Protein AF-A0A7C4FRD1-F1 (afdb_monomer_lite)

Structure (mmCIF, N/CA/C/O backbone):
data_AF-A0A7C4FRD1-F1
#
_entry.id   AF-A0A7C4FRD1-F1
#
loop_
_atom_site.group_PDB
_atom_site.id
_atom_site.type_symbol
_atom_site.label_atom_id
_atom_site.label_alt_id
_atom_site.label_comp_id
_atom_site.label_asym_id
_atom_site.label_entity_id
_atom_site.label_seq_id
_atom_site.pdbx_PDB_ins_code
_atom_site.Cartn_x
_atom_site.Cartn_y
_atom_site.Cartn_z
_atom_site.occupancy
_atom_site.B_iso_or_equiv
_atom_site.auth_seq_id
_atom_site.auth_comp_id
_atom_site.auth_asym_id
_atom_site.auth_atom_id
_atom_site.pdbx_PDB_model_num
ATOM 1 N N . MET A 1 1 ? -3.472 20.439 -24.692 1.00 59.94 1 MET A N 1
ATOM 2 C CA . MET A 1 1 ? -4.872 19.955 -24.698 1.00 59.94 1 MET A CA 1
ATOM 3 C C . MET A 1 1 ? -4.920 18.661 -23.914 1.00 59.94 1 MET A C 1
ATOM 5 O O . MET A 1 1 ? -4.143 17.765 -24.232 1.00 59.94 1 MET A O 1
ATOM 9 N N . LYS A 1 2 ? -5.789 18.578 -22.906 1.00 80.56 2 LYS A N 1
ATOM 10 C CA . LYS A 1 2 ? -6.013 17.349 -22.142 1.00 80.56 2 LYS A CA 1
ATOM 11 C C . LYS A 1 2 ? -6.682 16.318 -23.045 1.00 80.56 2 LYS A C 1
ATOM 13 O O . LYS A 1 2 ? -7.675 16.640 -23.697 1.00 80.56 2 LYS A O 1
ATOM 18 N N . LYS A 1 3 ? -6.127 15.110 -23.129 1.00 86.88 3 LYS A N 1
ATOM 19 C CA . LYS A 1 3 ? -6.759 14.004 -23.857 1.00 86.88 3 LYS A CA 1
ATOM 20 C C . LYS A 1 3 ? -7.386 13.057 -22.846 1.00 86.88 3 LYS A C 1
ATOM 22 O O . LYS A 1 3 ? -6.730 12.665 -21.884 1.00 86.88 3 LYS A O 1
ATOM 27 N N . SER A 1 4 ? -8.644 12.698 -23.083 1.00 95.00 4 SER A N 1
ATOM 28 C CA . SER A 1 4 ? -9.300 11.622 -22.346 1.00 95.00 4 SER A CA 1
ATOM 29 C C . SER A 1 4 ? -8.713 10.290 -22.817 1.00 95.00 4 SER A C 1
ATOM 31 O O . SER A 1 4 ? -8.773 9.974 -24.007 1.00 95.00 4 SER A O 1
ATOM 33 N N . GLN A 1 5 ? -8.055 9.561 -21.919 1.00 95.88 5 GLN A N 1
ATOM 34 C CA . GLN A 1 5 ? -7.393 8.285 -22.202 1.00 95.88 5 GLN A CA 1
ATOM 35 C C . GLN A 1 5 ? -7.519 7.340 -20.996 1.00 95.88 5 GLN A C 1
ATOM 37 O O . GLN A 1 5 ? -7.673 7.813 -19.868 1.00 95.88 5 GLN A O 1
ATOM 42 N N . PRO A 1 6 ? -7.431 6.011 -21.192 1.00 96.69 6 PRO A N 1
ATOM 43 C CA . PRO A 1 6 ? -7.382 5.069 -20.080 1.00 96.69 6 PRO A CA 1
ATOM 44 C C . PRO A 1 6 ? -6.189 5.346 -19.159 1.00 96.69 6 PRO A C 1
ATOM 46 O O . PRO A 1 6 ? -5.049 5.472 -19.610 1.00 96.69 6 PRO A O 1
ATOM 49 N N . CYS A 1 7 ? -6.455 5.403 -17.858 1.00 97.25 7 CYS A N 1
ATOM 50 C CA . CYS A 1 7 ? -5.460 5.527 -16.806 1.00 97.25 7 CYS A CA 1
ATOM 51 C C . CYS A 1 7 ? -4.436 4.385 -16.902 1.00 97.25 7 CYS A C 1
ATOM 53 O O . CYS A 1 7 ? -4.848 3.221 -16.875 1.00 97.25 7 CYS A O 1
ATOM 55 N N . PRO A 1 8 ? -3.121 4.666 -16.938 1.00 96.81 8 PRO A N 1
ATOM 56 C CA . PRO A 1 8 ? -2.103 3.618 -16.945 1.00 96.81 8 PRO A CA 1
ATOM 57 C C . PRO A 1 8 ? -2.187 2.681 -15.735 1.00 96.81 8 PRO A C 1
ATOM 59 O O . PRO A 1 8 ? -1.915 1.497 -15.876 1.00 96.81 8 PRO A O 1
ATOM 62 N N . ALA A 1 9 ? -2.600 3.193 -14.569 1.00 96.88 9 ALA A N 1
ATOM 63 C CA . ALA A 1 9 ? -2.624 2.424 -13.328 1.00 96.88 9 ALA A CA 1
ATOM 64 C C . ALA A 1 9 ? -3.904 1.599 -13.122 1.00 96.88 9 ALA A C 1
ATOM 66 O O . ALA A 1 9 ? -3.841 0.512 -12.558 1.00 96.88 9 ALA A O 1
ATOM 67 N N . CYS A 1 10 ? -5.068 2.111 -13.545 1.00 96.81 10 CYS A N 1
ATOM 68 C CA . CYS A 1 10 ? -6.355 1.472 -13.238 1.00 96.81 10 CYS A CA 1
ATOM 69 C C . CYS A 1 10 ? -7.330 1.316 -14.403 1.00 96.81 10 CYS A C 1
ATOM 71 O O . CYS A 1 10 ? -8.449 0.848 -14.202 1.00 96.81 10 CYS A O 1
ATOM 73 N N . ARG A 1 11 ? -6.927 1.718 -15.612 1.00 96.06 11 ARG A N 1
ATOM 74 C CA . ARG A 1 11 ? -7.715 1.664 -16.855 1.00 96.06 11 ARG A CA 1
ATOM 75 C C . ARG A 1 11 ? -9.007 2.492 -16.882 1.00 96.06 11 ARG A C 1
ATOM 77 O O . ARG A 1 11 ? -9.603 2.604 -17.947 1.00 96.06 11 ARG A O 1
ATOM 84 N N . SER A 1 12 ? -9.407 3.133 -15.782 1.00 94.69 12 SER A N 1
ATOM 85 C CA . SER A 1 12 ? -10.495 4.120 -15.775 1.00 94.69 12 SER A CA 1
ATOM 86 C C . SER A 1 12 ? -10.189 5.286 -16.716 1.00 94.69 12 SER A C 1
ATOM 88 O O . SER A 1 12 ? -9.029 5.646 -16.900 1.00 94.69 12 SER A O 1
ATOM 90 N N . ILE A 1 13 ? -11.218 5.895 -17.299 1.00 96.31 13 ILE A N 1
ATOM 91 C CA . ILE A 1 13 ? -11.051 7.083 -18.139 1.00 96.31 13 ILE A CA 1
ATOM 92 C C . ILE A 1 13 ? -10.486 8.240 -17.301 1.00 96.31 13 ILE A C 1
ATOM 94 O O . ILE A 1 13 ? -11.026 8.570 -16.246 1.00 96.31 13 ILE A O 1
ATOM 98 N N . SER A 1 14 ? -9.399 8.844 -17.782 1.00 96.31 14 SER A N 1
ATOM 99 C CA . SER A 1 14 ? -8.651 9.901 -17.097 1.00 96.31 14 SER A CA 1
ATOM 100 C C . SER A 1 14 ? -8.253 11.016 -18.055 1.00 96.31 14 SER A C 1
ATOM 102 O O . SER A 1 14 ? -8.151 10.814 -19.266 1.00 96.31 14 SER A O 1
ATOM 104 N N . GLU A 1 15 ? -7.958 12.190 -17.504 1.00 97.12 15 GLU A N 1
ATOM 105 C CA . GLU A 1 15 ? -7.285 13.250 -18.253 1.00 97.12 15 GLU A CA 1
ATOM 106 C C . GLU A 1 15 ? -5.775 13.015 -18.185 1.00 97.12 15 GLU A C 1
ATOM 108 O O . GLU A 1 15 ? -5.211 12.927 -17.093 1.00 97.12 15 GLU A O 1
ATOM 113 N N . ILE A 1 16 ? -5.119 12.907 -19.342 1.00 95.50 16 ILE A N 1
ATOM 114 C CA . ILE A 1 16 ? -3.662 12.767 -19.426 1.00 95.50 16 ILE A CA 1
ATOM 115 C C . ILE A 1 16 ? -3.096 13.920 -20.251 1.00 95.50 16 ILE A C 1
ATOM 117 O O . ILE A 1 16 ? -3.582 14.222 -21.350 1.00 95.50 16 ILE A O 1
ATOM 121 N N . GLU A 1 17 ? -2.053 14.554 -19.725 1.00 94.50 17 GLU A N 1
ATOM 122 C CA . GLU A 1 17 ? -1.291 15.593 -20.411 1.00 94.50 17 GLU A CA 1
ATOM 123 C C . GLU A 1 17 ? 0.215 15.336 -20.328 1.00 94.50 17 GLU A C 1
ATOM 125 O O . GLU A 1 17 ? 0.712 14.731 -19.381 1.00 94.50 17 GLU A O 1
ATOM 130 N N . ASN A 1 18 ? 0.947 15.771 -21.353 1.00 90.19 18 ASN A N 1
ATOM 131 C CA . ASN A 1 18 ? 2.405 15.714 -21.339 1.00 90.19 18 ASN A CA 1
ATOM 132 C C . ASN A 1 18 ? 2.921 16.808 -20.400 1.00 90.19 18 ASN A C 1
ATOM 134 O O . ASN A 1 18 ? 2.605 17.982 -20.600 1.00 90.19 18 ASN A O 1
ATOM 138 N N . ALA A 1 19 ? 3.746 16.429 -19.436 1.00 83.88 19 ALA A N 1
ATOM 139 C CA . ALA A 1 19 ? 4.491 17.331 -18.578 1.00 83.88 19 ALA A CA 1
ATOM 140 C C . ALA A 1 19 ? 5.970 17.326 -18.995 1.00 83.88 19 ALA A C 1
ATOM 142 O O . ALA A 1 19 ? 6.508 16.307 -19.430 1.00 83.88 19 ALA A O 1
ATOM 143 N N . LYS A 1 20 ? 6.627 18.481 -18.882 1.00 78.12 20 LYS A N 1
ATOM 144 C CA . LYS A 1 20 ? 8.085 18.592 -18.994 1.00 78.12 20 LYS A CA 1
ATOM 145 C C . LYS A 1 20 ? 8.637 18.839 -17.598 1.00 78.12 20 LYS A C 1
ATOM 147 O O . LYS A 1 20 ? 8.090 19.681 -16.892 1.00 78.12 20 LYS A O 1
ATOM 152 N N . ILE A 1 21 ? 9.709 18.145 -17.239 1.00 72.50 21 ILE A N 1
ATOM 153 C CA . ILE A 1 21 ? 10.459 18.407 -16.009 1.00 72.50 21 ILE A CA 1
ATOM 154 C C . ILE A 1 21 ? 11.719 19.184 -16.402 1.00 72.50 21 ILE A C 1
ATOM 156 O O . ILE A 1 21 ? 12.532 18.684 -17.179 1.00 72.50 21 ILE A O 1
ATOM 160 N N . ASP A 1 22 ? 11.827 20.429 -15.932 1.00 66.69 22 ASP A N 1
ATOM 161 C CA . ASP A 1 22 ? 13.052 21.242 -15.853 1.00 66.69 22 ASP A CA 1
ATOM 162 C C . ASP A 1 22 ? 14.057 21.087 -17.006 1.00 66.69 22 ASP A C 1
ATOM 164 O O . ASP A 1 22 ? 15.230 20.776 -16.818 1.00 66.69 22 ASP A O 1
ATOM 168 N N . GLY A 1 23 ? 13.592 21.291 -18.241 1.00 63.81 23 GLY A N 1
ATOM 169 C CA . GLY A 1 23 ? 14.458 21.340 -19.427 1.00 63.81 23 GLY A CA 1
ATOM 170 C C . GLY A 1 23 ? 15.077 20.004 -19.856 1.00 63.81 23 GLY A C 1
ATOM 171 O O . GLY A 1 23 ? 15.726 19.956 -20.900 1.00 63.81 23 GLY A O 1
ATOM 172 N N . THR A 1 24 ? 14.835 18.916 -19.122 1.00 61.19 24 THR A N 1
ATOM 173 C CA . THR A 1 24 ? 15.328 17.577 -19.459 1.00 61.19 24 THR A CA 1
ATOM 174 C C . THR A 1 24 ? 14.301 16.862 -20.339 1.00 61.19 24 THR A C 1
ATOM 176 O O . THR A 1 24 ? 13.093 16.975 -20.132 1.00 61.19 24 THR A O 1
ATOM 179 N N . ILE A 1 25 ? 14.760 16.112 -21.348 1.00 58.03 25 ILE A N 1
ATOM 180 C CA . ILE A 1 25 ? 13.919 15.393 -22.332 1.00 58.03 25 ILE A CA 1
ATOM 181 C C . ILE A 1 25 ? 13.290 14.122 -21.713 1.00 58.03 25 ILE A C 1
ATOM 183 O O . ILE A 1 25 ? 13.149 13.092 -22.367 1.00 58.03 25 ILE A O 1
ATOM 187 N N . ALA A 1 26 ? 12.923 14.153 -20.434 1.00 69.12 26 ALA A N 1
ATOM 188 C CA . ALA A 1 26 ? 12.124 13.093 -19.839 1.00 69.12 26 ALA A CA 1
ATOM 189 C C . ALA A 1 26 ? 10.659 13.327 -20.230 1.00 69.12 26 ALA A C 1
ATOM 191 O O . ALA A 1 26 ? 10.054 14.334 -19.858 1.00 69.12 26 ALA A O 1
ATOM 192 N N . ILE A 1 27 ? 10.090 12.416 -21.025 1.00 85.19 27 ILE A N 1
ATOM 193 C CA . ILE A 1 27 ? 8.662 12.448 -21.350 1.00 85.19 27 ILE A CA 1
ATOM 194 C C . ILE A 1 27 ? 7.907 11.956 -20.116 1.00 85.19 27 ILE A C 1
ATOM 196 O O . ILE A 1 27 ? 7.871 10.757 -19.839 1.00 85.19 27 ILE A O 1
ATOM 200 N N . VAL A 1 28 ? 7.323 12.894 -19.375 1.00 92.44 28 VAL A N 1
ATOM 201 C CA . VAL A 1 28 ? 6.499 12.614 -18.197 1.00 92.44 28 VAL A CA 1
ATOM 202 C C . VAL A 1 28 ? 5.044 12.902 -18.537 1.00 92.44 28 VAL A C 1
ATOM 204 O O . VAL A 1 28 ? 4.729 13.824 -19.290 1.00 92.44 28 VAL A O 1
ATOM 207 N N . TYR A 1 29 ? 4.136 12.103 -17.997 1.00 94.69 29 TYR A N 1
ATOM 208 C CA . TYR A 1 29 ? 2.700 12.296 -18.138 1.00 94.69 29 TYR A CA 1
ATOM 209 C C . TYR A 1 29 ? 2.111 12.708 -16.798 1.00 94.69 29 TYR A C 1
ATOM 211 O O . TYR A 1 29 ? 2.294 12.001 -15.810 1.00 94.69 29 TYR A O 1
ATOM 219 N N . LEU A 1 30 ? 1.370 13.815 -16.768 1.00 96.19 30 LEU A N 1
ATOM 220 C CA . LEU A 1 30 ? 0.498 14.133 -15.646 1.00 96.19 30 LEU A CA 1
ATOM 221 C C . LEU A 1 30 ? -0.854 13.457 -15.884 1.00 96.19 30 LEU A C 1
ATOM 223 O O . LEU A 1 30 ? -1.515 13.692 -16.899 1.00 96.19 30 LEU A O 1
ATOM 227 N N . VAL A 1 31 ? -1.248 12.603 -14.947 1.00 97.06 31 VAL A N 1
ATOM 228 C CA . VAL A 1 31 ? -2.490 11.836 -14.984 1.00 97.06 31 VAL A CA 1
ATOM 229 C C . VAL A 1 31 ? -3.420 12.364 -13.900 1.00 97.06 31 VAL A C 1
ATOM 231 O O . VAL A 1 31 ? -3.077 12.345 -12.723 1.00 97.06 31 VAL A O 1
ATOM 234 N N . ASN A 1 32 ? -4.618 12.795 -14.288 1.00 97.38 32 ASN A N 1
ATOM 235 C CA . ASN A 1 32 ? -5.704 13.142 -13.376 1.00 97.38 32 ASN A CA 1
ATOM 236 C C . ASN A 1 32 ? -6.797 12.073 -13.491 1.00 97.38 32 ASN A C 1
ATOM 238 O O . ASN A 1 32 ? -7.627 12.102 -14.405 1.00 97.38 32 ASN A O 1
ATOM 242 N N . CYS A 1 33 ? -6.741 11.085 -12.598 1.00 97.38 33 CYS A N 1
ATOM 243 C CA . CYS A 1 33 ? -7.644 9.943 -12.592 1.00 97.38 33 CYS A CA 1
ATOM 244 C C . CYS A 1 33 ? -8.659 10.061 -11.448 1.00 97.38 33 CYS A C 1
ATOM 246 O O . CYS A 1 33 ? -8.234 10.135 -10.295 1.00 97.38 33 CYS A O 1
ATOM 248 N N . PRO A 1 34 ? -9.979 9.971 -11.706 1.00 95.25 34 PRO A N 1
ATOM 249 C CA . PRO A 1 34 ? -10.981 9.965 -10.637 1.00 95.25 34 PRO A CA 1
ATOM 250 C C . PRO A 1 34 ? -10.734 8.859 -9.605 1.00 95.25 34 PRO A C 1
ATOM 252 O O . PRO A 1 34 ? -10.897 9.078 -8.409 1.00 95.25 34 PRO A O 1
ATOM 255 N N . ARG A 1 35 ? -10.270 7.690 -10.067 1.00 95.88 35 ARG A N 1
ATOM 256 C CA . ARG A 1 35 ? -9.966 6.528 -9.231 1.00 95.88 35 ARG A CA 1
ATOM 257 C C . ARG A 1 35 ? -8.607 6.639 -8.536 1.00 95.88 35 ARG A C 1
ATOM 259 O O . ARG A 1 35 ? -8.571 6.621 -7.319 1.00 95.88 35 ARG A O 1
ATOM 266 N N . CYS A 1 36 ? -7.494 6.827 -9.243 1.00 97.88 36 CYS A N 1
ATOM 267 C CA . CYS A 1 36 ? -6.171 6.839 -8.590 1.00 97.88 36 CYS A CA 1
ATOM 268 C C . CYS A 1 36 ? -5.793 8.166 -7.907 1.00 97.88 36 CYS A C 1
ATOM 270 O O . CYS A 1 36 ? -4.933 8.154 -7.036 1.00 97.88 36 CYS A O 1
ATOM 272 N N . GLY A 1 37 ? -6.400 9.292 -8.290 1.00 96.81 37 GLY A N 1
ATOM 273 C CA . GLY A 1 37 ? -5.915 10.629 -7.938 1.00 96.81 37 GLY A CA 1
ATOM 274 C C . GLY A 1 37 ? -4.997 11.231 -9.011 1.00 96.81 37 GLY A C 1
ATOM 275 O O . GLY A 1 37 ? -4.986 10.783 -10.164 1.00 96.81 37 GLY A O 1
ATOM 276 N N . LYS A 1 38 ? -4.262 12.285 -8.637 1.00 97.62 38 LYS A N 1
ATOM 277 C CA . LYS A 1 38 ? -3.350 13.030 -9.519 1.00 97.62 38 LYS A CA 1
ATOM 278 C C . LYS A 1 38 ? -1.914 12.538 -9.364 1.00 97.62 38 LYS A C 1
ATOM 280 O O . LYS A 1 38 ? -1.314 12.736 -8.323 1.00 97.62 38 LYS A O 1
ATOM 285 N N . TYR A 1 39 ? -1.300 11.997 -10.400 1.00 97.94 39 TYR A N 1
ATOM 286 C CA . TYR A 1 39 ? 0.086 11.537 -10.299 1.00 97.94 39 TYR A CA 1
ATOM 287 C C . TYR A 1 39 ? 0.858 11.815 -11.582 1.00 97.94 39 TYR A C 1
ATOM 289 O O . TYR A 1 39 ? 0.275 12.013 -12.650 1.00 97.94 39 TYR A O 1
ATOM 297 N N . GLN A 1 40 ? 2.178 11.848 -11.470 1.00 96.56 40 GLN A N 1
ATOM 298 C CA . GLN A 1 40 ? 3.087 11.896 -12.602 1.00 96.56 40 GLN A CA 1
ATOM 299 C C . GLN A 1 40 ? 3.635 10.496 -12.864 1.00 96.56 40 GLN A C 1
ATOM 301 O O . GLN A 1 40 ? 3.889 9.743 -11.930 1.00 96.56 40 GLN A O 1
ATOM 306 N N . ILE A 1 41 ? 3.806 10.134 -14.130 1.00 96.19 41 ILE A N 1
ATOM 307 C CA . ILE A 1 41 ? 4.388 8.849 -14.522 1.00 96.19 41 ILE A CA 1
ATOM 308 C C . ILE A 1 41 ? 5.335 9.049 -15.697 1.00 96.19 41 ILE A C 1
ATOM 310 O O . ILE A 1 41 ? 4.993 9.750 -16.655 1.00 96.19 41 ILE A O 1
ATOM 314 N N . ASP A 1 42 ? 6.523 8.456 -15.626 1.00 94.69 42 ASP A N 1
ATOM 315 C CA . ASP A 1 42 ? 7.456 8.499 -16.749 1.00 94.69 42 ASP A CA 1
ATOM 316 C C . ASP A 1 42 ? 6.969 7.609 -17.915 1.00 94.69 42 ASP A C 1
ATOM 318 O O . ASP A 1 42 ? 6.111 6.730 -17.767 1.00 94.69 42 ASP A O 1
ATOM 322 N N . TYR A 1 43 ? 7.492 7.856 -19.116 1.00 93.06 43 TYR A N 1
ATOM 323 C CA . TYR A 1 43 ? 7.127 7.092 -20.309 1.00 93.06 43 TYR A CA 1
ATOM 324 C C . TYR A 1 43 ? 7.409 5.584 -20.196 1.00 93.06 43 TYR A C 1
ATOM 326 O O . TYR A 1 43 ? 6.600 4.773 -20.647 1.00 93.06 43 TYR A O 1
ATOM 334 N N . VAL A 1 44 ? 8.526 5.195 -19.580 1.00 91.12 44 VAL A N 1
ATOM 335 C CA . VAL A 1 44 ? 8.956 3.795 -19.467 1.00 91.12 44 VAL A CA 1
ATOM 336 C C . VAL A 1 44 ? 8.056 3.029 -18.496 1.00 91.12 44 VAL A C 1
ATOM 338 O O . VAL A 1 44 ? 7.601 1.932 -18.810 1.00 91.12 44 VAL A O 1
ATOM 341 N N . ALA A 1 45 ? 7.739 3.624 -17.350 1.00 94.25 45 ALA A N 1
ATOM 342 C CA . ALA A 1 45 ? 6.803 3.127 -16.356 1.00 94.25 45 ALA A CA 1
ATOM 343 C C . ALA A 1 45 ? 5.398 2.983 -16.946 1.00 94.25 45 ALA A C 1
ATOM 345 O O . ALA A 1 45 ? 4.732 1.967 -16.744 1.00 94.25 45 ALA A O 1
ATOM 346 N N . ARG A 1 46 ? 4.950 3.967 -17.734 1.00 94.81 46 ARG A N 1
ATOM 347 C CA . ARG A 1 46 ? 3.670 3.888 -18.447 1.00 94.81 46 ARG A CA 1
ATOM 348 C C . ARG A 1 46 ? 3.635 2.704 -19.415 1.00 94.81 46 ARG A C 1
ATOM 350 O O . ARG A 1 46 ? 2.646 1.970 -19.424 1.00 94.81 46 ARG A O 1
ATOM 357 N N . ASP A 1 47 ? 4.679 2.524 -20.219 1.00 90.94 47 ASP A N 1
ATOM 358 C CA . ASP A 1 47 ? 4.772 1.410 -21.167 1.00 90.94 47 ASP A CA 1
ATOM 359 C C . ASP A 1 47 ? 4.857 0.062 -20.446 1.00 90.94 47 ASP A C 1
ATOM 361 O O . ASP A 1 47 ? 4.177 -0.886 -20.841 1.00 90.94 47 ASP A O 1
ATOM 365 N N . TYR A 1 48 ? 5.597 -0.007 -19.339 1.00 89.19 48 TYR A N 1
ATOM 366 C CA . TYR A 1 48 ? 5.664 -1.181 -18.470 1.00 89.19 48 TYR A CA 1
ATOM 367 C C . TYR A 1 48 ? 4.269 -1.610 -17.986 1.00 89.19 48 TYR A C 1
ATOM 369 O O . TYR A 1 48 ? 3.894 -2.778 -18.107 1.00 89.19 48 TYR A O 1
ATOM 377 N N . LEU A 1 49 ? 3.445 -0.656 -17.540 1.00 93.31 49 LEU A N 1
ATOM 378 C CA . LEU A 1 49 ? 2.076 -0.928 -17.097 1.00 93.31 49 LEU A CA 1
ATOM 379 C C . LEU A 1 49 ? 1.135 -1.370 -18.223 1.00 93.31 49 LEU A C 1
ATOM 381 O O . LEU A 1 49 ? 0.120 -2.011 -17.953 1.00 93.31 49 LEU A O 1
ATOM 385 N N . ASN A 1 50 ? 1.423 -1.063 -19.489 1.00 87.38 50 ASN A N 1
ATOM 386 C CA . ASN A 1 50 ? 0.571 -1.478 -20.607 1.00 87.38 50 ASN A CA 1
ATOM 387 C C . ASN A 1 50 ? 0.642 -2.978 -20.913 1.00 87.38 50 ASN A C 1
ATOM 389 O O . ASN A 1 50 ? -0.266 -3.489 -21.564 1.00 87.38 50 ASN A O 1
ATOM 393 N N . VAL A 1 51 ? 1.673 -3.682 -20.443 1.00 80.69 51 VAL A N 1
ATOM 394 C CA . VAL A 1 51 ? 1.926 -5.067 -20.859 1.00 80.69 51 VAL A CA 1
ATOM 395 C C . VAL A 1 51 ? 1.264 -6.106 -19.950 1.00 80.69 51 VAL A C 1
ATOM 397 O O . VAL A 1 51 ? 0.886 -7.159 -20.456 1.00 80.69 51 VAL A O 1
ATOM 400 N N . ASP A 1 52 ? 1.130 -5.852 -18.641 1.00 79.50 52 ASP A N 1
ATOM 401 C CA . ASP A 1 52 ? 0.824 -6.928 -17.677 1.00 79.50 52 ASP A CA 1
ATOM 402 C C . ASP A 1 52 ? 0.138 -6.463 -16.369 1.00 79.50 52 ASP A C 1
ATOM 404 O O . ASP A 1 52 ? 0.603 -6.733 -15.258 1.00 79.50 52 ASP A O 1
ATOM 408 N N . LEU A 1 53 ? -0.979 -5.737 -16.484 1.00 92.50 53 LEU A N 1
ATOM 409 C CA . LEU A 1 53 ? -1.836 -5.404 -15.338 1.00 92.50 53 LEU A CA 1
ATOM 410 C C . LEU A 1 53 ? -3.116 -6.246 -15.350 1.00 92.50 53 LEU A C 1
ATOM 412 O O . LEU A 1 53 ? -4.069 -5.919 -16.060 1.00 92.50 53 LEU A O 1
ATOM 416 N N . ASP A 1 54 ? -3.152 -7.290 -14.524 1.00 94.94 54 ASP A N 1
ATOM 417 C CA . ASP A 1 54 ? -4.395 -7.972 -14.161 1.00 94.94 54 ASP A CA 1
ATOM 418 C C . ASP A 1 54 ? -5.231 -7.139 -13.164 1.00 94.94 54 ASP A C 1
ATOM 420 O O . ASP A 1 54 ? -4.851 -6.038 -12.741 1.00 94.94 54 ASP A O 1
ATOM 424 N N . THR A 1 55 ? -6.408 -7.647 -12.795 1.00 95.62 55 THR A N 1
ATOM 425 C CA . THR A 1 55 ? -7.333 -6.969 -11.875 1.00 95.62 55 THR A CA 1
ATOM 426 C C . THR A 1 55 ? -6.736 -6.758 -10.480 1.00 95.62 55 THR A C 1
ATOM 428 O O . THR A 1 55 ? -6.960 -5.708 -9.874 1.00 95.62 55 THR A O 1
ATOM 431 N N . THR A 1 56 ? -5.947 -7.708 -9.978 1.00 96.00 56 THR A N 1
ATOM 432 C CA . THR A 1 56 ? -5.323 -7.638 -8.651 1.00 96.00 56 THR A CA 1
ATOM 433 C C . THR A 1 56 ? -4.202 -6.607 -8.639 1.00 96.00 56 THR A C 1
ATOM 435 O O . THR A 1 56 ? -4.223 -5.699 -7.811 1.00 96.00 56 THR A O 1
ATOM 438 N N . LYS A 1 57 ? -3.276 -6.666 -9.602 1.00 96.38 57 LYS A N 1
ATOM 439 C CA . LYS A 1 57 ? -2.200 -5.677 -9.773 1.00 96.38 57 LYS A CA 1
ATOM 440 C C . LYS A 1 57 ? -2.755 -4.268 -9.981 1.00 96.38 57 LYS A C 1
ATOM 442 O O . LYS A 1 57 ? -2.232 -3.304 -9.428 1.00 96.38 57 LYS A O 1
ATOM 447 N N . THR A 1 58 ? -3.853 -4.148 -10.728 1.00 97.44 58 THR A N 1
ATOM 448 C CA . THR A 1 58 ? -4.588 -2.886 -10.890 1.00 97.44 58 THR A CA 1
ATOM 449 C C . THR A 1 58 ? -5.080 -2.346 -9.545 1.00 97.44 58 THR A C 1
ATOM 451 O O . THR A 1 58 ? -4.909 -1.160 -9.251 1.00 97.44 58 THR A O 1
ATOM 454 N N . ALA A 1 59 ? -5.683 -3.197 -8.710 1.00 97.12 59 ALA A N 1
ATOM 455 C CA . ALA A 1 59 ? -6.133 -2.800 -7.381 1.00 97.12 59 ALA A CA 1
ATOM 456 C C . ALA A 1 59 ? -4.953 -2.370 -6.496 1.00 97.12 59 ALA A C 1
ATOM 458 O O . ALA A 1 59 ? -5.007 -1.264 -5.954 1.00 97.12 59 ALA A O 1
ATOM 459 N N . VAL A 1 60 ? -3.879 -3.174 -6.447 1.00 95.88 60 VAL A N 1
ATOM 460 C CA . VAL A 1 60 ? -2.640 -2.891 -5.694 1.00 95.88 60 VAL A CA 1
ATOM 461 C C . VAL A 1 60 ? -2.105 -1.516 -6.059 1.00 95.88 60 VAL A C 1
ATOM 463 O O . VAL A 1 60 ? -1.947 -0.658 -5.193 1.00 95.88 60 VAL A O 1
ATOM 466 N N . LEU A 1 61 ? -1.902 -1.269 -7.352 1.00 97.44 61 LEU A N 1
ATOM 467 C CA . LEU A 1 61 ? -1.317 -0.022 -7.818 1.00 97.44 61 LEU A CA 1
ATOM 468 C C . LEU A 1 61 ? -2.234 1.178 -7.560 1.00 97.44 61 LEU A C 1
ATOM 470 O O . LEU A 1 61 ? -1.773 2.212 -7.083 1.00 97.44 61 LEU A O 1
ATOM 474 N N . SER A 1 62 ? -3.538 1.051 -7.833 1.00 97.88 62 SER A N 1
ATOM 475 C CA . SER A 1 62 ? -4.491 2.144 -7.596 1.00 97.88 62 SER A CA 1
ATOM 476 C C . SER A 1 62 ? -4.580 2.537 -6.119 1.00 97.88 62 SER A C 1
ATOM 478 O O . SER A 1 62 ? -4.677 3.724 -5.809 1.00 97.88 62 SER A O 1
ATOM 480 N N . HIS A 1 63 ? -4.491 1.556 -5.218 1.00 97.81 63 HIS A N 1
ATOM 481 C CA . HIS A 1 63 ? -4.477 1.785 -3.780 1.00 97.81 63 HIS A CA 1
ATOM 482 C C . HIS A 1 63 ? -3.156 2.381 -3.302 1.00 97.81 63 HIS A C 1
ATOM 484 O O . HIS A 1 63 ? -3.148 3.382 -2.591 1.00 97.81 63 HIS A O 1
ATOM 490 N N . ALA A 1 64 ? -2.030 1.834 -3.759 1.00 95.44 64 ALA A N 1
ATOM 491 C CA . ALA A 1 64 ? -0.710 2.345 -3.421 1.00 95.44 64 ALA A CA 1
ATOM 492 C C . ALA A 1 64 ? -0.548 3.832 -3.785 1.00 95.44 64 ALA A C 1
ATOM 494 O O . ALA A 1 64 ? -0.021 4.608 -2.989 1.00 95.44 64 ALA A O 1
ATOM 495 N N . ILE A 1 65 ? -1.068 4.261 -4.942 1.00 97.75 65 ILE A N 1
ATOM 496 C CA . ILE A 1 65 ? -1.059 5.677 -5.346 1.00 97.75 65 ILE A CA 1
ATOM 497 C C . ILE A 1 65 ? -1.883 6.541 -4.374 1.00 97.75 65 ILE A C 1
ATOM 499 O O . ILE A 1 65 ? -1.427 7.612 -3.975 1.00 97.75 65 ILE A O 1
ATOM 503 N N . ARG A 1 66 ? -3.058 6.073 -3.925 1.00 96.75 66 ARG A N 1
ATOM 504 C CA . ARG A 1 66 ? -3.868 6.769 -2.902 1.00 96.75 66 ARG A CA 1
ATOM 505 C C . ARG A 1 66 ? -3.148 6.877 -1.562 1.00 96.75 66 ARG A C 1
ATOM 507 O O . ARG A 1 66 ? -3.214 7.913 -0.907 1.00 96.75 66 ARG A O 1
ATOM 514 N N . VAL A 1 67 ? -2.414 5.841 -1.170 1.00 91.88 67 VAL A N 1
ATOM 515 C CA . VAL A 1 67 ? -1.585 5.876 0.040 1.00 91.88 67 VAL A CA 1
ATOM 516 C C . VAL A 1 67 ? -0.455 6.901 -0.100 1.00 91.88 67 VAL A C 1
ATOM 518 O O . VAL A 1 67 ? -0.227 7.675 0.830 1.00 91.88 67 VAL A O 1
ATOM 521 N N . LEU A 1 68 ? 0.215 6.969 -1.257 1.00 92.00 68 LEU A N 1
ATOM 522 C CA . LEU A 1 68 ? 1.242 7.985 -1.528 1.00 92.00 68 LEU A CA 1
ATOM 523 C C . LEU A 1 68 ? 0.676 9.409 -1.454 1.00 92.00 68 LEU A C 1
ATOM 525 O O . LEU A 1 68 ? 1.328 10.292 -0.897 1.00 92.00 68 LEU A O 1
ATOM 529 N N . HIS A 1 69 ? -0.557 9.611 -1.923 1.00 94.06 69 HIS A N 1
ATOM 530 C CA . HIS A 1 69 ? -1.252 10.897 -1.860 1.00 94.06 69 HIS A CA 1
ATOM 531 C C . HIS A 1 69 ? -1.429 11.465 -0.451 1.00 94.06 69 HIS A C 1
ATOM 533 O O . HIS A 1 69 ? -1.521 12.680 -0.289 1.00 94.06 69 HIS A O 1
ATOM 539 N N . LYS A 1 70 ? -1.438 10.614 0.580 1.00 88.44 70 LYS A N 1
ATOM 540 C CA . LYS A 1 70 ? -1.501 11.073 1.976 1.00 88.44 70 LYS A CA 1
ATOM 541 C C . LYS A 1 70 ? -0.229 11.811 2.410 1.00 88.44 70 LYS A C 1
ATOM 543 O O . LYS A 1 70 ? -0.254 12.519 3.410 1.00 88.44 70 LYS A O 1
ATOM 548 N N . LYS A 1 71 ? 0.883 11.621 1.692 1.00 89.31 71 LYS A N 1
ATOM 549 C CA . LYS A 1 71 ? 2.205 12.182 2.021 1.00 89.31 71 LYS A CA 1
ATOM 550 C C . LYS A 1 71 ? 2.718 13.164 0.972 1.00 89.31 71 LYS A C 1
ATOM 552 O O . LYS A 1 71 ? 3.475 14.066 1.308 1.00 89.31 71 LYS A O 1
ATOM 557 N N . ILE A 1 72 ? 2.352 12.959 -0.291 1.00 92.75 72 ILE A N 1
ATOM 558 C CA . ILE A 1 72 ? 2.863 13.706 -1.441 1.00 92.75 72 ILE A CA 1
ATOM 559 C C . ILE A 1 72 ? 1.670 14.157 -2.278 1.00 92.75 72 ILE A C 1
ATOM 561 O O . ILE A 1 72 ? 0.867 13.330 -2.700 1.00 92.75 72 ILE A O 1
ATOM 565 N N . GLU A 1 73 ? 1.561 15.458 -2.550 1.00 93.50 73 GLU A N 1
ATOM 566 C CA . GLU A 1 73 ? 0.416 16.015 -3.283 1.00 93.50 73 GLU A CA 1
ATOM 567 C C . GLU A 1 73 ? 0.261 15.396 -4.683 1.00 93.50 73 GLU A C 1
ATOM 569 O O . GLU A 1 73 ? -0.845 15.012 -5.067 1.00 93.50 73 GLU A O 1
ATOM 574 N N . ILE A 1 74 ? 1.369 15.256 -5.423 1.00 96.38 74 ILE A N 1
ATOM 575 C CA . ILE A 1 74 ? 1.418 14.651 -6.761 1.00 96.38 74 ILE A CA 1
ATOM 576 C C . ILE A 1 74 ? 2.568 13.630 -6.796 1.00 96.38 74 ILE A C 1
ATOM 578 O O . ILE A 1 74 ? 3.712 14.010 -7.047 1.00 96.38 74 ILE A O 1
ATOM 582 N N . PRO A 1 75 ? 2.304 12.340 -6.523 1.00 96.12 75 PRO A N 1
ATOM 583 C CA . PRO A 1 75 ? 3.334 11.306 -6.550 1.00 96.12 75 PRO A CA 1
ATOM 584 C C . PRO A 1 75 ? 3.951 11.151 -7.946 1.00 96.12 75 PRO A C 1
ATOM 586 O O . PRO A 1 75 ? 3.227 11.161 -8.943 1.00 96.12 75 PRO A O 1
ATOM 589 N N . PHE A 1 76 ? 5.270 10.966 -8.016 1.00 95.56 76 PHE A N 1
ATOM 590 C CA . PHE A 1 76 ? 5.980 10.604 -9.243 1.00 95.56 76 PHE A CA 1
ATOM 591 C C . PHE A 1 76 ? 6.202 9.089 -9.290 1.00 95.56 76 PHE A C 1
ATOM 593 O O . PHE A 1 76 ? 6.653 8.494 -8.313 1.00 95.56 76 PHE A O 1
ATOM 600 N N . LEU A 1 77 ? 5.840 8.467 -10.411 1.00 95.56 77 LEU A N 1
ATOM 601 C CA . LEU A 1 77 ? 5.936 7.032 -10.643 1.00 95.56 77 LEU A CA 1
ATOM 602 C C . LEU A 1 77 ? 6.920 6.765 -11.785 1.00 95.56 77 LEU A C 1
ATOM 604 O O . LEU A 1 77 ? 6.562 6.854 -12.962 1.00 95.56 77 LEU A O 1
ATOM 608 N N . ASP A 1 78 ? 8.148 6.416 -11.432 1.00 93.25 78 ASP A N 1
ATOM 609 C CA . ASP A 1 78 ? 9.090 5.805 -12.365 1.00 93.25 78 ASP A CA 1
ATOM 610 C C . ASP A 1 78 ? 8.915 4.278 -12.418 1.00 93.25 78 ASP A C 1
ATOM 612 O O . ASP A 1 78 ? 8.074 3.683 -11.730 1.00 93.25 78 ASP A O 1
ATOM 616 N N . GLN A 1 79 ? 9.696 3.621 -13.275 1.00 91.12 79 GLN A N 1
ATOM 617 C CA . GLN A 1 79 ? 9.617 2.172 -13.455 1.00 91.12 79 GLN A CA 1
ATOM 618 C C . GLN A 1 79 ? 9.931 1.411 -12.155 1.00 91.12 79 GLN A C 1
ATOM 620 O O . GLN A 1 79 ? 9.278 0.406 -11.860 1.00 91.12 79 GLN A O 1
ATOM 625 N N . ILE A 1 80 ? 10.911 1.887 -11.383 1.00 84.81 80 ILE A N 1
ATOM 626 C CA . ILE A 1 80 ? 11.378 1.260 -10.139 1.00 84.81 80 ILE A CA 1
ATOM 627 C C . ILE A 1 80 ? 10.281 1.345 -9.077 1.00 84.81 80 ILE A C 1
ATOM 629 O O . ILE A 1 80 ? 9.885 0.341 -8.483 1.00 84.81 80 ILE A O 1
ATOM 633 N N . THR A 1 81 ? 9.722 2.538 -8.898 1.00 90.06 81 THR A N 1
ATOM 634 C CA . THR A 1 81 ? 8.616 2.828 -7.993 1.00 90.06 81 THR A CA 1
ATOM 635 C C . THR A 1 81 ? 7.423 1.960 -8.340 1.00 90.06 81 THR A C 1
ATOM 637 O O . THR A 1 81 ? 6.894 1.292 -7.457 1.00 90.06 81 THR A O 1
ATOM 640 N N . VAL A 1 82 ? 7.027 1.890 -9.613 1.00 94.62 82 VAL A N 1
ATOM 641 C CA . VAL A 1 82 ? 5.923 1.025 -10.047 1.00 94.62 82 VAL A CA 1
ATOM 642 C C . VAL A 1 82 ? 6.193 -0.444 -9.719 1.00 94.62 82 VAL A C 1
ATOM 644 O O . VAL A 1 82 ? 5.320 -1.101 -9.150 1.00 94.62 82 VAL A O 1
ATOM 647 N N . ALA A 1 83 ? 7.382 -0.962 -10.041 1.00 88.00 83 ALA A N 1
ATOM 648 C CA . ALA A 1 83 ? 7.742 -2.348 -9.751 1.00 88.00 83 ALA A CA 1
ATOM 649 C C . ALA A 1 83 ? 7.657 -2.653 -8.248 1.00 88.00 83 ALA A C 1
ATOM 651 O O . ALA A 1 83 ? 7.076 -3.666 -7.864 1.00 88.00 83 ALA A O 1
ATOM 652 N N . ARG A 1 84 ? 8.151 -1.741 -7.403 1.00 84.94 84 ARG A N 1
ATOM 653 C CA . ARG A 1 84 ? 8.064 -1.844 -5.943 1.00 84.94 84 ARG A CA 1
ATOM 654 C C . ARG A 1 84 ? 6.620 -1.800 -5.443 1.00 84.94 84 ARG A C 1
ATOM 656 O O . ARG A 1 84 ? 6.239 -2.628 -4.623 1.00 84.94 84 ARG A O 1
ATOM 663 N N . LEU A 1 85 ? 5.800 -0.865 -5.931 1.00 90.25 85 LEU A N 1
ATOM 664 C CA . LEU A 1 85 ? 4.399 -0.751 -5.506 1.00 90.25 85 LEU A CA 1
ATOM 665 C C . LEU A 1 85 ? 3.600 -2.018 -5.835 1.00 90.25 85 LEU A C 1
ATOM 667 O O . LEU A 1 85 ? 2.770 -2.435 -5.035 1.00 90.25 85 LEU A O 1
ATOM 671 N N . LEU A 1 86 ? 3.873 -2.650 -6.980 1.00 92.31 86 LEU A N 1
ATOM 672 C CA . LEU A 1 86 ? 3.199 -3.879 -7.409 1.00 92.31 86 LEU A CA 1
ATOM 673 C C . LEU A 1 86 ? 3.538 -5.114 -6.562 1.00 92.31 86 LEU A C 1
ATOM 675 O O . LEU A 1 86 ? 2.811 -6.101 -6.637 1.00 92.31 86 LEU A O 1
ATOM 679 N N . GLN A 1 87 ? 4.611 -5.074 -5.770 1.00 84.56 87 GLN A N 1
ATOM 680 C CA . GLN A 1 87 ? 4.963 -6.145 -4.832 1.00 84.56 87 GLN A CA 1
ATOM 681 C C . GLN A 1 87 ? 4.217 -6.029 -3.492 1.00 84.56 87 GLN A C 1
ATOM 683 O O . GLN A 1 87 ? 4.242 -6.964 -2.695 1.00 84.56 87 GLN A O 1
ATOM 688 N N . GLY A 1 88 ? 3.560 -4.894 -3.226 1.00 82.81 88 GLY A N 1
ATOM 689 C CA . GLY A 1 88 ? 2.822 -4.677 -1.986 1.00 82.81 88 GLY A CA 1
ATOM 690 C C . GLY A 1 88 ? 1.558 -5.544 -1.896 1.00 82.81 88 GLY A C 1
ATOM 691 O O . GLY A 1 88 ? 0.845 -5.690 -2.894 1.00 82.81 88 GLY A O 1
ATOM 692 N N . PRO A 1 89 ? 1.231 -6.105 -0.716 1.00 87.31 89 PRO A N 1
ATOM 693 C CA . PRO A 1 89 ? -0.028 -6.811 -0.527 1.00 87.31 89 PRO A CA 1
ATOM 694 C C . PRO A 1 89 ? -1.209 -5.832 -0.540 1.00 87.31 89 PRO A C 1
ATOM 696 O O . PRO A 1 89 ? -1.081 -4.668 -0.154 1.00 87.31 89 PRO A O 1
ATOM 699 N N . LEU A 1 90 ? -2.384 -6.316 -0.947 1.00 91.25 90 LEU A N 1
ATOM 700 C CA . LEU A 1 90 ? -3.629 -5.589 -0.705 1.00 91.25 90 LEU A CA 1
ATOM 701 C C . LEU A 1 90 ? -4.015 -5.652 0.777 1.00 91.25 90 LEU A C 1
ATOM 703 O O . LEU A 1 90 ? -3.739 -6.670 1.421 1.00 91.25 90 LEU A O 1
ATOM 707 N N . PRO A 1 91 ? -4.716 -4.627 1.292 1.00 86.69 91 PRO A N 1
ATOM 708 C CA . PRO A 1 91 ? -5.250 -4.669 2.642 1.00 86.69 91 PRO A CA 1
ATOM 709 C C . PRO A 1 91 ? -6.198 -5.854 2.836 1.00 86.69 91 PRO A C 1
ATOM 711 O O . PRO A 1 91 ? -6.989 -6.192 1.946 1.00 86.69 91 PRO A O 1
ATOM 714 N N . LYS A 1 92 ? -6.152 -6.475 4.014 1.00 88.06 92 LYS A N 1
ATOM 715 C CA . LYS A 1 92 ? -7.088 -7.542 4.409 1.00 88.06 92 LYS A CA 1
ATOM 716 C C . LYS A 1 92 ? -8.506 -6.982 4.585 1.00 88.06 92 LYS A C 1
ATOM 718 O O . LYS A 1 92 ? -8.655 -5.787 4.819 1.00 88.06 92 LYS A O 1
ATOM 723 N N . PRO A 1 93 ? -9.570 -7.808 4.557 1.00 92.88 93 PRO A N 1
ATOM 724 C CA . PRO A 1 93 ? -10.947 -7.316 4.693 1.00 92.88 93 PRO A CA 1
ATOM 725 C C . PRO A 1 93 ? -11.196 -6.418 5.916 1.00 92.88 93 PRO A C 1
ATOM 727 O O . PRO A 1 93 ? -11.901 -5.417 5.805 1.00 92.88 93 PRO A O 1
ATOM 730 N N . ASN A 1 94 ? -10.582 -6.721 7.065 1.00 83.44 94 ASN A N 1
ATOM 731 C CA . ASN A 1 94 ? -10.698 -5.878 8.256 1.00 83.44 94 ASN A CA 1
ATOM 732 C C . ASN A 1 94 ? -10.021 -4.513 8.069 1.00 83.44 94 ASN A C 1
ATOM 734 O O . ASN A 1 94 ? -10.645 -3.488 8.326 1.00 83.44 94 ASN A O 1
ATOM 738 N N . GLU A 1 95 ? -8.813 -4.483 7.507 1.00 83.19 95 GLU A N 1
ATOM 739 C CA . GLU A 1 95 ? -8.114 -3.242 7.151 1.00 83.19 95 GLU A CA 1
ATOM 740 C C . GLU A 1 95 ? -8.906 -2.416 6.119 1.00 83.19 95 GLU A C 1
A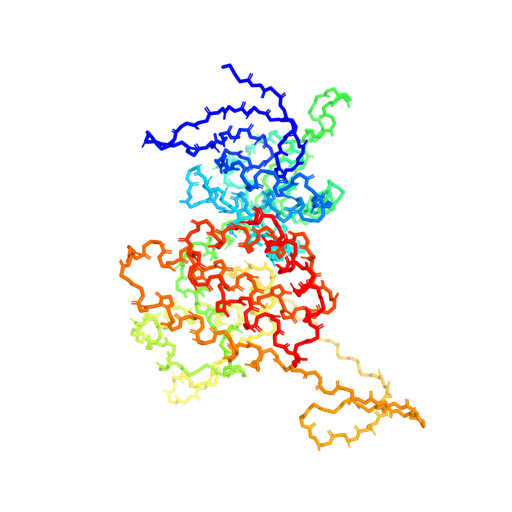TOM 742 O O . GLU A 1 95 ? -9.004 -1.196 6.239 1.00 83.19 95 GLU A O 1
ATOM 747 N N . GLN A 1 96 ? -9.544 -3.065 5.136 1.00 94.50 96 GLN A N 1
ATOM 748 C CA . GLN A 1 96 ? -10.405 -2.396 4.150 1.00 94.50 96 GLN A CA 1
ATOM 749 C C . GLN A 1 96 ? -11.609 -1.704 4.813 1.00 94.50 96 GLN A C 1
ATOM 751 O O . GLN A 1 96 ? -11.935 -0.572 4.451 1.00 94.50 96 GLN A O 1
ATOM 756 N N . MET A 1 97 ? -12.253 -2.349 5.796 1.00 95.31 97 MET A N 1
ATOM 757 C CA . MET A 1 97 ? -13.344 -1.742 6.574 1.00 95.31 97 MET A CA 1
ATOM 758 C C . MET A 1 97 ? -12.884 -0.491 7.316 1.00 95.31 97 MET A C 1
ATOM 760 O O . MET A 1 97 ? -13.561 0.536 7.272 1.00 95.31 97 MET A O 1
ATOM 764 N N . MET A 1 98 ? -11.732 -0.555 7.981 1.00 92.50 98 MET A N 1
ATOM 765 C CA . MET A 1 98 ? -11.214 0.612 8.685 1.00 92.50 98 MET A CA 1
ATOM 766 C C . MET A 1 98 ? -10.849 1.740 7.725 1.00 92.50 98 MET A C 1
ATOM 768 O O . MET A 1 98 ? -11.169 2.895 7.989 1.00 92.50 98 MET A O 1
ATOM 772 N N . ASN A 1 99 ? -10.185 1.405 6.611 1.00 92.12 99 ASN A N 1
ATOM 773 C CA . ASN A 1 99 ? -9.811 2.369 5.585 1.00 92.12 99 ASN A CA 1
ATOM 774 C C . ASN A 1 99 ? -11.054 3.090 5.064 1.00 92.12 99 ASN A C 1
ATOM 776 O O . ASN A 1 99 ? -11.002 4.299 4.861 1.00 92.12 99 ASN A O 1
ATOM 780 N N . PHE A 1 100 ? -12.175 2.373 4.902 1.00 97.19 100 PHE A N 1
ATOM 781 C CA . PHE A 1 100 ? -13.450 2.974 4.522 1.00 97.19 100 PHE A CA 1
ATOM 782 C C . PHE A 1 100 ? -13.945 3.977 5.565 1.00 97.19 100 PHE A C 1
ATOM 784 O O . PHE A 1 100 ? -14.309 5.089 5.201 1.00 97.19 100 PHE A O 1
ATOM 791 N N . VAL A 1 101 ? -13.953 3.603 6.848 1.00 96.81 101 VAL A N 1
ATOM 792 C CA . VAL A 1 101 ? -14.435 4.472 7.935 1.00 96.81 101 VAL A CA 1
ATOM 793 C C . VAL A 1 101 ? -13.555 5.714 8.082 1.00 96.81 101 VAL A C 1
ATOM 795 O O . VAL A 1 101 ? -14.088 6.818 8.144 1.00 96.81 101 VAL A O 1
ATOM 798 N N . LEU A 1 102 ? -12.226 5.552 8.073 1.00 94.69 102 LEU A N 1
ATOM 799 C CA . LEU A 1 102 ? -11.263 6.660 8.085 1.00 94.69 102 LEU A CA 1
ATOM 800 C C . LEU A 1 102 ? -11.496 7.606 6.909 1.00 94.69 102 LEU A C 1
ATOM 802 O O . LEU A 1 102 ? -11.664 8.808 7.094 1.00 94.69 102 LEU A O 1
ATOM 806 N N . TRP A 1 103 ? -11.568 7.049 5.702 1.00 96.44 103 TRP A N 1
ATOM 807 C CA . TRP A 1 103 ? -11.798 7.829 4.496 1.00 96.44 103 TRP A CA 1
ATOM 808 C C . TRP A 1 103 ? -13.149 8.557 4.527 1.00 96.44 103 TRP A C 1
ATOM 810 O O . TRP A 1 103 ? -13.217 9.732 4.175 1.00 96.44 103 TRP A O 1
ATOM 820 N N . LEU A 1 104 ? -14.219 7.886 4.963 1.00 97.25 104 LEU A N 1
ATOM 821 C CA . LEU A 1 104 ? -15.550 8.477 5.050 1.00 97.25 104 LEU A CA 1
ATOM 822 C C . LEU A 1 104 ? -15.568 9.624 6.066 1.00 97.25 104 LEU A C 1
ATOM 824 O O . LEU A 1 104 ? -16.038 10.702 5.719 1.00 97.25 104 LEU A O 1
ATOM 828 N N . GLY A 1 105 ? -14.996 9.429 7.259 1.00 97.12 105 GLY A N 1
ATOM 829 C CA . GLY A 1 105 ? -14.916 10.459 8.299 1.00 97.12 105 GLY A CA 1
ATOM 830 C C . GLY A 1 105 ? -14.114 11.686 7.873 1.00 97.12 105 GLY A C 1
ATOM 831 O O . GLY A 1 105 ? -14.601 12.810 8.021 1.00 97.12 105 GLY A O 1
ATOM 832 N N . ASP A 1 106 ? -12.957 11.477 7.231 1.00 95.19 106 ASP A N 1
ATOM 833 C CA . ASP A 1 106 ? -12.143 12.551 6.646 1.00 95.19 106 ASP A CA 1
ATOM 834 C C . ASP A 1 106 ? -12.924 13.349 5.579 1.00 95.19 106 ASP A C 1
ATOM 836 O O . ASP A 1 106 ? -12.702 14.549 5.401 1.00 95.19 106 ASP A O 1
ATOM 840 N N . LYS A 1 107 ? -13.839 12.700 4.840 1.00 96.12 107 LYS A N 1
ATOM 841 C CA . LYS A 1 107 ? -14.651 13.339 3.789 1.00 96.12 107 LYS A CA 1
ATOM 842 C C . LYS A 1 107 ? -15.915 14.013 4.305 1.00 96.12 107 LYS A C 1
ATOM 844 O O . LYS A 1 107 ? -16.294 15.044 3.751 1.00 96.12 107 LYS A O 1
ATOM 849 N N . THR A 1 108 ? -16.580 13.451 5.312 1.00 96.00 108 THR A N 1
ATOM 850 C CA . THR A 1 108 ? -17.811 14.020 5.878 1.00 96.00 108 THR A CA 1
ATOM 851 C C . THR A 1 108 ? -17.519 15.191 6.809 1.00 96.00 108 THR A C 1
ATOM 853 O O . THR A 1 108 ? -18.296 16.141 6.840 1.00 96.00 108 THR A O 1
ATOM 856 N N . GLY A 1 109 ? -16.416 15.149 7.566 1.00 93.62 109 GLY A N 1
ATOM 857 C CA . GLY A 1 109 ? -15.953 16.228 8.450 1.00 93.62 109 GLY A CA 1
ATOM 858 C C . GLY A 1 109 ? -16.828 16.536 9.677 1.00 93.62 109 GLY A C 1
ATOM 859 O O . GLY A 1 109 ? -16.325 17.116 10.635 1.00 93.62 109 GLY A O 1
ATOM 860 N N . ALA A 1 110 ? -18.109 16.154 9.678 1.00 95.12 110 ALA A N 1
ATOM 861 C CA . ALA A 1 110 ? -19.031 16.320 10.799 1.00 95.12 110 ALA A CA 1
ATOM 862 C C . ALA A 1 110 ? -20.177 15.290 10.777 1.00 95.12 110 ALA A C 1
ATOM 864 O O . ALA A 1 110 ? -20.542 14.751 9.728 1.00 95.12 110 ALA A O 1
ATOM 865 N N . LEU A 1 111 ? -20.778 15.053 11.948 1.00 95.31 111 LEU A N 1
ATOM 866 C CA . LEU A 1 111 ? -21.968 14.214 12.112 1.00 95.31 111 LEU A CA 1
ATOM 867 C C . LEU A 1 111 ? -23.156 14.765 11.306 1.00 95.31 111 LEU A C 1
ATOM 869 O O . LEU A 1 111 ? -23.392 15.972 11.282 1.00 95.31 111 LEU A O 1
ATOM 873 N N . GLY A 1 112 ? -23.924 13.879 10.665 1.00 93.56 112 GLY A N 1
ATOM 874 C CA . GLY A 1 112 ? -25.102 14.258 9.875 1.00 93.56 112 GLY A CA 1
ATOM 875 C C . GLY A 1 112 ? -24.811 14.644 8.418 1.00 93.56 112 GLY A C 1
ATOM 876 O O . GLY A 1 112 ? -25.744 14.908 7.660 1.00 93.56 112 GLY A O 1
ATOM 877 N N . VAL A 1 113 ? -23.538 14.700 8.007 1.00 96.75 113 VAL A N 1
ATOM 878 C CA . VAL A 1 113 ? -23.157 15.055 6.634 1.00 96.75 113 VAL A CA 1
ATOM 879 C C . VAL A 1 113 ? -23.204 13.825 5.733 1.00 96.75 113 VAL A C 1
ATOM 881 O O . VAL A 1 113 ? -22.481 12.852 5.936 1.00 96.75 113 VAL A O 1
ATOM 884 N N . ASN A 1 114 ? -24.024 13.913 4.689 1.00 95.12 114 ASN A N 1
ATOM 885 C CA . ASN A 1 114 ? -24.098 12.932 3.616 1.00 95.12 114 ASN A CA 1
ATOM 886 C C . ASN A 1 114 ? -23.083 13.257 2.519 1.00 95.12 114 ASN A C 1
ATOM 888 O O . ASN A 1 114 ? -23.036 14.394 2.043 1.00 95.12 114 ASN A O 1
ATOM 892 N N . ILE A 1 115 ? -2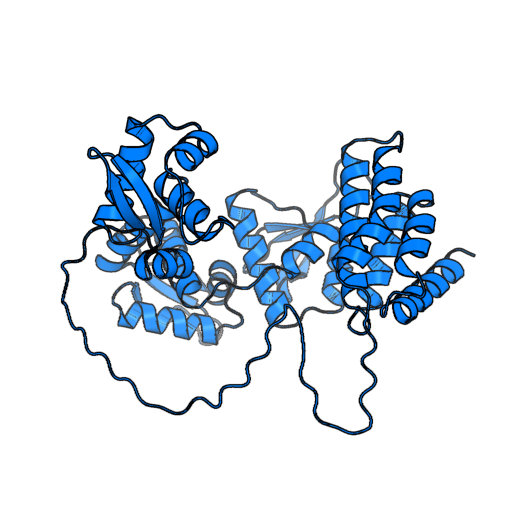2.334 12.257 2.053 1.00 95.88 115 ILE A N 1
ATOM 893 C CA . ILE A 1 115 ? -21.479 12.397 0.870 1.00 95.88 115 ILE A CA 1
ATOM 894 C C . ILE A 1 115 ? -21.932 11.468 -0.251 1.00 95.88 115 ILE A C 1
ATOM 896 O O . ILE A 1 115 ? -22.260 10.304 -0.027 1.00 95.88 115 ILE A O 1
ATOM 900 N N . GLN A 1 116 ? -21.929 11.993 -1.475 1.00 95.25 116 GLN A N 1
ATOM 901 C CA . GLN A 1 116 ? -22.154 11.205 -2.679 1.00 95.25 116 GLN A CA 1
ATOM 902 C C . GLN A 1 116 ? -20.818 10.686 -3.204 1.00 95.25 116 GLN A C 1
ATOM 904 O O . GLN A 1 116 ? -19.881 11.454 -3.425 1.00 95.25 116 GLN A O 1
ATOM 909 N N . VAL A 1 117 ? -20.736 9.377 -3.411 1.00 93.25 117 VAL A N 1
ATOM 910 C CA . VAL A 1 117 ? -19.478 8.684 -3.665 1.00 93.25 117 VAL A CA 1
ATOM 911 C C . VAL A 1 117 ? -19.626 7.694 -4.805 1.00 93.25 117 VAL A C 1
ATOM 913 O O . VAL A 1 117 ? -20.571 6.910 -4.830 1.00 93.25 117 VAL A O 1
ATOM 916 N N . ASP A 1 118 ? -18.651 7.686 -5.711 1.00 94.75 118 ASP A N 1
ATOM 917 C CA . ASP A 1 118 ? -18.492 6.622 -6.699 1.00 94.75 118 ASP A CA 1
ATOM 918 C C . ASP A 1 118 ? -17.733 5.431 -6.092 1.00 94.75 118 ASP A C 1
ATOM 920 O O . ASP A 1 118 ? -16.615 5.579 -5.586 1.00 94.75 118 ASP A O 1
ATOM 924 N N . LEU A 1 119 ? -18.318 4.231 -6.162 1.00 95.88 119 LEU A N 1
ATOM 925 C CA . LEU A 1 119 ? -17.712 3.015 -5.606 1.00 95.88 119 LEU A CA 1
ATOM 926 C C . LEU A 1 119 ? -16.341 2.664 -6.211 1.00 95.88 119 LEU A C 1
ATOM 928 O O . LEU A 1 119 ? -15.543 1.998 -5.554 1.00 95.88 119 LEU A O 1
ATOM 932 N N . SER A 1 120 ? -16.024 3.112 -7.427 1.00 95.50 120 SER A N 1
ATOM 933 C CA . SER A 1 120 ? -14.694 2.930 -8.020 1.00 95.50 120 SER A CA 1
ATOM 934 C C . SER A 1 120 ? -13.620 3.770 -7.328 1.00 95.50 120 SER A C 1
ATOM 936 O O . SER A 1 120 ? -12.473 3.331 -7.243 1.00 95.50 120 SER A O 1
ATOM 938 N N . VAL A 1 121 ? -13.984 4.935 -6.779 1.00 96.38 121 VAL A N 1
ATOM 939 C CA . VAL A 1 121 ? -13.091 5.755 -5.947 1.00 96.38 121 VAL A CA 1
ATOM 940 C C . VAL A 1 121 ? -12.853 5.047 -4.621 1.00 96.38 121 VAL A C 1
ATOM 942 O O . VAL A 1 121 ? -11.703 4.854 -4.228 1.00 96.38 121 VAL A O 1
ATOM 945 N N . VAL A 1 122 ? -13.927 4.569 -3.986 1.00 97.19 122 VAL A N 1
ATOM 946 C CA . VAL A 1 122 ? -13.840 3.777 -2.751 1.00 97.19 122 VAL A CA 1
ATOM 947 C C . VAL A 1 122 ? -12.931 2.572 -2.942 1.00 97.19 122 VAL A C 1
ATOM 949 O O . VAL A 1 122 ? -12.075 2.320 -2.100 1.00 97.19 122 VAL A O 1
ATOM 952 N N . GLN A 1 123 ? -13.068 1.858 -4.064 1.00 97.62 123 GLN A N 1
ATOM 953 C CA . GLN A 1 123 ? -12.263 0.679 -4.368 1.00 97.62 123 GLN A CA 1
ATOM 954 C C . GLN A 1 123 ? -10.760 0.948 -4.208 1.00 97.62 123 GLN A C 1
ATOM 956 O O . GLN A 1 123 ? -10.062 0.163 -3.567 1.00 97.62 123 GLN A O 1
ATOM 961 N N . SER A 1 124 ? -10.264 2.052 -4.773 1.00 97.38 124 SER A N 1
ATOM 962 C CA . SER A 1 124 ? -8.859 2.451 -4.630 1.00 97.38 124 SER A CA 1
ATOM 963 C C . SER A 1 124 ? -8.512 2.963 -3.233 1.00 97.38 124 SER A C 1
ATOM 965 O O . SER A 1 124 ? -7.409 2.717 -2.764 1.00 97.38 124 SER A O 1
ATOM 967 N N . GLU A 1 125 ? -9.423 3.648 -2.546 1.00 97.44 125 GLU A N 1
ATOM 968 C CA . GLU A 1 125 ? -9.154 4.182 -1.202 1.00 97.44 125 GLU A CA 1
ATOM 969 C C . GLU A 1 125 ? -8.995 3.057 -0.174 1.00 97.44 125 GLU A C 1
ATOM 971 O O . GLU A 1 125 ? -8.090 3.102 0.658 1.00 97.44 125 GLU A O 1
ATOM 976 N N . ILE A 1 126 ? -9.808 2.001 -0.282 1.00 97.12 126 ILE A N 1
ATOM 977 C CA . ILE A 1 126 ? -9.787 0.885 0.672 1.00 97.12 126 ILE A CA 1
ATOM 978 C C . ILE A 1 126 ? -8.878 -0.268 0.251 1.00 97.12 126 ILE A C 1
ATOM 980 O O . ILE A 1 126 ? -8.493 -1.054 1.107 1.00 97.12 126 ILE A O 1
ATOM 984 N N . GLY A 1 127 ? -8.527 -0.374 -1.035 1.00 96.69 127 GLY A N 1
ATOM 985 C CA . GLY A 1 127 ? -7.688 -1.456 -1.559 1.00 96.69 127 GLY A CA 1
ATOM 986 C C . GLY A 1 127 ? -8.455 -2.734 -1.909 1.00 96.69 127 GLY A C 1
ATOM 987 O O . GLY A 1 127 ? -7.939 -3.836 -1.751 1.00 96.69 127 GLY A O 1
ATOM 988 N N . ALA A 1 128 ? -9.688 -2.608 -2.401 1.00 97.75 128 ALA A N 1
ATOM 989 C CA . ALA A 1 128 ? -10.485 -3.756 -2.831 1.00 97.75 128 ALA A CA 1
ATOM 990 C C . ALA A 1 128 ? -10.158 -4.184 -4.277 1.00 97.75 128 ALA A C 1
ATOM 992 O O . ALA A 1 128 ? -9.965 -3.358 -5.175 1.00 97.75 128 ALA A O 1
ATOM 993 N N . VAL A 1 129 ? -10.162 -5.497 -4.536 1.00 97.69 129 VAL A N 1
ATOM 994 C CA . VAL A 1 129 ? -9.861 -6.064 -5.869 1.00 97.69 129 VAL A CA 1
ATOM 995 C C . VAL A 1 129 ? -10.903 -5.654 -6.914 1.00 97.69 129 VAL A C 1
ATOM 997 O O . VAL A 1 129 ? -10.565 -5.356 -8.058 1.00 97.69 129 VAL A O 1
ATOM 1000 N N . ASN A 1 130 ? -12.177 -5.599 -6.528 1.00 96.56 130 ASN A N 1
ATOM 1001 C CA . ASN A 1 130 ? -13.296 -5.276 -7.410 1.00 96.56 130 ASN A CA 1
ATOM 1002 C C . ASN A 1 130 ? -14.436 -4.586 -6.637 1.00 96.56 130 ASN A C 1
ATOM 1004 O O . ASN A 1 130 ? -14.390 -4.458 -5.413 1.00 96.56 130 ASN A O 1
ATOM 1008 N N . ILE A 1 131 ? -15.455 -4.131 -7.370 1.00 95.88 131 ILE A N 1
ATOM 1009 C CA . ILE A 1 131 ? -16.610 -3.415 -6.809 1.00 95.88 131 ILE A CA 1
ATOM 1010 C C . ILE A 1 131 ? -17.469 -4.313 -5.911 1.00 95.88 131 ILE A C 1
ATOM 1012 O O . ILE A 1 131 ? -18.046 -3.820 -4.946 1.00 95.88 131 ILE A O 1
ATOM 1016 N N . ASP A 1 132 ? -17.540 -5.618 -6.173 1.00 96.50 132 ASP A N 1
ATOM 1017 C CA . ASP A 1 132 ? -18.305 -6.533 -5.319 1.00 96.50 132 ASP A CA 1
ATOM 1018 C C . ASP A 1 132 ? -17.664 -6.668 -3.936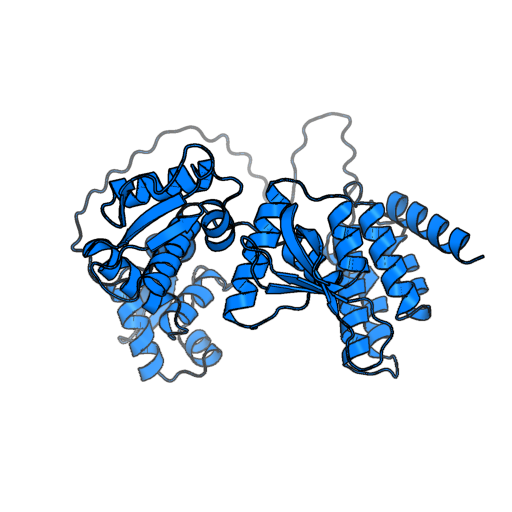 1.00 96.50 132 ASP A C 1
ATOM 1020 O O . ASP A 1 132 ? -18.371 -6.603 -2.934 1.00 96.50 132 ASP A O 1
ATOM 1024 N N . GLY A 1 133 ? -16.330 -6.705 -3.864 1.00 96.81 133 GLY A N 1
ATOM 1025 C CA . GLY A 1 133 ? -15.598 -6.611 -2.601 1.00 96.81 133 GLY A CA 1
ATOM 1026 C C . GLY A 1 133 ? -15.926 -5.326 -1.836 1.00 96.81 133 GLY A C 1
ATOM 1027 O O . GLY A 1 133 ? -16.217 -5.382 -0.644 1.00 96.81 133 GLY A O 1
ATOM 1028 N N . VAL A 1 134 ? -15.985 -4.178 -2.525 1.00 97.62 134 VAL A N 1
ATOM 1029 C CA . VAL A 1 134 ? -16.406 -2.903 -1.912 1.00 97.62 134 VAL A CA 1
ATOM 1030 C C . VAL A 1 134 ? -17.826 -2.999 -1.349 1.00 97.62 134 VAL A C 1
ATOM 1032 O O . VAL A 1 134 ? -18.067 -2.596 -0.213 1.00 97.62 134 VAL A O 1
ATOM 1035 N N . ARG A 1 135 ? -18.769 -3.564 -2.113 1.00 96.19 135 ARG A N 1
ATOM 1036 C CA . ARG A 1 135 ? -20.160 -3.749 -1.669 1.00 96.19 135 ARG A CA 1
ATOM 1037 C C . ARG A 1 135 ? -20.250 -4.643 -0.438 1.00 96.19 135 ARG A C 1
ATOM 1039 O O . ARG A 1 135 ? -21.000 -4.315 0.473 1.00 96.19 135 ARG A O 1
ATOM 1046 N N . SER A 1 136 ? -19.483 -5.732 -0.384 1.00 97.38 136 SER A N 1
ATOM 1047 C CA . SER A 1 136 ? -19.442 -6.616 0.787 1.00 97.38 136 SER A CA 1
ATOM 1048 C C . SER A 1 136 ? -18.928 -5.895 2.035 1.00 97.38 136 SER A C 1
ATOM 1050 O O . SER A 1 136 ? -19.526 -6.033 3.100 1.00 97.38 136 SER A O 1
ATOM 1052 N N . ILE A 1 137 ? -17.871 -5.085 1.902 1.00 97.44 137 ILE A N 1
ATOM 1053 C CA . ILE A 1 137 ? -17.331 -4.264 2.998 1.00 97.44 137 ILE A CA 1
ATOM 1054 C C . ILE A 1 137 ? -18.383 -3.269 3.505 1.00 97.44 137 ILE A C 1
ATOM 1056 O O . ILE A 1 137 ? -18.635 -3.196 4.706 1.00 97.44 137 ILE A O 1
ATOM 1060 N N . ILE A 1 138 ? -19.045 -2.550 2.596 1.00 97.50 138 ILE A N 1
ATOM 1061 C CA . ILE A 1 138 ? -20.095 -1.577 2.933 1.00 97.50 138 ILE A CA 1
ATOM 1062 C C . ILE A 1 138 ? -21.280 -2.262 3.615 1.00 97.50 138 ILE A C 1
ATOM 1064 O O . ILE A 1 138 ? -21.701 -1.823 4.682 1.00 97.50 138 ILE A O 1
ATOM 1068 N N . ALA A 1 139 ? -21.786 -3.362 3.051 1.00 96.69 139 ALA A N 1
ATOM 1069 C CA . ALA A 1 139 ? -22.906 -4.107 3.622 1.00 96.69 139 ALA A CA 1
ATOM 1070 C C . ALA A 1 139 ? -22.610 -4.566 5.058 1.00 96.69 139 ALA A C 1
ATOM 1072 O O . ALA A 1 139 ? -23.475 -4.494 5.930 1.00 96.69 139 ALA A O 1
ATOM 1073 N N . HIS A 1 140 ? -21.370 -4.982 5.326 1.00 97.06 140 HIS A N 1
ATOM 1074 C CA . HIS A 1 140 ? -20.944 -5.369 6.667 1.00 97.06 140 HIS A CA 1
ATOM 1075 C C . HIS A 1 140 ? -20.860 -4.182 7.635 1.00 97.06 140 HIS A C 1
ATOM 1077 O O . HIS A 1 140 ? -21.266 -4.302 8.790 1.00 97.06 140 HIS A O 1
ATOM 1083 N N . LEU A 1 141 ? -20.373 -3.023 7.183 1.00 97.31 141 LEU A N 1
ATOM 1084 C CA . LEU A 1 141 ? -20.338 -1.798 7.991 1.00 97.31 141 LEU A CA 1
ATOM 1085 C C . LEU A 1 141 ? -21.748 -1.274 8.313 1.00 97.31 141 LEU A C 1
ATOM 1087 O O . LEU A 1 141 ? -21.983 -0.835 9.440 1.00 97.31 141 LEU A O 1
ATOM 1091 N N . VAL A 1 142 ? -22.687 -1.376 7.366 1.00 97.00 142 VAL A N 1
ATOM 1092 C CA . VAL A 1 142 ? -24.114 -1.075 7.583 1.00 97.00 142 VAL A CA 1
ATOM 1093 C C . VAL A 1 142 ? -24.712 -2.038 8.608 1.00 97.00 142 VAL A C 1
ATOM 1095 O O . VAL A 1 142 ? -25.358 -1.601 9.557 1.00 97.00 142 VAL A O 1
ATOM 1098 N N . ALA A 1 143 ? -24.450 -3.343 8.478 1.00 96.75 143 ALA A N 1
ATOM 1099 C CA . ALA A 1 143 ? -24.928 -4.351 9.428 1.00 96.75 143 ALA A CA 1
ATOM 1100 C C . ALA A 1 143 ? -24.373 -4.149 10.850 1.00 96.75 143 ALA A C 1
ATOM 1102 O O . ALA A 1 143 ? -25.032 -4.491 11.828 1.00 96.75 143 ALA A O 1
ATOM 1103 N N . LYS A 1 144 ? -23.174 -3.568 10.974 1.00 96.06 144 LYS A N 1
ATOM 1104 C CA . LYS A 1 144 ? -22.572 -3.162 12.253 1.00 96.06 144 LYS A CA 1
ATOM 1105 C C . LYS A 1 144 ? -23.040 -1.794 12.760 1.00 96.06 144 LYS A C 1
ATOM 1107 O O . LYS A 1 144 ? -22.530 -1.347 13.783 1.00 96.06 144 LYS A O 1
ATOM 1112 N N . HIS A 1 145 ? -23.957 -1.131 12.055 1.00 97.38 145 HIS A N 1
ATOM 1113 C CA . HIS A 1 145 ? -24.427 0.222 12.354 1.00 97.38 145 HIS A CA 1
ATOM 1114 C C . HIS A 1 145 ? -23.304 1.265 12.441 1.00 97.38 145 HIS A C 1
ATOM 1116 O O . HIS A 1 145 ? -23.436 2.248 13.161 1.00 97.38 145 HIS A O 1
ATOM 1122 N N . LEU A 1 146 ? -22.201 1.078 11.708 1.00 96.81 146 LEU A N 1
ATOM 1123 C CA . LEU A 1 146 ? -21.107 2.057 11.644 1.00 96.81 146 LEU A CA 1
ATOM 1124 C C . LEU A 1 146 ? -21.343 3.109 10.556 1.00 96.81 146 LEU A C 1
ATOM 1126 O O . LEU A 1 146 ? -20.864 4.234 10.660 1.00 96.81 146 LEU A O 1
ATOM 1130 N N . ILE A 1 147 ? -22.090 2.759 9.513 1.00 98.00 147 ILE A N 1
ATOM 1131 C CA . ILE A 1 147 ? -22.460 3.671 8.429 1.00 98.00 147 ILE A CA 1
ATOM 1132 C C . ILE A 1 147 ? -23.934 3.492 8.074 1.00 98.00 147 ILE A C 1
ATOM 1134 O O . ILE A 1 147 ? -24.508 2.425 8.297 1.00 98.00 147 ILE A O 1
ATOM 1138 N N . GLU A 1 148 ? -24.516 4.519 7.468 1.00 97.31 148 GLU A N 1
ATOM 1139 C CA . GLU A 1 148 ? -25.830 4.481 6.831 1.00 97.31 148 GLU A CA 1
ATOM 1140 C C . GLU A 1 148 ? -25.686 4.689 5.318 1.00 97.31 148 GLU A C 1
ATOM 1142 O O . GLU A 1 148 ? -24.884 5.506 4.858 1.00 97.31 148 GLU A O 1
ATOM 1147 N N . GLU A 1 149 ? -26.465 3.933 4.539 1.00 95.38 149 GLU A N 1
ATOM 1148 C CA . GLU A 1 149 ? -26.593 4.091 3.087 1.00 95.38 149 GLU A CA 1
ATOM 1149 C C . GLU A 1 149 ? -27.991 4.647 2.778 1.00 95.38 149 GLU A C 1
ATOM 1151 O O . GLU A 1 149 ? -28.998 3.973 2.989 1.00 95.38 149 GLU A O 1
ATOM 1156 N N . HIS A 1 150 ? -28.067 5.875 2.256 1.00 92.38 150 HIS A N 1
ATOM 1157 C CA . HIS A 1 150 ? -29.343 6.555 1.970 1.00 92.38 150 HIS A CA 1
ATOM 1158 C C . HIS A 1 150 ? -29.842 6.349 0.527 1.00 92.38 150 HIS A C 1
ATOM 1160 O O . HIS A 1 150 ? -30.726 7.063 0.054 1.00 92.38 150 HIS A O 1
ATOM 1166 N N . GLY A 1 151 ? -29.294 5.354 -0.178 1.00 85.75 151 GLY A N 1
ATOM 1167 C CA . GLY A 1 151 ? -29.735 4.929 -1.505 1.00 85.75 151 GLY A CA 1
ATOM 1168 C C . GLY A 1 151 ? -28.770 5.262 -2.647 1.00 85.75 151 GLY A C 1
ATOM 1169 O O . GLY A 1 151 ? -27.602 5.614 -2.458 1.00 85.75 151 GLY A O 1
ATOM 1170 N N . ILE A 1 152 ? -29.281 5.094 -3.869 1.00 81.50 152 ILE A N 1
ATOM 1171 C CA . ILE A 1 152 ? -28.550 5.299 -5.124 1.00 81.50 152 ILE A CA 1
ATOM 1172 C C . ILE A 1 152 ? -28.842 6.707 -5.631 1.00 81.50 152 ILE A C 1
ATOM 1174 O O . ILE A 1 152 ? -30.000 7.066 -5.835 1.00 81.50 152 ILE A O 1
ATOM 1178 N N . ALA A 1 153 ? -27.797 7.495 -5.865 1.00 74.19 153 ALA A N 1
ATOM 1179 C CA . ALA A 1 153 ? -27.934 8.823 -6.445 1.00 74.19 153 ALA A CA 1
ATOM 1180 C C . ALA A 1 153 ? -27.681 8.769 -7.959 1.00 74.19 153 ALA A C 1
ATOM 1182 O O . ALA A 1 153 ? -26.560 8.512 -8.386 1.00 74.19 153 ALA A O 1
ATOM 1183 N N . GLY A 1 154 ? -28.703 9.047 -8.772 1.00 68.88 154 GLY A N 1
ATOM 1184 C CA . GLY A 1 154 ? -28.566 9.268 -10.218 1.00 68.88 154 GLY A CA 1
ATOM 1185 C C . GLY A 1 154 ? -29.338 8.286 -11.107 1.00 68.88 154 GLY A C 1
ATOM 1186 O O . GLY A 1 154 ? -30.244 7.592 -10.651 1.00 68.88 154 GLY A O 1
ATOM 1187 N N . THR A 1 155 ? -29.029 8.290 -12.405 1.00 73.69 155 THR A N 1
ATOM 1188 C CA . THR A 1 155 ? -29.692 7.457 -13.423 1.00 73.69 155 THR A CA 1
ATOM 1189 C C . THR A 1 155 ? -29.130 6.029 -13.422 1.00 73.69 155 THR A C 1
ATOM 1191 O O . THR A 1 155 ? -28.110 5.751 -12.792 1.00 73.69 155 THR A O 1
ATOM 1194 N N . LEU A 1 156 ? -29.763 5.103 -14.158 1.00 69.38 156 LEU A N 1
ATOM 1195 C CA . LEU A 1 156 ? -29.260 3.729 -14.349 1.00 69.38 156 LEU A CA 1
ATOM 1196 C C . LEU A 1 156 ? -27.797 3.684 -14.841 1.00 69.38 156 LEU A C 1
ATOM 1198 O O . LEU A 1 156 ? -27.082 2.732 -14.540 1.00 69.38 156 LEU A O 1
ATOM 1202 N N . GLU A 1 157 ? -27.338 4.719 -15.551 1.00 62.81 157 GLU A N 1
ATOM 1203 C CA . GLU A 1 157 ? -25.961 4.834 -16.052 1.00 62.81 157 GLU A CA 1
ATOM 1204 C C . GLU A 1 157 ? -24.947 5.209 -14.959 1.00 62.81 157 GLU A C 1
ATOM 1206 O O . GLU A 1 157 ? -23.781 4.833 -15.049 1.00 62.81 157 GLU A O 1
ATOM 1211 N N . THR A 1 158 ? -25.379 5.885 -13.890 1.00 63.59 158 THR A N 1
ATOM 1212 C CA . THR A 1 158 ? -24.541 6.258 -12.737 1.00 63.59 158 THR A CA 1
ATOM 1213 C C . THR A 1 158 ? -24.776 5.343 -11.538 1.00 63.59 158 THR A C 1
ATOM 1215 O O . THR A 1 158 ? -24.625 5.756 -10.389 1.00 63.59 158 THR A O 1
ATOM 1218 N N . ALA A 1 159 ? -25.137 4.079 -11.779 1.00 69.50 159 ALA A N 1
ATOM 1219 C CA . ALA A 1 159 ? -25.439 3.098 -10.736 1.00 69.50 159 ALA A CA 1
ATOM 1220 C C . ALA A 1 159 ? -24.254 2.782 -9.791 1.00 69.50 159 ALA A C 1
ATOM 1222 O O . ALA A 1 159 ? -24.413 1.973 -8.874 1.00 69.50 159 ALA A O 1
ATOM 1223 N N . SER A 1 160 ? -23.081 3.399 -9.981 1.00 81.69 160 SER A N 1
ATOM 1224 C CA . SER A 1 160 ? -21.935 3.389 -9.062 1.00 81.69 160 SER A CA 1
ATOM 1225 C C . SER A 1 160 ? -22.011 4.446 -7.956 1.00 81.69 160 SER A C 1
ATOM 1227 O O . SER A 1 160 ? -21.257 4.337 -6.992 1.00 81.69 160 SER A O 1
ATOM 1229 N N . LEU A 1 161 ? -22.883 5.451 -8.067 1.00 88.38 161 LEU A N 1
ATOM 1230 C CA . LEU A 1 161 ? -22.989 6.526 -7.084 1.00 88.38 161 LEU A CA 1
ATOM 1231 C C . LEU A 1 161 ? -23.889 6.109 -5.914 1.00 88.38 161 LEU A C 1
ATOM 1233 O O . LEU A 1 161 ? -24.989 5.576 -6.096 1.00 88.38 161 LEU A O 1
ATOM 1237 N N . ARG A 1 162 ? -23.407 6.343 -4.697 1.00 90.75 162 ARG A N 1
ATOM 1238 C CA . ARG A 1 162 ? -24.083 6.029 -3.433 1.00 90.75 162 ARG A CA 1
ATOM 1239 C C . ARG A 1 162 ? -23.959 7.183 -2.458 1.00 90.75 162 ARG A C 1
ATOM 1241 O O . ARG A 1 162 ? -23.004 7.950 -2.547 1.00 90.75 162 ARG A O 1
ATOM 1248 N N . ILE A 1 163 ? -24.925 7.300 -1.554 1.00 93.12 163 ILE A N 1
ATOM 1249 C CA . ILE A 1 163 ? -24.904 8.304 -0.491 1.00 93.12 163 ILE A CA 1
ATOM 1250 C C . ILE A 1 163 ? -24.595 7.606 0.828 1.00 93.12 163 ILE A C 1
ATOM 1252 O O . ILE A 1 163 ? -25.355 6.730 1.244 1.00 93.12 163 ILE A O 1
ATOM 1256 N N . PHE A 1 164 ? -23.501 8.016 1.467 1.00 96.44 164 PHE A N 1
ATOM 1257 C CA . PHE A 1 164 ? -23.056 7.472 2.746 1.00 96.44 164 PHE A CA 1
ATOM 1258 C C . PHE A 1 164 ? -22.946 8.552 3.814 1.00 96.44 164 PHE A C 1
ATOM 1260 O O . PHE A 1 164 ? -22.625 9.706 3.517 1.00 96.44 164 PHE A O 1
ATOM 1267 N N . MET A 1 165 ? -23.134 8.126 5.058 1.00 96.81 165 MET A N 1
ATOM 1268 C CA . MET A 1 165 ? -22.895 8.912 6.263 1.00 96.81 165 MET A CA 1
ATOM 1269 C C . MET A 1 165 ? -22.384 7.995 7.380 1.00 96.81 165 MET A C 1
ATOM 1271 O O . MET A 1 165 ? -22.774 6.829 7.461 1.00 96.81 165 MET A O 1
ATOM 1275 N N . LEU A 1 166 ? -21.513 8.515 8.248 1.00 97.69 166 LEU A N 1
ATOM 1276 C CA . LEU A 1 166 ? -21.164 7.848 9.505 1.00 97.69 166 LEU A CA 1
ATOM 1277 C C . LEU A 1 166 ? -22.296 8.016 10.524 1.00 97.69 166 LEU A C 1
ATOM 1279 O O . LEU A 1 166 ? -22.766 9.131 10.761 1.00 97.69 166 LEU A O 1
ATOM 1283 N N . THR A 1 167 ? -22.686 6.920 11.173 1.00 97.69 167 THR A N 1
ATOM 1284 C CA . THR A 1 167 ? -23.574 6.969 12.346 1.00 97.69 167 THR A CA 1
ATOM 1285 C C . THR A 1 167 ? -22.820 7.529 13.556 1.00 97.69 167 THR A C 1
ATOM 1287 O O . THR A 1 167 ? -21.600 7.686 13.513 1.00 97.69 167 THR A O 1
ATOM 1290 N N . LEU A 1 168 ? -23.507 7.768 14.680 1.00 97.44 168 LEU A N 1
ATOM 1291 C CA . LEU A 1 168 ? -22.831 8.136 15.933 1.00 97.44 168 LEU A CA 1
ATOM 1292 C C . LEU A 1 168 ? -21.788 7.080 16.353 1.00 97.44 168 LEU A C 1
ATOM 1294 O O . LEU A 1 168 ? -20.652 7.424 16.658 1.00 97.44 168 LEU A O 1
ATOM 1298 N N . GLN A 1 169 ? -22.141 5.794 16.262 1.00 96.25 169 GLN A N 1
ATOM 1299 C CA . GLN A 1 169 ? -21.216 4.687 16.528 1.00 96.25 169 GLN A CA 1
ATOM 1300 C C . GLN A 1 169 ? -20.064 4.637 15.508 1.00 96.25 169 GLN A C 1
ATOM 1302 O O . GLN A 1 169 ? -18.938 4.271 15.846 1.00 96.25 169 GLN A O 1
ATOM 1307 N N . GLY A 1 170 ? -20.339 5.011 14.257 1.00 96.81 170 GLY A N 1
ATOM 1308 C CA . GLY A 1 170 ? -19.342 5.183 13.207 1.00 96.81 170 GLY A CA 1
ATOM 1309 C C . GLY A 1 170 ? -18.309 6.251 13.534 1.00 96.81 170 GLY A C 1
ATOM 1310 O O . GLY A 1 170 ? -17.124 6.012 13.328 1.00 96.81 170 GLY A O 1
ATOM 1311 N N . TRP A 1 171 ? -18.743 7.393 14.074 1.00 97.44 171 TRP A N 1
ATOM 1312 C CA . TRP A 1 171 ? -17.854 8.464 14.530 1.00 97.44 171 TRP A CA 1
ATOM 1313 C C . TRP A 1 171 ? -16.997 8.037 15.718 1.00 97.44 171 TRP A C 1
ATOM 1315 O O . TRP A 1 171 ? -15.785 8.215 15.663 1.00 97.44 171 TRP A O 1
ATOM 1325 N N . ASP A 1 172 ? -17.579 7.370 16.719 1.00 93.19 172 ASP A N 1
ATOM 1326 C CA . ASP A 1 172 ? -16.800 6.814 17.835 1.00 93.19 172 ASP A CA 1
ATOM 1327 C C . ASP A 1 172 ? -15.714 5.850 17.332 1.00 93.19 172 ASP A C 1
ATOM 1329 O O . ASP A 1 172 ? -14.587 5.831 17.830 1.00 93.19 172 ASP A O 1
ATOM 1333 N N . TYR A 1 173 ? -16.045 5.023 16.335 1.00 92.06 173 TYR A N 1
ATOM 1334 C CA . TYR A 1 173 ? -15.085 4.112 15.723 1.00 92.06 173 TYR A CA 1
ATOM 1335 C C . TYR A 1 173 ? -14.036 4.862 14.891 1.00 92.06 173 TYR A C 1
ATOM 1337 O O . TYR A 1 173 ? -12.851 4.568 15.015 1.00 92.06 173 TYR A O 1
ATOM 1345 N N . TYR A 1 174 ? -14.441 5.854 14.096 1.00 94.12 174 TYR A N 1
ATOM 1346 C CA . TYR A 1 174 ? -13.544 6.727 13.339 1.00 94.12 174 TYR A CA 1
ATOM 1347 C C . TYR A 1 174 ? -12.532 7.433 14.247 1.00 94.12 174 TYR A C 1
ATOM 1349 O O . TYR A 1 174 ? -11.341 7.382 13.958 1.00 94.12 174 TYR A O 1
ATOM 1357 N N . ASP A 1 175 ? -12.967 8.020 15.363 1.00 90.38 175 ASP A N 1
ATOM 1358 C CA . ASP A 1 175 ? -12.083 8.723 16.296 1.00 90.38 175 ASP A CA 1
ATOM 1359 C C . ASP A 1 175 ? -11.078 7.762 16.935 1.00 90.38 175 ASP A C 1
ATOM 1361 O O . ASP A 1 175 ? -9.881 8.061 16.986 1.00 90.38 175 ASP A O 1
ATOM 13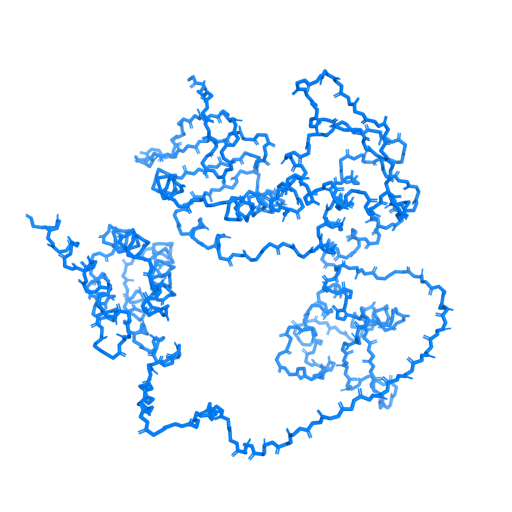65 N N . LYS A 1 176 ? -11.529 6.559 17.324 1.00 83.44 176 LYS A N 1
ATOM 1366 C CA . LYS A 1 176 ? -10.632 5.484 17.778 1.00 83.44 176 LYS A CA 1
ATOM 1367 C C . LYS A 1 176 ? -9.599 5.148 16.706 1.00 83.44 176 LYS A C 1
ATOM 1369 O O . LYS A 1 176 ? -8.417 5.055 17.015 1.00 83.44 176 LYS A O 1
ATOM 1374 N N . LEU A 1 177 ? -10.012 5.018 15.443 1.00 81.69 177 LEU A N 1
ATOM 1375 C CA . LEU A 1 177 ? -9.107 4.743 14.324 1.00 81.69 177 LEU A CA 1
ATOM 1376 C C . LEU A 1 177 ? -8.122 5.890 14.055 1.00 81.69 177 LEU A C 1
ATOM 1378 O O . LEU A 1 177 ? -6.938 5.650 13.816 1.00 81.69 177 LEU A O 1
ATOM 1382 N N . LYS A 1 178 ? -8.579 7.142 14.120 1.00 84.06 178 LYS A N 1
ATOM 1383 C CA . LYS A 1 178 ? -7.749 8.338 13.948 1.00 84.06 178 LYS A CA 1
ATOM 1384 C C . LYS A 1 178 ? -6.641 8.382 14.993 1.00 84.06 178 LYS A C 1
ATOM 1386 O O . LYS A 1 178 ? -5.481 8.546 14.621 1.00 84.06 178 LYS A O 1
ATOM 1391 N N . GLN A 1 179 ? -6.982 8.112 16.254 1.00 74.19 179 GLN A N 1
ATOM 1392 C CA . GLN A 1 179 ? -6.025 8.008 17.359 1.00 74.19 179 GLN A CA 1
ATOM 1393 C C . GLN A 1 179 ? -4.978 6.895 17.153 1.00 74.19 179 GLN A C 1
ATOM 1395 O O . GLN A 1 179 ? -3.837 7.051 17.595 1.00 74.19 179 GLN A O 1
ATOM 1400 N N . VAL A 1 180 ? -5.323 5.799 16.453 1.00 65.44 180 VAL A N 1
ATOM 1401 C CA . VAL A 1 180 ? -4.348 4.768 16.027 1.00 65.44 180 VAL A CA 1
ATOM 1402 C C . VAL A 1 180 ? -3.365 5.311 15.007 1.00 65.44 180 VAL A C 1
ATOM 1404 O O . VAL A 1 180 ? -2.172 5.019 15.060 1.00 65.44 180 VAL A O 1
ATOM 1407 N N . SER A 1 181 ? -3.931 5.953 13.985 1.00 64.44 181 SER A N 1
ATOM 1408 C CA . SER A 1 181 ? -3.257 6.225 12.721 1.00 64.44 181 SER A CA 1
ATOM 1409 C C . SER A 1 181 ? -2.343 7.434 12.821 1.00 64.44 181 SER A C 1
ATOM 1411 O O . SER A 1 181 ? -1.294 7.473 12.171 1.00 64.44 181 SER A O 1
ATOM 1413 N N . ASP A 1 182 ? -2.710 8.387 13.677 1.00 61.22 182 ASP A N 1
ATOM 1414 C CA . ASP A 1 182 ? -1.788 9.404 14.126 1.00 61.22 182 ASP A CA 1
ATOM 1415 C C . ASP A 1 182 ? -0.680 8.709 14.907 1.00 61.22 182 ASP A C 1
ATOM 1417 O O . ASP A 1 182 ? -0.919 7.802 15.697 1.00 61.22 182 ASP A O 1
ATOM 1421 N N . THR A 1 183 ? 0.554 9.124 14.633 1.00 53.38 183 THR A N 1
ATOM 1422 C CA . THR A 1 183 ? 1.849 8.588 15.078 1.00 53.38 183 THR A CA 1
ATOM 1423 C C . THR A 1 183 ? 2.074 8.610 16.597 1.00 53.38 183 THR A C 1
ATOM 1425 O O . THR A 1 183 ? 3.191 8.874 17.058 1.00 53.38 183 THR A O 1
ATOM 1428 N N . SER A 1 184 ? 1.029 8.371 17.382 1.00 67.31 184 SER A N 1
ATOM 1429 C CA . SER A 1 184 ? 1.085 8.199 18.812 1.00 67.31 184 SER A CA 1
ATOM 1430 C C . SER A 1 184 ? 2.102 7.111 19.118 1.00 67.31 184 SER A C 1
ATOM 1432 O O . SER A 1 184 ? 2.252 6.100 18.421 1.00 67.31 184 SER A O 1
ATOM 1434 N N . ASN A 1 185 ? 2.860 7.364 20.170 1.00 80.50 185 ASN A N 1
ATOM 1435 C CA . ASN A 1 185 ? 3.861 6.439 20.662 1.00 80.50 185 ASN A CA 1
ATOM 1436 C C . ASN A 1 185 ? 3.252 5.045 20.944 1.00 80.50 185 ASN A C 1
ATOM 1438 O O . ASN A 1 185 ? 3.937 4.039 20.803 1.00 80.50 185 ASN A O 1
ATOM 1442 N 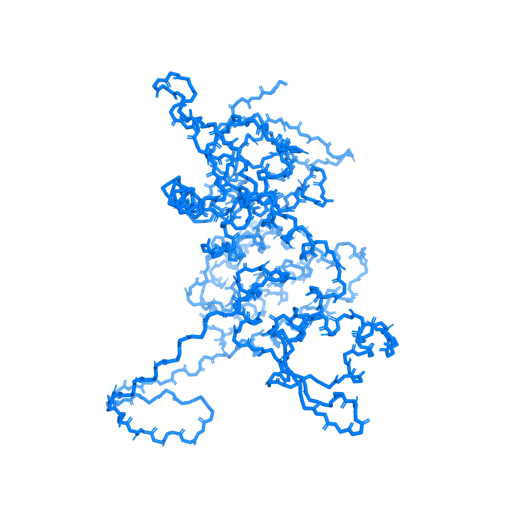N . THR A 1 186 ? 1.943 4.974 21.199 1.00 80.88 186 THR A N 1
ATOM 1443 C CA . THR A 1 186 ? 1.130 3.764 21.394 1.00 80.88 186 THR A CA 1
ATOM 1444 C C . THR A 1 186 ? 1.070 2.866 20.163 1.00 80.88 186 THR A C 1
ATOM 1446 O O . THR A 1 186 ? 1.428 1.689 20.243 1.00 80.88 186 THR A O 1
ATOM 1449 N N . GLY A 1 187 ? 0.698 3.415 19.003 1.00 77.00 187 GLY A N 1
ATOM 1450 C CA . GLY A 1 187 ? 0.674 2.651 17.753 1.00 77.00 187 GLY A CA 1
ATOM 1451 C C . GLY A 1 187 ? 2.074 2.192 17.338 1.00 77.00 187 GLY A C 1
ATOM 1452 O O . GLY A 1 187 ? 2.258 1.061 16.886 1.00 77.00 187 GLY A O 1
ATOM 1453 N N . LYS A 1 188 ? 3.083 3.044 17.566 1.00 82.88 188 LYS A N 1
ATOM 1454 C CA . LYS A 1 188 ? 4.489 2.710 17.302 1.00 82.88 188 LYS A CA 1
ATOM 1455 C C . LYS A 1 188 ? 4.992 1.569 18.189 1.00 82.88 188 LYS A C 1
ATOM 1457 O O . LYS A 1 188 ? 5.642 0.667 17.668 1.00 82.88 188 LYS A O 1
ATOM 1462 N N . LEU A 1 189 ? 4.671 1.586 19.486 1.00 87.75 189 LEU A N 1
ATOM 1463 C CA . LEU A 1 189 ? 5.062 0.528 20.417 1.00 87.75 189 LEU A CA 1
ATOM 1464 C C . LEU A 1 189 ? 4.428 -0.808 20.032 1.00 87.75 189 LEU A C 1
ATOM 1466 O O . LEU A 1 189 ? 5.131 -1.806 19.919 1.00 87.75 189 LEU A O 1
ATOM 1470 N N . LEU A 1 190 ? 3.114 -0.830 19.795 1.00 84.88 190 LEU A N 1
ATOM 1471 C CA . LEU A 1 190 ? 2.423 -2.077 19.473 1.00 84.88 190 LEU A CA 1
ATOM 1472 C C . LEU A 1 190 ? 2.940 -2.689 18.167 1.00 84.88 190 LEU A C 1
ATOM 1474 O O . LEU A 1 190 ? 3.171 -3.893 18.099 1.00 84.88 190 LEU A O 1
ATOM 1478 N N . LYS A 1 191 ? 3.191 -1.854 17.153 1.00 83.50 191 LYS A N 1
ATOM 1479 C CA . LYS A 1 191 ? 3.797 -2.294 15.896 1.00 83.50 191 LYS A CA 1
ATOM 1480 C C . LYS A 1 191 ? 5.207 -2.854 16.109 1.00 83.50 191 LYS A C 1
ATOM 1482 O O . LYS A 1 191 ? 5.497 -3.948 15.638 1.00 83.50 191 LYS A O 1
ATOM 1487 N N . PHE A 1 192 ? 6.047 -2.143 16.861 1.00 87.62 192 PHE A N 1
ATOM 1488 C CA . PHE A 1 192 ? 7.397 -2.597 17.196 1.00 87.62 192 PHE A CA 1
ATOM 1489 C C . PHE A 1 192 ? 7.394 -3.953 17.909 1.00 87.62 192 PHE A C 1
ATOM 1491 O O . PHE A 1 192 ? 8.175 -4.826 17.552 1.00 87.62 192 PHE A O 1
ATOM 1498 N N . LEU A 1 193 ? 6.489 -4.160 18.868 1.00 86.88 193 LEU A N 1
ATOM 1499 C CA . LEU A 1 193 ? 6.388 -5.422 19.604 1.00 86.88 193 LEU A CA 1
ATOM 1500 C C . LEU A 1 193 ? 5.976 -6.606 18.713 1.00 86.88 193 LEU A C 1
ATOM 1502 O O . LEU A 1 193 ? 6.431 -7.722 18.942 1.00 86.88 193 LEU A O 1
ATOM 1506 N N . ILE A 1 194 ? 5.147 -6.376 17.691 1.00 82.25 194 ILE A N 1
ATOM 1507 C CA . ILE A 1 194 ? 4.734 -7.421 16.740 1.00 82.25 194 ILE A CA 1
ATOM 1508 C C . ILE A 1 194 ? 5.835 -7.737 15.727 1.00 82.25 194 ILE A C 1
ATOM 1510 O O . ILE A 1 194 ? 6.016 -8.894 15.360 1.00 82.25 194 ILE A O 1
ATOM 1514 N N . GLU A 1 195 ? 6.544 -6.713 15.256 1.00 80.31 195 GLU A N 1
ATOM 1515 C CA . GLU A 1 195 ? 7.581 -6.849 14.228 1.00 80.31 195 GLU A CA 1
ATOM 1516 C C . GLU A 1 195 ? 8.944 -7.267 14.802 1.00 80.31 195 GLU A C 1
ATOM 1518 O O . GLU A 1 195 ? 9.834 -7.650 14.041 1.00 80.31 195 GLU A O 1
ATOM 1523 N N . SER A 1 196 ? 9.129 -7.214 16.127 1.00 78.25 196 SER A N 1
ATOM 1524 C CA . SER A 1 196 ? 10.401 -7.571 16.752 1.00 78.25 196 SER A CA 1
ATOM 1525 C C . SER A 1 196 ? 10.692 -9.078 16.616 1.00 78.25 196 SER A C 1
ATOM 1527 O O . SER A 1 196 ? 9.898 -9.907 17.072 1.00 78.25 196 SER A O 1
ATOM 1529 N N . PRO A 1 197 ? 11.854 -9.472 16.060 1.00 50.12 197 PRO A N 1
ATOM 1530 C CA . PRO A 1 197 ? 12.227 -10.875 15.858 1.00 50.12 197 PRO A CA 1
ATOM 1531 C C . PRO A 1 197 ? 12.473 -11.642 17.166 1.00 50.12 197 PRO A C 1
ATOM 1533 O O . PRO A 1 197 ? 12.562 -12.866 17.143 1.00 50.12 197 PRO A O 1
ATOM 1536 N N . THR A 1 198 ? 12.573 -10.946 18.305 1.00 53.00 198 THR A N 1
ATOM 1537 C CA . THR A 1 198 ? 12.686 -11.550 19.645 1.00 53.00 198 THR A CA 1
ATOM 1538 C C . THR A 1 198 ? 11.329 -11.879 20.276 1.00 53.00 198 THR A C 1
ATOM 1540 O O . THR A 1 198 ? 11.268 -12.217 21.458 1.00 53.00 198 THR A O 1
ATOM 1543 N N . SER A 1 199 ? 10.241 -11.805 19.501 1.00 47.78 199 SER A N 1
ATOM 1544 C CA . SER A 1 199 ? 8.929 -12.324 19.893 1.00 47.78 199 SER A CA 1
ATOM 1545 C C . SER A 1 199 ? 9.067 -13.774 20.405 1.00 47.78 199 SER A C 1
ATOM 1547 O O . SER A 1 199 ? 9.658 -14.610 19.715 1.00 47.78 199 SER A O 1
ATOM 1549 N N . PRO A 1 200 ? 8.598 -14.067 21.634 1.00 50.97 200 PRO A N 1
ATOM 1550 C CA . PRO A 1 200 ? 7.412 -13.453 22.231 1.00 50.97 200 PRO A CA 1
ATOM 1551 C C . PRO A 1 200 ? 7.646 -12.244 23.148 1.00 50.97 200 PRO A C 1
ATOM 1553 O O . PRO A 1 200 ? 6.657 -11.660 23.579 1.00 50.97 200 PRO A O 1
ATOM 1556 N N . TYR A 1 201 ? 8.890 -11.851 23.445 1.00 66.25 201 TYR A N 1
ATOM 1557 C CA . TYR A 1 201 ? 9.182 -11.038 24.631 1.00 66.25 201 TYR A CA 1
ATOM 1558 C C . TYR A 1 201 ? 9.965 -9.755 24.319 1.00 66.25 201 TYR A C 1
ATOM 1560 O O . TYR A 1 201 ? 11.042 -9.772 23.714 1.00 66.25 201 TYR A O 1
ATOM 1568 N N . GLY A 1 202 ? 9.401 -8.619 24.726 1.00 74.69 202 GLY A N 1
ATOM 1569 C CA . GLY A 1 202 ? 10.009 -7.297 24.661 1.00 74.69 202 GLY A CA 1
ATOM 1570 C C . GLY A 1 202 ? 10.584 -6.885 26.013 1.00 74.69 202 GLY A C 1
ATOM 1571 O O . GLY A 1 202 ? 9.844 -6.757 26.986 1.00 74.69 202 GLY A O 1
ATOM 1572 N N . ASP A 1 203 ? 11.891 -6.631 26.050 1.00 88.31 203 ASP A N 1
ATOM 1573 C CA . ASP A 1 203 ? 12.573 -6.027 27.197 1.00 88.31 203 ASP A CA 1
ATOM 1574 C C . ASP A 1 203 ? 12.242 -4.515 27.256 1.00 88.31 203 ASP A C 1
ATOM 1576 O O . ASP A 1 203 ? 12.514 -3.792 26.284 1.00 88.31 203 ASP A O 1
ATOM 1580 N N . PRO A 1 204 ? 11.652 -4.009 28.357 1.00 91.75 204 PRO A N 1
ATOM 1581 C CA . PRO A 1 204 ? 11.326 -2.594 28.518 1.00 91.75 204 PRO A CA 1
ATOM 1582 C C . PRO A 1 204 ? 12.518 -1.653 28.331 1.00 91.75 204 PRO A C 1
ATOM 1584 O O . PRO A 1 204 ? 12.331 -0.565 27.788 1.00 91.75 204 PRO A O 1
ATOM 1587 N N . ASP A 1 205 ? 13.734 -2.039 28.721 1.00 91.31 205 ASP A N 1
ATOM 1588 C CA . ASP A 1 205 ? 14.921 -1.200 28.534 1.00 91.31 205 ASP A CA 1
ATOM 1589 C C . ASP A 1 205 ? 15.318 -1.116 27.058 1.00 91.31 205 ASP A C 1
ATOM 1591 O O . ASP A 1 205 ? 15.668 -0.039 26.565 1.00 91.31 205 ASP A O 1
ATOM 1595 N N . LEU A 1 206 ? 15.188 -2.218 26.311 1.00 87.50 206 LEU A N 1
ATOM 1596 C CA . LEU A 1 206 ? 15.384 -2.211 24.859 1.00 87.50 206 LEU A CA 1
ATOM 1597 C C . LEU A 1 206 ? 14.324 -1.369 24.154 1.00 87.50 206 LEU A C 1
ATOM 1599 O O . LEU A 1 206 ? 14.655 -0.633 23.222 1.00 87.50 206 LEU A O 1
ATOM 1603 N N . ILE A 1 207 ? 13.071 -1.439 24.601 1.00 91.06 207 ILE A N 1
ATOM 1604 C CA . ILE A 1 207 ? 11.981 -0.621 24.064 1.00 91.06 207 ILE A CA 1
ATOM 1605 C C . ILE A 1 207 ? 12.265 0.859 24.331 1.00 91.06 207 ILE A C 1
ATOM 1607 O O . ILE A 1 207 ? 12.326 1.645 23.384 1.00 91.06 207 ILE A O 1
ATOM 1611 N N . LYS A 1 208 ? 12.511 1.239 25.591 1.00 93.62 208 LYS A N 1
ATOM 1612 C CA . LYS A 1 208 ? 12.851 2.616 25.986 1.00 93.62 208 LYS A CA 1
ATOM 1613 C C . LYS A 1 208 ? 14.022 3.147 25.166 1.00 93.62 208 LYS A C 1
ATOM 1615 O O . LYS A 1 208 ? 13.921 4.214 24.568 1.00 93.62 208 LYS A O 1
ATOM 1620 N N . LYS A 1 209 ? 15.092 2.361 25.031 1.00 92.00 209 LYS A N 1
ATOM 1621 C CA . LYS A 1 209 ? 16.260 2.719 24.219 1.00 92.00 209 LYS A CA 1
ATOM 1622 C C . LYS A 1 209 ? 15.934 2.871 22.731 1.00 92.00 209 LYS A C 1
ATOM 1624 O O . LYS A 1 209 ? 16.429 3.802 22.106 1.00 92.00 209 LYS A O 1
ATOM 1629 N N . SER A 1 210 ? 15.113 1.987 22.164 1.00 87.38 210 SER A N 1
ATOM 1630 C CA . SER A 1 210 ? 14.747 2.018 20.737 1.00 87.38 210 SER A CA 1
ATOM 1631 C C . SER A 1 210 ? 13.918 3.248 20.374 1.00 87.38 210 SER A C 1
ATOM 1633 O O . SER A 1 210 ? 14.030 3.767 19.265 1.00 87.38 210 SER A O 1
ATOM 1635 N N . PHE A 1 211 ? 13.109 3.732 21.316 1.00 90.00 211 PHE A N 1
ATOM 1636 C CA . PHE A 1 211 ? 12.258 4.903 21.130 1.00 90.00 211 PHE A CA 1
ATOM 1637 C C . PHE A 1 211 ? 12.815 6.191 21.746 1.00 90.00 211 PHE A C 1
ATOM 1639 O O . PHE A 1 211 ? 12.188 7.243 21.612 1.00 90.00 211 PHE A O 1
ATOM 1646 N N . SER A 1 212 ? 13.985 6.126 22.388 1.00 94.00 212 SER A N 1
ATOM 1647 C CA . SER A 1 212 ? 14.545 7.216 23.196 1.00 94.00 212 SER A CA 1
ATOM 1648 C C . SER A 1 212 ? 13.554 7.733 24.249 1.00 94.00 212 SER A C 1
ATOM 1650 O O . SER A 1 212 ? 13.426 8.942 24.436 1.00 94.00 212 SER A O 1
ATOM 1652 N N . TRP A 1 213 ? 12.821 6.822 24.894 1.00 93.62 213 TRP A N 1
ATOM 1653 C CA . TRP A 1 213 ? 11.873 7.143 25.959 1.00 93.62 213 TRP A CA 1
ATOM 1654 C C . TRP A 1 213 ? 12.504 7.033 27.341 1.00 93.62 213 TRP A C 1
ATOM 1656 O O . TRP A 1 213 ? 13.329 6.153 27.590 1.00 93.62 213 TRP A O 1
ATOM 1666 N N . ASP A 1 214 ? 12.055 7.899 28.244 1.00 95.81 214 ASP A N 1
ATOM 1667 C CA . ASP A 1 214 ? 12.213 7.707 29.685 1.00 95.81 214 ASP A CA 1
ATOM 1668 C C . ASP A 1 214 ? 11.098 6.804 30.262 1.00 95.81 214 ASP A C 1
ATOM 1670 O O . ASP A 1 214 ? 10.202 6.335 29.548 1.00 95.81 214 ASP A O 1
ATOM 1674 N N . ASP A 1 215 ? 11.159 6.528 31.568 1.00 93.75 215 ASP A N 1
ATOM 1675 C CA . ASP A 1 215 ? 10.190 5.654 32.239 1.00 93.75 215 ASP A CA 1
ATOM 1676 C C . ASP A 1 215 ? 8.771 6.242 32.264 1.00 93.75 215 ASP A C 1
ATOM 1678 O O . ASP A 1 215 ? 7.794 5.491 32.211 1.00 93.75 215 ASP A O 1
ATOM 1682 N N . GLU A 1 216 ? 8.631 7.569 32.327 1.00 93.00 216 GLU A N 1
ATOM 1683 C CA . GLU A 1 216 ? 7.327 8.237 32.345 1.00 93.00 216 GLU A CA 1
ATOM 1684 C C . GLU A 1 216 ? 6.649 8.114 30.979 1.00 93.00 216 GLU A C 1
ATOM 1686 O O . GLU A 1 216 ? 5.498 7.678 30.886 1.00 93.00 216 GLU A O 1
ATOM 1691 N N . GLN A 1 217 ? 7.387 8.408 29.908 1.00 92.38 217 GLN A N 1
ATOM 1692 C CA . GLN A 1 217 ? 6.935 8.267 28.529 1.00 92.38 217 GLN A CA 1
ATOM 1693 C C . GLN A 1 217 ? 6.587 6.818 28.201 1.00 92.38 217 GLN A C 1
ATOM 1695 O O . GLN A 1 217 ? 5.526 6.555 27.631 1.00 92.38 217 GLN A O 1
ATOM 1700 N N . PHE A 1 218 ? 7.432 5.866 28.602 1.00 94.75 218 PHE A N 1
ATOM 1701 C CA . PHE A 1 218 ? 7.137 4.451 28.419 1.00 94.75 218 PHE A CA 1
ATOM 1702 C C . PHE A 1 218 ? 5.856 4.046 29.157 1.00 94.75 218 PHE A C 1
ATOM 1704 O O . PHE A 1 218 ? 4.969 3.451 28.547 1.00 94.75 218 PHE A O 1
ATOM 1711 N N . ARG A 1 219 ? 5.690 4.423 30.434 1.00 91.88 219 ARG A N 1
ATOM 1712 C CA . ARG A 1 219 ? 4.477 4.113 31.214 1.00 91.88 219 ARG A CA 1
ATOM 1713 C C . ARG A 1 219 ? 3.222 4.755 30.618 1.00 91.88 219 ARG A C 1
ATOM 1715 O O . ARG A 1 219 ? 2.188 4.089 30.561 1.00 91.88 219 ARG A O 1
ATOM 1722 N N . ALA A 1 220 ? 3.308 5.995 30.135 1.00 87.56 220 ALA A N 1
ATOM 1723 C CA . ALA A 1 220 ? 2.194 6.709 29.505 1.00 87.56 220 ALA A CA 1
ATOM 1724 C C . ALA A 1 220 ? 1.685 6.014 28.232 1.00 87.56 220 ALA A C 1
ATOM 1726 O O . ALA A 1 220 ? 0.509 6.122 27.894 1.00 87.56 220 ALA A O 1
ATOM 1727 N N . VAL A 1 221 ? 2.557 5.275 27.548 1.00 89.44 221 VAL A N 1
ATOM 1728 C CA . VAL A 1 221 ? 2.253 4.545 26.312 1.00 89.44 221 VAL A CA 1
ATOM 1729 C C . VAL A 1 221 ? 1.852 3.096 26.594 1.00 89.44 221 VAL A C 1
ATOM 1731 O O . VAL A 1 221 ? 0.904 2.566 26.012 1.00 89.44 221 VAL A O 1
ATOM 1734 N N . PHE A 1 222 ? 2.559 2.459 27.524 1.00 92.12 222 PHE A N 1
ATOM 1735 C CA . PHE A 1 222 ? 2.370 1.070 27.916 1.00 92.12 222 PHE A CA 1
ATOM 1736 C C . PHE A 1 222 ? 1.053 0.854 28.674 1.00 92.12 222 PHE A C 1
ATOM 1738 O O . PHE A 1 222 ? 0.316 -0.091 28.387 1.00 92.12 222 PHE A O 1
ATOM 1745 N N . ALA A 1 223 ? 0.729 1.725 29.638 1.00 90.56 223 ALA A N 1
ATOM 1746 C CA . ALA A 1 223 ? -0.435 1.545 30.505 1.00 90.56 223 ALA A CA 1
ATOM 1747 C C . ALA A 1 223 ? -1.768 1.526 29.736 1.00 90.56 223 ALA A C 1
ATOM 1749 O O . ALA A 1 223 ? -2.586 0.643 30.020 1.00 90.56 223 ALA A O 1
ATOM 1750 N N . PRO A 1 224 ? -1.996 2.403 28.737 1.00 82.12 224 PRO A N 1
ATOM 1751 C CA . PRO A 1 224 ? -3.138 2.277 27.848 1.00 82.12 224 PRO A CA 1
ATOM 1752 C C . PRO A 1 224 ? -3.166 0.909 27.152 1.00 82.12 224 PRO A C 1
ATOM 1754 O O . PRO A 1 224 ? -4.147 0.187 27.303 1.00 82.12 224 PRO A O 1
ATOM 1757 N N . LEU A 1 225 ? -2.101 0.497 26.449 1.00 87.44 225 LEU A N 1
ATOM 1758 C CA . LEU A 1 225 ? -2.074 -0.785 25.716 1.00 87.44 225 LEU A CA 1
ATOM 1759 C C . LEU A 1 225 ? -2.410 -1.980 26.608 1.00 87.44 225 LEU A C 1
ATOM 1761 O O . LEU A 1 225 ? -3.184 -2.853 26.207 1.00 87.44 225 LEU A O 1
ATOM 1765 N N . LYS A 1 226 ? -1.890 -1.988 27.839 1.00 91.12 226 LYS A N 1
ATOM 1766 C CA . LYS A 1 226 ? -2.195 -3.033 28.813 1.00 91.12 226 LYS A CA 1
ATOM 1767 C C . LYS A 1 226 ? -3.642 -2.985 29.297 1.00 91.12 226 LYS A C 1
ATOM 1769 O O . LYS A 1 226 ? -4.321 -4.008 29.288 1.00 91.12 226 LYS A O 1
ATOM 1774 N N . LYS A 1 227 ? -4.144 -1.809 29.698 1.00 85.50 227 LYS A N 1
ATOM 1775 C CA . LYS A 1 227 ? -5.542 -1.623 30.149 1.00 85.50 227 LYS A CA 1
ATOM 1776 C C . LYS A 1 227 ? -6.542 -2.125 29.110 1.00 85.50 227 LYS A C 1
ATOM 1778 O O . LYS A 1 227 ? -7.644 -2.553 29.435 1.00 85.50 227 LYS A O 1
ATOM 1783 N N . MET A 1 228 ? -6.140 -2.038 27.858 1.00 80.19 228 MET A N 1
ATOM 1784 C CA . MET A 1 228 ? -6.943 -2.362 26.706 1.00 80.19 228 MET A CA 1
ATOM 1785 C C . MET A 1 228 ? -6.816 -3.823 26.254 1.00 80.19 228 MET A C 1
ATOM 1787 O O . MET A 1 228 ? -7.499 -4.241 25.320 1.00 80.19 228 MET A O 1
ATOM 1791 N N . GLY A 1 229 ? -5.964 -4.595 26.931 1.00 83.50 229 GLY A N 1
ATOM 1792 C CA . GLY A 1 229 ? -5.752 -6.014 26.685 1.00 83.50 229 GLY A CA 1
ATOM 1793 C C . GLY A 1 229 ? -4.911 -6.306 25.450 1.00 83.50 229 GLY A C 1
ATOM 1794 O O . GLY A 1 229 ? -4.926 -7.437 24.986 1.00 83.50 229 GLY A O 1
ATOM 1795 N N . PHE A 1 230 ? -4.205 -5.324 24.884 1.00 86.00 230 PHE A N 1
ATOM 1796 C CA . PHE A 1 230 ? -3.420 -5.503 23.656 1.00 86.00 230 PHE A CA 1
ATOM 1797 C C . PHE A 1 230 ? -2.031 -6.063 23.916 1.00 86.00 230 PHE A C 1
ATOM 1799 O O . PHE A 1 230 ? -1.495 -6.829 23.120 1.00 86.00 230 PHE A O 1
ATOM 1806 N N . ILE A 1 231 ? -1.460 -5.687 25.047 1.00 91.12 231 ILE A N 1
ATOM 1807 C CA . ILE A 1 231 ? -0.206 -6.234 25.539 1.00 91.12 231 ILE A CA 1
ATOM 1808 C C . ILE A 1 231 ? -0.425 -6.689 26.972 1.00 91.12 231 ILE A C 1
ATOM 1810 O O . ILE A 1 231 ? -1.322 -6.193 27.659 1.00 91.12 231 ILE A O 1
ATOM 1814 N N . ASP A 1 232 ? 0.403 -7.611 27.424 1.00 93.69 232 ASP A N 1
ATOM 1815 C CA . ASP A 1 232 ? 0.491 -7.975 28.830 1.00 93.69 232 ASP A CA 1
ATOM 1816 C C . ASP A 1 232 ? 1.963 -8.077 29.238 1.00 93.69 232 ASP A C 1
ATOM 1818 O O . ASP A 1 232 ? 2.852 -8.006 28.384 1.00 93.69 232 ASP A O 1
ATOM 1822 N N . ALA A 1 233 ? 2.222 -8.137 30.544 1.00 94.94 233 ALA A N 1
ATOM 1823 C CA . ALA A 1 233 ? 3.581 -8.219 31.052 1.00 94.94 233 ALA A CA 1
ATOM 1824 C C . ALA A 1 233 ? 3.713 -8.955 32.389 1.00 94.94 233 ALA A C 1
ATOM 1826 O O . ALA A 1 233 ? 2.797 -8.931 33.217 1.00 94.94 233 ALA A O 1
ATOM 1827 N N . GLN A 1 234 ? 4.892 -9.533 32.634 1.00 91.94 234 GLN A N 1
ATOM 1828 C CA . GLN A 1 234 ? 5.323 -9.962 33.969 1.00 91.94 234 GLN A CA 1
ATOM 1829 C C . GLN A 1 234 ? 6.012 -8.815 34.708 1.00 91.94 234 GLN A C 1
ATOM 1831 O O . GLN A 1 234 ? 6.623 -7.944 34.088 1.00 91.94 234 GLN A O 1
ATOM 1836 N N . TYR A 1 235 ? 5.910 -8.836 36.040 1.00 93.38 235 TYR A N 1
ATOM 1837 C CA . TYR A 1 235 ? 6.402 -7.775 36.916 1.00 93.38 235 TYR A CA 1
ATOM 1838 C C . TYR A 1 235 ? 7.382 -8.309 37.952 1.00 93.38 235 TYR A C 1
ATOM 1840 O O . TYR A 1 235 ? 7.130 -9.340 38.576 1.00 93.38 235 TYR A O 1
ATOM 1848 N N . ALA A 1 236 ? 8.450 -7.554 38.175 1.00 91.06 236 ALA A N 1
ATOM 1849 C CA . ALA A 1 236 ? 9.376 -7.702 39.288 1.00 91.06 236 ALA A CA 1
ATOM 1850 C C . ALA A 1 236 ? 9.569 -6.309 39.891 1.00 91.06 236 ALA A C 1
ATOM 1852 O O . ALA A 1 236 ? 9.686 -5.335 39.156 1.00 91.06 236 ALA A O 1
ATOM 1853 N N . ASP A 1 237 ? 9.496 -6.190 41.217 1.00 93.12 237 ASP A N 1
ATOM 1854 C CA . ASP A 1 237 ? 9.650 -4.907 41.921 1.00 93.12 237 ASP A CA 1
ATOM 1855 C C . ASP A 1 237 ? 8.736 -3.771 41.401 1.00 93.12 237 ASP A C 1
ATOM 1857 O O . ASP A 1 237 ? 9.090 -2.596 41.413 1.00 93.12 237 ASP A O 1
ATOM 1861 N N . ASN A 1 238 ? 7.513 -4.123 40.980 1.00 89.25 238 ASN A N 1
ATOM 1862 C CA . ASN A 1 238 ? 6.520 -3.231 40.355 1.00 89.25 238 ASN A CA 1
ATOM 1863 C C . ASN A 1 238 ? 6.921 -2.638 38.993 1.00 89.25 238 ASN A C 1
ATOM 1865 O O . ASN A 1 238 ? 6.261 -1.710 38.512 1.00 89.25 238 ASN A O 1
ATOM 1869 N N . GLU A 1 239 ? 7.931 -3.198 38.335 1.00 89.44 239 GLU A N 1
ATOM 1870 C CA . GLU A 1 239 ? 8.325 -2.838 36.975 1.00 89.44 239 GLU A CA 1
ATOM 1871 C C . GLU A 1 239 ? 8.055 -4.003 36.016 1.00 89.44 239 GLU A C 1
ATOM 1873 O O . GLU A 1 239 ? 8.281 -5.161 36.381 1.00 89.44 239 GLU A O 1
ATOM 1878 N N . PRO A 1 240 ? 7.518 -3.742 34.808 1.00 91.44 240 PRO A N 1
ATOM 1879 C CA . PRO A 1 240 ? 7.408 -4.785 33.802 1.00 91.44 240 PRO A CA 1
ATOM 1880 C C . PRO A 1 240 ? 8.820 -5.192 33.376 1.00 91.44 240 PRO A C 1
ATOM 1882 O O . PRO A 1 240 ? 9.653 -4.314 33.193 1.00 91.44 240 PRO A O 1
ATOM 1885 N N . PHE A 1 241 ? 9.092 -6.482 33.200 1.00 91.19 241 PHE A N 1
ATOM 1886 C CA . PHE A 1 241 ? 10.387 -6.956 32.675 1.00 91.19 241 PHE A CA 1
ATOM 1887 C C . PHE A 1 241 ? 10.241 -7.914 31.490 1.00 91.19 241 PHE A C 1
ATOM 1889 O O . PHE A 1 241 ? 11.219 -8.224 30.819 1.00 91.19 241 PHE A O 1
ATOM 1896 N N . ASP A 1 242 ? 9.018 -8.364 31.222 1.00 89.25 242 ASP A N 1
ATOM 1897 C CA . ASP A 1 242 ? 8.714 -9.258 30.119 1.00 89.25 242 ASP A CA 1
ATOM 1898 C C . ASP A 1 242 ? 7.373 -8.856 29.512 1.00 89.25 242 ASP A C 1
ATOM 1900 O O . ASP A 1 242 ? 6.362 -8.933 30.206 1.00 89.25 242 ASP A O 1
ATOM 1904 N N . ILE A 1 243 ? 7.370 -8.357 28.274 1.00 92.00 243 ILE A N 1
ATOM 1905 C CA . ILE A 1 243 ? 6.196 -7.776 27.609 1.00 92.00 243 ILE A CA 1
ATOM 1906 C C . ILE A 1 243 ? 5.879 -8.577 26.355 1.00 92.00 243 ILE A C 1
ATOM 1908 O O . ILE A 1 243 ? 6.730 -8.707 25.479 1.00 92.00 243 ILE A O 1
ATOM 1912 N N . TRP A 1 244 ? 4.636 -9.019 26.202 1.00 91.00 244 TRP A N 1
ATOM 1913 C CA . TRP A 1 244 ? 4.183 -9.689 24.984 1.00 91.00 244 TRP A CA 1
ATOM 1914 C C . TRP A 1 244 ? 2.891 -9.079 24.459 1.00 91.00 244 TRP A C 1
ATOM 1916 O O . TRP A 1 244 ? 2.111 -8.451 25.180 1.00 91.00 244 TRP A O 1
ATOM 1926 N N . VAL A 1 245 ? 2.656 -9.282 23.168 1.00 88.56 245 VAL A N 1
ATOM 1927 C CA . VAL A 1 245 ? 1.413 -8.888 22.509 1.00 88.56 245 VAL A CA 1
ATOM 1928 C C . VAL A 1 245 ? 0.396 -10.006 22.704 1.00 88.56 245 VAL A C 1
ATOM 1930 O O . VAL A 1 245 ? 0.680 -11.178 22.465 1.00 88.56 245 VAL A O 1
ATOM 1933 N N . THR A 1 246 ? -0.801 -9.669 23.172 1.00 86.44 246 THR A N 1
ATOM 1934 C CA . THR A 1 246 ? -1.873 -10.659 23.325 1.00 86.44 246 THR A CA 1
ATOM 1935 C C . THR A 1 246 ? -2.464 -11.011 21.958 1.00 86.44 246 THR A C 1
ATOM 1937 O O . THR A 1 246 ? -2.280 -10.293 20.973 1.00 86.44 246 THR A O 1
ATOM 1940 N N . THR A 1 247 ? -3.279 -12.065 21.880 1.00 78.50 247 THR A N 1
ATOM 1941 C CA . THR A 1 247 ? -4.072 -12.353 20.671 1.00 78.50 247 THR A CA 1
ATOM 1942 C C . THR A 1 247 ? -4.926 -11.154 20.254 1.00 78.50 247 THR A C 1
ATOM 1944 O O . THR A 1 247 ? -5.061 -10.871 19.068 1.00 78.50 247 THR A O 1
ATOM 1947 N N . GLN A 1 248 ? -5.471 -10.414 21.223 1.00 78.44 248 GLN A N 1
ATOM 1948 C CA . GLN A 1 248 ? -6.246 -9.210 20.951 1.00 78.44 248 GLN A CA 1
ATOM 1949 C C . GLN A 1 248 ? -5.368 -8.090 20.394 1.00 78.44 248 GLN A C 1
ATOM 1951 O O . GLN A 1 248 ? -5.815 -7.420 19.478 1.00 78.44 248 GLN A O 1
ATOM 1956 N N . GLY A 1 249 ? -4.138 -7.903 20.879 1.00 80.62 249 GLY A N 1
ATOM 1957 C CA . GLY A 1 249 ? -3.201 -6.927 20.313 1.00 80.62 249 GLY A CA 1
ATOM 1958 C C . GLY A 1 249 ? -2.741 -7.290 18.903 1.00 80.62 249 GLY A C 1
ATOM 1959 O O . GLY A 1 249 ? -2.687 -6.423 18.034 1.00 80.62 249 GLY A O 1
ATOM 1960 N N . HIS A 1 250 ? -2.487 -8.575 18.642 1.00 79.81 250 HIS A N 1
ATOM 1961 C CA . HIS A 1 250 ? -2.171 -9.066 17.301 1.00 79.81 250 HIS A CA 1
ATOM 1962 C C . HIS A 1 250 ? -3.333 -8.849 16.338 1.00 79.81 250 HIS A C 1
ATOM 1964 O O . HIS A 1 250 ? -3.130 -8.316 15.248 1.00 79.81 250 HIS A O 1
ATOM 1970 N N . ASN A 1 251 ? -4.547 -9.207 16.758 1.00 73.75 251 ASN A N 1
ATOM 1971 C CA . ASN A 1 251 ? -5.753 -8.952 15.983 1.00 73.75 251 ASN A CA 1
ATOM 1972 C C . ASN A 1 251 ? -5.981 -7.458 15.829 1.00 73.75 251 ASN A C 1
ATOM 1974 O O . ASN A 1 251 ? -6.298 -7.019 14.748 1.00 73.75 251 ASN A O 1
ATOM 1978 N N . ALA A 1 252 ? -5.741 -6.652 16.854 1.00 70.12 252 ALA A N 1
ATOM 1979 C CA . ALA A 1 252 ? -5.917 -5.216 16.780 1.00 70.12 252 ALA A CA 1
ATOM 1980 C C . ALA A 1 252 ? -4.940 -4.540 15.823 1.00 70.12 252 ALA A C 1
ATOM 1982 O O . ALA A 1 252 ? -5.330 -3.590 15.169 1.00 70.12 252 ALA A O 1
ATOM 1983 N N . VAL A 1 253 ? -3.708 -5.025 15.671 1.00 70.88 253 VAL A N 1
ATOM 1984 C CA . VAL A 1 253 ? -2.822 -4.532 14.604 1.00 70.88 253 VAL A CA 1
ATOM 1985 C C . VAL A 1 253 ? -3.216 -5.092 13.244 1.00 70.88 253 VAL A C 1
ATOM 1987 O O . VAL A 1 253 ? -3.224 -4.342 12.274 1.00 70.88 253 VAL A O 1
ATOM 1990 N N . ALA A 1 254 ? -3.597 -6.370 13.165 1.00 64.44 254 ALA A N 1
ATOM 1991 C CA . ALA A 1 254 ? -4.085 -6.989 11.929 1.00 64.44 254 ALA A CA 1
ATOM 1992 C C . ALA A 1 254 ? -5.434 -6.412 11.445 1.00 64.44 254 ALA A C 1
ATOM 1994 O O . ALA A 1 254 ? -5.739 -6.454 10.257 1.00 64.44 254 ALA A O 1
ATOM 1995 N N . ASP A 1 255 ? -6.213 -5.865 12.372 1.00 58.72 255 ASP A N 1
ATOM 1996 C CA . ASP A 1 255 ? -7.510 -5.214 12.202 1.00 58.72 255 ASP A CA 1
ATOM 1997 C C . ASP A 1 255 ? -7.384 -3.699 12.407 1.00 58.72 255 ASP A C 1
ATOM 1999 O O . ASP A 1 255 ? -8.407 -3.043 12.549 1.00 58.72 255 ASP A O 1
ATOM 2003 N N . GLY A 1 256 ? -6.149 -3.182 12.513 1.00 54.81 256 GLY A N 1
ATOM 2004 C CA . GLY A 1 256 ? -5.713 -1.806 12.804 1.00 54.81 256 GLY A CA 1
ATOM 2005 C C . GLY A 1 256 ? -6.496 -0.971 13.844 1.00 54.81 256 GLY A C 1
ATOM 2006 O O . GLY A 1 256 ? -6.449 0.259 13.823 1.00 54.81 256 GLY A O 1
ATOM 2007 N N . ILE A 1 257 ? -7.199 -1.603 14.779 1.00 50.00 257 ILE A N 1
ATOM 2008 C CA . ILE A 1 257 ? -7.910 -0.970 15.894 1.00 50.00 257 ILE A CA 1
ATOM 2009 C C . ILE A 1 257 ? -6.918 -0.575 17.001 1.00 50.00 257 ILE A C 1
ATOM 2011 O O . ILE A 1 257 ? -6.007 -1.323 17.335 1.00 50.00 257 ILE A O 1
ATOM 2015 N N . GLN A 1 258 ? -7.132 0.585 17.629 1.00 48.62 258 GLN A N 1
ATOM 2016 C CA . GLN A 1 258 ? -6.573 0.954 18.930 1.00 48.62 258 GLN A CA 1
ATOM 2017 C C . GLN A 1 258 ? -7.743 1.202 19.859 1.00 48.62 258 GLN A C 1
ATOM 2019 O O . GLN A 1 258 ? -8.858 1.513 19.431 1.00 48.62 258 GLN A O 1
ATOM 2024 N N . PRO A 1 259 ? -7.524 0.954 21.137 1.00 40.88 259 PRO A N 1
ATOM 2025 C CA . PRO A 1 259 ? -8.601 0.690 22.048 1.00 40.88 259 PRO A CA 1
ATOM 2026 C C . PRO A 1 259 ? -9.035 1.961 22.746 1.00 40.88 259 PRO A C 1
ATOM 2028 O O . PRO A 1 259 ? -8.215 2.737 23.199 1.00 40.88 259 PRO A O 1
ATOM 2031 N N . GLU A 1 260 ? -10.341 2.083 22.935 1.00 36.91 260 GLU A N 1
ATOM 2032 C CA . GLU A 1 260 ? -10.905 2.606 24.170 1.00 36.91 260 GLU A CA 1
ATOM 2033 C C . GLU A 1 260 ? -12.240 1.901 24.439 1.00 36.91 260 GLU A C 1
ATOM 2035 O O . GLU A 1 260 ? -13.045 1.685 23.528 1.00 36.91 260 GLU A O 1
ATOM 2040 N N . SER A 1 261 ? -12.408 1.530 25.712 1.00 43.84 261 SER A N 1
ATOM 2041 C CA . SER A 1 261 ? -13.584 0.986 26.409 1.00 43.84 261 SER A CA 1
ATOM 2042 C C . SER A 1 261 ? -14.482 -0.004 25.644 1.00 43.84 261 SER A C 1
ATOM 2044 O O . SER A 1 261 ? -15.382 0.361 24.894 1.00 43.84 261 SER A O 1
ATOM 2046 N N . SER A 1 262 ? -14.317 -1.295 25.948 1.00 37.59 262 SER A N 1
ATOM 2047 C CA . SER A 1 262 ? -15.422 -2.257 25.870 1.00 37.59 262 SER A CA 1
ATOM 2048 C C . SER A 1 262 ? -15.556 -2.956 27.221 1.00 37.59 262 SER A C 1
ATOM 2050 O O . SER A 1 262 ? -14.581 -3.445 27.792 1.00 37.59 262 SER A O 1
ATOM 2052 N N . THR A 1 263 ? -16.761 -2.924 27.779 1.00 37.94 263 THR A N 1
ATOM 2053 C CA . THR A 1 263 ? -17.155 -3.722 28.935 1.00 37.94 263 THR A CA 1
ATOM 2054 C C . THR A 1 263 ? -17.203 -5.187 28.508 1.00 37.94 263 THR A C 1
ATOM 2056 O O . THR A 1 263 ? -17.949 -5.565 27.607 1.00 37.94 263 THR A O 1
ATOM 2059 N N . ALA A 1 264 ? -16.360 -6.005 29.134 1.00 32.88 264 ALA A N 1
ATOM 2060 C CA . ALA A 1 264 ? -16.203 -7.416 28.822 1.00 32.88 264 ALA A CA 1
ATOM 2061 C C . ALA A 1 264 ? -17.504 -8.210 29.048 1.00 32.88 264 ALA A C 1
ATOM 2063 O O . ALA A 1 264 ? -18.050 -8.221 30.152 1.00 32.88 264 ALA A O 1
ATOM 2064 N N . GLN A 1 265 ? -17.950 -8.942 28.024 1.00 33.28 265 GLN A N 1
ATOM 2065 C CA . GLN A 1 265 ? -18.758 -10.147 28.204 1.00 33.28 265 GLN A CA 1
ATOM 2066 C C . GLN A 1 265 ? -17.868 -11.364 27.944 1.00 33.28 265 GLN A C 1
ATOM 2068 O O . GLN A 1 265 ? -17.423 -11.611 26.826 1.00 33.28 265 GLN A O 1
ATOM 2073 N N . ASN A 1 266 ? -17.593 -12.098 29.020 1.00 31.84 266 ASN A N 1
ATOM 2074 C CA . ASN A 1 266 ? -16.882 -13.370 29.007 1.00 31.84 266 ASN A CA 1
ATOM 2075 C C . ASN A 1 266 ? -17.758 -14.459 28.389 1.00 31.84 266 ASN A C 1
ATOM 2077 O O . ASN A 1 266 ? -18.865 -14.666 28.871 1.00 31.84 266 ASN A O 1
ATOM 2081 N N . ASN A 1 267 ? -17.222 -15.216 27.431 1.00 29.84 267 ASN A N 1
ATOM 2082 C CA . ASN A 1 267 ? -17.632 -16.597 27.177 1.00 29.84 267 ASN A CA 1
ATOM 2083 C C . ASN A 1 267 ? -16.420 -17.398 26.682 1.00 29.84 267 ASN A C 1
ATOM 2085 O O . ASN A 1 267 ? -16.028 -17.315 25.522 1.00 29.84 267 ASN A O 1
ATOM 2089 N N . ASN A 1 268 ? -15.832 -18.176 27.593 1.00 31.08 268 ASN A N 1
ATOM 2090 C CA . ASN A 1 268 ? -14.878 -19.233 27.277 1.00 31.08 268 ASN A CA 1
ATOM 2091 C C . ASN A 1 268 ? -15.645 -20.530 27.012 1.00 31.08 268 ASN A C 1
ATOM 2093 O O . ASN A 1 268 ? -16.436 -20.965 27.850 1.00 31.08 268 ASN A O 1
ATOM 2097 N N . THR A 1 269 ? -15.347 -21.215 25.911 1.00 27.06 269 THR A N 1
ATOM 2098 C CA . THR A 1 269 ? -15.553 -22.666 25.813 1.00 27.06 269 THR A CA 1
ATOM 2099 C C . THR A 1 269 ? -14.469 -23.266 24.921 1.00 27.06 269 THR A C 1
ATOM 2101 O O . THR A 1 269 ? -14.408 -22.995 23.726 1.00 27.06 269 THR A O 1
ATOM 2104 N N . TYR A 1 270 ? -13.592 -24.063 25.534 1.00 28.66 270 TYR A N 1
ATOM 2105 C CA . TYR A 1 270 ? -12.649 -24.952 24.857 1.00 28.66 270 TYR A CA 1
ATOM 2106 C C . TYR A 1 270 ? -13.391 -26.175 24.310 1.00 28.66 270 TYR A C 1
ATOM 2108 O O . TYR A 1 270 ? -14.246 -26.719 25.002 1.00 28.66 270 TYR A O 1
ATOM 2116 N N . ASN A 1 271 ? -12.990 -26.664 23.134 1.00 29.28 271 ASN A N 1
ATOM 2117 C CA . ASN A 1 271 ? -13.189 -28.058 22.737 1.00 29.28 271 ASN A CA 1
ATOM 2118 C C . ASN A 1 271 ? -11.992 -28.550 21.907 1.00 29.28 271 ASN A C 1
ATOM 2120 O O . ASN A 1 271 ? -11.703 -28.028 20.833 1.00 29.28 271 ASN A O 1
ATOM 2124 N N . GLN A 1 272 ? -11.306 -29.561 22.446 1.00 35.69 272 GLN A N 1
ATOM 2125 C CA . GLN A 1 272 ? -10.322 -30.419 21.782 1.00 35.69 272 GLN A CA 1
ATOM 2126 C C . GLN A 1 272 ? -11.022 -31.645 21.189 1.00 35.69 272 GLN A C 1
ATOM 2128 O O . GLN A 1 272 ? -11.828 -32.223 21.899 1.00 35.69 272 GLN A O 1
ATOM 2133 N N . PHE A 1 273 ? -10.635 -32.069 19.979 1.00 32.53 273 PHE A N 1
ATOM 2134 C CA . PHE A 1 273 ? -10.566 -33.444 19.419 1.00 32.53 273 PHE A CA 1
ATOM 2135 C C . PHE A 1 273 ? -9.923 -33.282 18.017 1.00 32.53 273 PHE A C 1
ATOM 2137 O O . PHE A 1 273 ? -10.278 -32.334 17.329 1.00 32.53 273 PHE A O 1
ATOM 2144 N N . GLY A 1 274 ? -8.997 -34.065 17.457 1.00 29.69 274 GLY A N 1
ATOM 2145 C CA . GLY A 1 274 ? -8.276 -35.298 17.774 1.00 29.69 274 GLY A CA 1
ATOM 2146 C C . GLY A 1 274 ? -7.524 -35.745 16.490 1.00 29.69 274 GLY A C 1
ATOM 2147 O O . GLY A 1 274 ? -7.934 -35.374 15.394 1.00 29.69 274 GLY A O 1
ATOM 2148 N N . ASN A 1 275 ? -6.468 -36.559 16.649 1.00 32.12 275 ASN A N 1
ATOM 2149 C CA . ASN A 1 275 ? -5.639 -37.278 15.647 1.00 32.12 275 ASN A CA 1
ATOM 2150 C C . ASN A 1 275 ? -4.443 -36.544 14.998 1.00 32.12 275 ASN A C 1
ATOM 2152 O O . ASN A 1 275 ? -4.520 -36.062 13.873 1.00 32.12 275 ASN A O 1
ATOM 2156 N N . ASN A 1 276 ? -3.284 -36.617 15.668 1.00 31.33 276 ASN A N 1
ATOM 2157 C CA . ASN A 1 276 ? -1.963 -36.376 15.077 1.00 31.33 276 ASN A CA 1
ATOM 2158 C C . ASN A 1 276 ? -1.229 -37.705 14.836 1.00 31.33 276 ASN A C 1
ATOM 2160 O O . ASN A 1 276 ? -1.019 -38.482 15.767 1.00 31.33 276 ASN A O 1
ATOM 2164 N N . VAL A 1 277 ? -0.778 -37.923 13.600 1.00 35.50 277 VAL A N 1
ATOM 2165 C CA . VAL A 1 277 ? 0.356 -38.803 13.288 1.00 35.50 277 VAL A CA 1
ATOM 2166 C C . VAL A 1 277 ? 1.617 -37.982 13.558 1.00 35.50 277 VAL A C 1
ATOM 2168 O O . VAL A 1 277 ? 1.820 -36.960 12.905 1.00 35.50 277 VAL A O 1
ATOM 2171 N N . SER A 1 278 ? 2.446 -38.378 14.529 1.00 31.03 278 SER A N 1
ATOM 2172 C CA . SER A 1 278 ? 3.734 -37.716 14.753 1.00 31.03 278 SER A CA 1
ATOM 2173 C C . SER A 1 278 ? 4.820 -38.376 13.903 1.00 31.03 278 SER A C 1
ATOM 2175 O O . SER A 1 278 ? 5.126 -39.558 14.039 1.00 31.03 278 SER A O 1
ATOM 2177 N N . ILE A 1 279 ? 5.416 -37.590 13.010 1.00 40.66 279 ILE A N 1
ATOM 2178 C CA . ILE A 1 279 ? 6.716 -37.887 12.412 1.00 40.66 279 ILE A CA 1
ATOM 2179 C C . ILE A 1 279 ? 7.691 -36.920 13.084 1.00 40.66 279 ILE A C 1
ATOM 2181 O O . ILE A 1 279 ? 7.623 -35.713 12.861 1.00 40.66 279 ILE A O 1
ATOM 2185 N N . GLN A 1 280 ? 8.563 -37.427 13.958 1.00 35.41 280 GLN A N 1
ATOM 2186 C CA . GLN A 1 280 ? 9.655 -36.632 14.522 1.00 35.41 280 GLN A CA 1
ATOM 2187 C C . GLN A 1 280 ? 10.753 -36.473 13.463 1.00 35.41 280 GLN A C 1
ATOM 2189 O O . GLN A 1 280 ? 11.637 -37.316 13.340 1.00 35.41 280 GLN A O 1
ATOM 2194 N N . ALA A 1 281 ? 10.702 -35.379 12.704 1.00 40.91 281 ALA A N 1
ATOM 2195 C CA . ALA A 1 281 ? 11.860 -34.866 11.982 1.00 40.91 281 ALA A CA 1
ATOM 2196 C C . ALA A 1 281 ? 12.583 -33.866 12.897 1.00 40.91 281 ALA A C 1
ATOM 2198 O O . ALA A 1 281 ? 12.134 -32.739 13.088 1.00 40.91 281 ALA A O 1
ATOM 2199 N N . SER A 1 282 ? 13.681 -34.301 13.516 1.00 39.19 282 SER A N 1
ATOM 2200 C CA . SER A 1 282 ? 14.564 -33.433 14.298 1.00 39.19 282 SER A CA 1
ATOM 2201 C C . SER A 1 282 ? 15.684 -32.916 13.395 1.00 39.19 282 SER A C 1
ATOM 2203 O O . SER A 1 282 ? 16.689 -33.597 13.204 1.00 39.19 282 SER A O 1
ATOM 2205 N N . GLY A 1 283 ? 15.497 -31.718 12.837 1.00 39.47 283 GLY A N 1
ATOM 2206 C CA . GLY A 1 283 ? 16.501 -30.980 12.064 1.00 39.47 283 GLY A CA 1
ATOM 2207 C C . GLY A 1 283 ? 15.867 -29.875 11.212 1.00 39.47 283 GLY A C 1
ATOM 2208 O O . GLY A 1 283 ? 14.851 -30.107 10.561 1.00 39.47 283 GLY A O 1
ATOM 2209 N N . ASN A 1 284 ? 16.448 -28.672 11.221 1.00 44.50 284 ASN A N 1
ATOM 2210 C CA . ASN A 1 284 ? 15.952 -27.530 10.446 1.00 44.50 284 ASN A CA 1
ATOM 2211 C C . ASN A 1 284 ? 16.029 -27.833 8.932 1.00 44.50 284 ASN A C 1
ATOM 2213 O O . ASN A 1 284 ? 17.107 -28.130 8.423 1.00 44.50 284 ASN A O 1
ATOM 2217 N N . ASN A 1 285 ? 14.892 -27.721 8.233 1.00 42.97 285 ASN A N 1
ATOM 2218 C CA . ASN A 1 285 ? 14.706 -27.860 6.776 1.00 42.97 285 ASN A CA 1
ATOM 2219 C C . ASN A 1 285 ? 14.885 -29.264 6.163 1.00 42.97 285 ASN A C 1
ATOM 2221 O O . ASN A 1 285 ? 15.705 -29.446 5.263 1.00 42.97 285 ASN A O 1
ATOM 2225 N N . GLN A 1 286 ? 14.059 -30.245 6.545 1.00 40.50 286 GLN A N 1
ATOM 2226 C CA . GLN A 1 286 ? 13.899 -31.464 5.736 1.00 40.50 286 GLN A CA 1
ATOM 2227 C C . GLN A 1 286 ? 12.474 -31.641 5.202 1.00 40.50 286 GLN A C 1
ATOM 2229 O O . GLN A 1 286 ? 11.527 -31.831 5.961 1.00 40.50 286 GLN A O 1
ATOM 2234 N N . ASN A 1 287 ? 12.351 -31.643 3.872 1.00 43.50 287 ASN A N 1
ATOM 2235 C CA . ASN A 1 287 ? 11.203 -32.200 3.165 1.00 43.50 287 ASN A CA 1
ATOM 2236 C C . ASN A 1 287 ? 11.363 -33.726 3.119 1.00 43.50 287 ASN A C 1
ATOM 2238 O O . ASN A 1 287 ? 12.296 -34.236 2.499 1.00 43.50 287 ASN A O 1
ATOM 2242 N N . VAL A 1 288 ? 10.462 -34.465 3.769 1.00 44.44 288 VAL A N 1
ATOM 2243 C CA . VAL A 1 288 ? 10.424 -35.932 3.690 1.00 44.44 288 VAL A CA 1
ATOM 2244 C C . VAL A 1 288 ? 9.682 -36.329 2.414 1.00 44.44 288 VAL A C 1
ATOM 2246 O O . VAL A 1 288 ? 8.463 -36.195 2.333 1.00 44.44 288 VAL A O 1
ATOM 2249 N N . ILE A 1 289 ? 10.414 -36.820 1.412 1.00 50.12 289 ILE A N 1
ATOM 2250 C CA . ILE A 1 289 ? 9.851 -37.381 0.177 1.00 50.12 289 ILE A CA 1
ATOM 2251 C C . ILE A 1 289 ? 10.054 -38.898 0.214 1.00 50.12 289 ILE A C 1
ATOM 2253 O O . ILE A 1 289 ? 11.184 -39.380 0.216 1.00 50.12 289 ILE A O 1
ATOM 2257 N N . VAL A 1 290 ? 8.960 -39.662 0.244 1.00 42.81 290 VAL A N 1
ATOM 2258 C CA . VAL A 1 290 ? 8.992 -41.132 0.194 1.00 42.81 290 VAL A CA 1
ATOM 2259 C C . VAL A 1 290 ? 8.767 -41.576 -1.255 1.00 42.81 290 VAL A C 1
ATOM 2261 O O . VAL A 1 290 ? 7.638 -41.578 -1.736 1.00 42.81 290 VAL A O 1
ATOM 2264 N N . GLY A 1 291 ? 9.842 -41.935 -1.966 1.00 48.81 291 GLY A N 1
ATOM 2265 C CA . GLY A 1 291 ? 9.771 -42.481 -3.328 1.00 48.81 291 GLY A CA 1
ATOM 2266 C C . GLY A 1 291 ? 11.144 -42.764 -3.957 1.00 48.81 291 GLY A C 1
ATOM 2267 O O . GLY A 1 291 ? 12.057 -41.947 -3.855 1.00 48.81 291 GLY A O 1
ATOM 2268 N N . ASN A 1 292 ? 11.276 -43.908 -4.643 1.00 43.75 292 ASN A N 1
ATOM 2269 C CA . ASN A 1 292 ? 12.529 -44.495 -5.163 1.00 43.75 292 ASN A CA 1
ATOM 2270 C C . ASN A 1 292 ? 13.206 -43.753 -6.344 1.00 43.75 292 ASN A C 1
ATOM 2272 O O . ASN A 1 292 ? 14.050 -44.343 -7.008 1.00 43.75 292 ASN A O 1
ATOM 2276 N N . ASN A 1 293 ? 12.862 -42.493 -6.639 1.00 40.03 293 ASN A N 1
ATOM 2277 C CA . ASN A 1 293 ? 13.457 -41.757 -7.771 1.00 40.03 293 ASN A CA 1
ATOM 2278 C C . ASN A 1 293 ? 13.465 -40.223 -7.600 1.00 40.03 293 ASN A C 1
ATOM 2280 O O . ASN A 1 293 ? 13.314 -39.474 -8.563 1.00 40.03 293 ASN A O 1
ATOM 2284 N N . SER A 1 294 ? 13.622 -39.742 -6.367 1.00 41.97 294 SER A N 1
ATOM 2285 C CA . SER A 1 294 ? 13.591 -38.306 -6.060 1.00 41.97 294 SER A CA 1
ATOM 2286 C C . SER A 1 294 ? 15.018 -37.748 -6.003 1.00 41.97 294 SER A C 1
ATOM 2288 O O . SER A 1 294 ? 15.719 -37.959 -5.016 1.00 41.97 294 SER A O 1
ATOM 2290 N N . SER A 1 295 ? 15.475 -37.043 -7.042 1.00 41.44 295 SER A N 1
ATOM 2291 C CA . SER A 1 295 ? 16.699 -36.236 -6.957 1.00 41.44 295 SER A CA 1
ATOM 2292 C C . SER A 1 295 ? 16.352 -34.869 -6.369 1.00 41.44 295 SER A C 1
ATOM 2294 O O . SER A 1 295 ? 15.681 -34.067 -7.016 1.00 41.44 295 SER A O 1
ATOM 2296 N N . ILE A 1 296 ? 16.795 -34.599 -5.142 1.00 45.69 296 ILE A N 1
ATOM 2297 C CA . ILE A 1 296 ? 16.712 -33.258 -4.560 1.00 45.69 296 ILE A CA 1
ATOM 2298 C C . ILE A 1 296 ? 17.859 -32.442 -5.160 1.00 45.69 296 ILE A C 1
ATOM 2300 O O . ILE A 1 296 ? 19.010 -32.565 -4.743 1.00 45.69 296 ILE A O 1
ATOM 2304 N N . THR A 1 297 ? 17.556 -31.631 -6.170 1.00 53.09 297 THR A N 1
ATOM 2305 C CA . THR A 1 297 ? 18.476 -30.586 -6.619 1.00 53.09 297 THR A CA 1
ATOM 2306 C C . THR A 1 297 ? 18.403 -29.470 -5.584 1.00 53.09 297 THR A C 1
ATOM 2308 O O . THR A 1 297 ? 17.447 -28.699 -5.571 1.00 53.09 297 THR A O 1
ATOM 2311 N N . ASN A 1 298 ? 19.373 -29.412 -4.670 1.00 62.50 298 ASN A N 1
ATOM 2312 C CA . ASN A 1 298 ? 19.506 -28.286 -3.748 1.00 62.50 298 ASN A CA 1
ATOM 2313 C C . ASN A 1 298 ? 19.883 -27.046 -4.567 1.00 62.50 298 ASN A C 1
ATOM 2315 O O . ASN A 1 298 ? 21.053 -26.838 -4.887 1.00 62.50 298 ASN A O 1
ATOM 2319 N N . GLY A 1 299 ? 18.878 -26.270 -4.971 1.00 71.56 299 GLY A N 1
ATOM 2320 C CA . GLY A 1 299 ? 19.084 -24.954 -5.562 1.00 71.56 299 GLY A CA 1
ATOM 2321 C C . GLY A 1 299 ? 19.738 -24.002 -4.559 1.00 71.56 299 GLY A C 1
ATOM 2322 O O . GLY A 1 299 ? 19.674 -24.221 -3.348 1.00 71.56 299 GLY A O 1
ATOM 2323 N N . LEU A 1 300 ? 20.366 -22.944 -5.072 1.00 79.00 300 LEU A N 1
ATOM 2324 C CA . LEU A 1 300 ? 20.875 -21.857 -4.241 1.00 79.00 300 LEU A CA 1
ATOM 2325 C C . LEU A 1 300 ? 19.746 -21.245 -3.404 1.00 79.00 300 LEU A C 1
ATOM 2327 O O . LEU A 1 300 ? 18.643 -21.004 -3.897 1.00 79.00 300 LEU A O 1
ATOM 2331 N N . THR A 1 301 ? 20.037 -20.983 -2.134 1.00 82.56 301 THR A N 1
ATOM 2332 C CA . THR A 1 301 ? 19.127 -20.270 -1.237 1.00 82.56 301 THR A CA 1
ATOM 2333 C C . THR A 1 301 ? 19.127 -18.776 -1.558 1.00 82.56 301 THR A C 1
ATOM 2335 O O . THR A 1 301 ? 20.072 -18.262 -2.156 1.00 82.56 301 THR A O 1
ATOM 2338 N N . GLY A 1 302 ? 18.106 -18.036 -1.114 1.00 77.50 302 GLY A N 1
ATOM 2339 C CA . GLY A 1 302 ? 18.056 -16.580 -1.309 1.00 77.50 302 GLY A CA 1
ATOM 2340 C C . GLY A 1 302 ? 19.301 -15.841 -0.789 1.00 77.50 302 GLY A C 1
ATOM 2341 O O . GLY A 1 302 ? 19.717 -14.856 -1.396 1.00 77.50 302 GLY A O 1
ATOM 2342 N N . SER A 1 303 ? 19.943 -16.341 0.275 1.00 79.31 303 SER A N 1
ATOM 2343 C CA . SER A 1 303 ? 21.199 -15.782 0.792 1.00 79.31 303 SER A CA 1
ATOM 2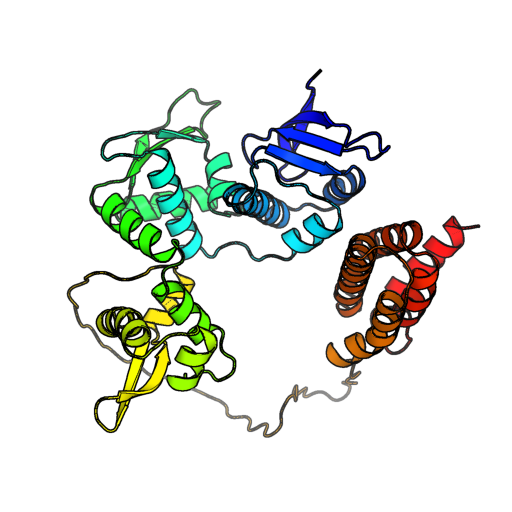344 C C . SER A 1 303 ? 22.389 -16.018 -0.134 1.00 79.31 303 SER A C 1
ATOM 2346 O O . SER A 1 303 ? 23.219 -15.124 -0.277 1.00 79.31 303 SER A O 1
ATOM 2348 N N . ASP A 1 304 ? 22.462 -17.170 -0.802 1.00 84.50 304 ASP A N 1
ATOM 2349 C CA . ASP A 1 304 ? 23.549 -17.444 -1.748 1.00 84.50 304 ASP A CA 1
ATOM 2350 C C . ASP A 1 304 ? 23.419 -16.555 -2.993 1.00 84.50 304 ASP A C 1
ATOM 2352 O O . ASP A 1 304 ? 24.410 -16.053 -3.518 1.00 84.50 304 ASP A O 1
ATOM 2356 N N . ILE A 1 305 ? 22.181 -16.295 -3.434 1.00 85.50 305 ILE A N 1
ATOM 2357 C CA . ILE A 1 305 ? 21.904 -15.348 -4.522 1.00 85.50 305 ILE A CA 1
ATOM 2358 C C . ILE A 1 305 ? 22.318 -13.933 -4.111 1.00 85.50 305 ILE A C 1
ATOM 2360 O O . ILE A 1 305 ? 22.912 -13.222 -4.916 1.00 85.50 305 ILE A O 1
ATOM 2364 N N . ALA A 1 306 ? 22.057 -13.525 -2.867 1.00 85.38 306 ALA A N 1
ATOM 2365 C CA . ALA A 1 306 ? 22.487 -12.219 -2.375 1.00 85.38 306 ALA A CA 1
ATOM 2366 C C . ALA A 1 306 ? 24.008 -12.043 -2.402 1.00 85.38 306 ALA A C 1
ATOM 2368 O O . ALA A 1 306 ? 24.485 -11.021 -2.891 1.00 85.38 306 ALA A O 1
ATOM 2369 N N . GLN A 1 307 ? 24.765 -13.072 -2.017 1.00 91.06 307 GLN A N 1
ATOM 2370 C CA . GLN A 1 307 ? 26.229 -13.035 -2.072 1.00 91.06 307 GLN A CA 1
ATOM 2371 C C . GLN A 1 307 ? 26.775 -12.836 -3.491 1.00 91.06 307 GLN A C 1
ATOM 2373 O O . GLN A 1 307 ? 27.796 -12.176 -3.675 1.00 91.06 307 GLN A O 1
ATOM 2378 N N . LEU A 1 308 ? 26.088 -13.350 -4.518 1.00 91.69 308 LEU A N 1
ATOM 2379 C CA . LEU A 1 308 ? 26.481 -13.111 -5.912 1.00 91.69 308 LEU A CA 1
ATOM 2380 C C . LEU A 1 308 ? 26.336 -11.639 -6.326 1.00 91.69 308 LEU A C 1
ATOM 2382 O O . LEU A 1 308 ? 27.036 -11.189 -7.234 1.00 91.69 308 LEU A O 1
ATOM 2386 N N . PHE A 1 309 ? 25.443 -10.892 -5.674 1.00 95.56 309 PHE A N 1
ATOM 2387 C CA . PHE A 1 309 ? 25.191 -9.478 -5.950 1.00 95.56 309 PHE A CA 1
ATOM 2388 C C . PHE A 1 309 ? 26.008 -8.525 -5.063 1.00 95.56 309 PHE A C 1
ATOM 2390 O O . PHE A 1 309 ? 26.155 -7.358 -5.430 1.00 95.56 309 PHE A O 1
ATOM 2397 N N . ASP A 1 310 ? 26.620 -8.995 -3.972 1.00 94.75 310 ASP A N 1
ATOM 2398 C CA . ASP A 1 310 ? 27.487 -8.176 -3.105 1.00 94.75 310 ASP A CA 1
ATOM 2399 C C . ASP A 1 310 ? 28.614 -7.488 -3.894 1.00 94.75 310 ASP A C 1
ATOM 2401 O O . ASP A 1 310 ? 28.923 -6.310 -3.687 1.00 94.75 310 ASP A O 1
ATOM 2405 N N . ASP A 1 311 ? 29.192 -8.198 -4.866 1.00 93.25 311 ASP A N 1
ATOM 2406 C CA . ASP A 1 311 ? 30.215 -7.658 -5.763 1.00 93.25 311 ASP A CA 1
ATOM 2407 C C . ASP A 1 311 ? 29.691 -6.526 -6.649 1.00 93.25 311 ASP A C 1
ATOM 2409 O O . ASP A 1 311 ? 30.421 -5.569 -6.925 1.00 93.25 311 ASP A O 1
ATOM 2413 N N . VAL A 1 312 ? 28.429 -6.611 -7.073 1.00 96.62 312 VAL A N 1
ATOM 2414 C CA . VAL A 1 312 ? 27.763 -5.574 -7.865 1.00 96.62 312 VAL A CA 1
ATOM 2415 C C . VAL A 1 312 ? 27.551 -4.332 -7.001 1.00 96.62 312 VAL A C 1
ATOM 2417 O O . VAL A 1 312 ? 27.974 -3.243 -7.388 1.00 96.62 312 VAL A O 1
ATOM 2420 N N . PHE A 1 313 ? 26.987 -4.492 -5.799 1.00 96.81 313 PHE A N 1
ATOM 2421 C CA . PHE A 1 313 ? 26.748 -3.379 -4.875 1.00 96.81 313 PHE A CA 1
ATOM 2422 C C . PHE A 1 313 ? 28.034 -2.669 -4.468 1.00 96.81 313 PHE A C 1
ATOM 2424 O O . PHE A 1 313 ? 28.107 -1.442 -4.515 1.00 96.81 313 PHE A O 1
ATOM 2431 N N . ARG A 1 314 ? 29.093 -3.428 -4.180 1.00 97.00 314 ARG A N 1
ATOM 2432 C CA . ARG A 1 314 ? 30.409 -2.864 -3.875 1.00 97.00 314 ARG A CA 1
ATOM 2433 C C . ARG A 1 314 ? 30.960 -2.011 -5.019 1.00 97.00 314 ARG A C 1
ATOM 2435 O O . ARG A 1 314 ? 31.576 -0.979 -4.758 1.00 97.00 314 ARG A O 1
ATOM 2442 N N . ARG A 1 315 ? 30.746 -2.406 -6.279 1.00 96.12 315 ARG A N 1
ATOM 2443 C CA . ARG A 1 315 ? 31.174 -1.604 -7.439 1.00 96.12 315 ARG A CA 1
ATOM 2444 C C . ARG A 1 315 ? 30.345 -0.336 -7.605 1.00 96.12 315 ARG A C 1
ATOM 2446 O O . ARG A 1 315 ? 30.927 0.707 -7.884 1.00 96.12 315 ARG A O 1
ATOM 2453 N N . ILE A 1 316 ? 29.032 -0.401 -7.380 1.00 96.00 316 ILE A N 1
ATOM 2454 C CA . ILE A 1 316 ? 28.156 0.784 -7.376 1.00 96.00 316 ILE A CA 1
ATOM 2455 C C . ILE A 1 316 ? 28.648 1.794 -6.330 1.00 96.00 316 ILE A C 1
ATOM 2457 O O . ILE A 1 316 ? 28.823 2.979 -6.625 1.00 96.00 316 ILE A O 1
ATOM 2461 N N . ASP A 1 317 ? 28.966 1.315 -5.126 1.00 95.88 317 ASP A N 1
ATOM 2462 C CA . ASP A 1 317 ? 29.443 2.160 -4.030 1.00 95.88 317 ASP A CA 1
ATOM 2463 C C . ASP A 1 317 ? 30.793 2.831 -4.355 1.00 95.88 317 ASP A C 1
ATOM 2465 O O . ASP A 1 317 ? 31.032 3.970 -3.941 1.00 95.88 317 ASP A O 1
ATOM 2469 N N . GLN A 1 318 ? 31.641 2.185 -5.165 1.00 96.62 318 GLN A N 1
ATOM 2470 C CA . GLN A 1 318 ? 32.946 2.697 -5.607 1.00 96.62 318 GLN A CA 1
ATOM 2471 C C . GLN A 1 318 ? 32.885 3.694 -6.776 1.00 96.62 318 GLN A C 1
ATOM 2473 O O . GLN A 1 318 ? 33.880 4.377 -7.027 1.00 96.62 318 GLN A O 1
ATOM 2478 N N . GLN A 1 319 ? 31.760 3.824 -7.487 1.00 95.69 319 GLN A N 1
ATOM 2479 C CA . GLN A 1 319 ? 31.672 4.755 -8.616 1.00 95.69 319 GLN A CA 1
ATOM 2480 C C . GLN A 1 319 ? 31.785 6.224 -8.179 1.00 95.69 319 GLN A C 1
ATOM 2482 O O . GLN A 1 319 ? 31.322 6.613 -7.107 1.00 95.69 319 GLN A O 1
ATOM 2487 N N . ASN A 1 320 ? 32.365 7.078 -9.024 1.00 96.62 320 ASN A N 1
ATOM 2488 C CA . ASN A 1 320 ? 32.443 8.521 -8.778 1.00 96.62 320 ASN A CA 1
ATOM 2489 C C . ASN A 1 320 ? 31.294 9.269 -9.479 1.00 96.62 320 ASN A C 1
ATOM 2491 O O . ASN A 1 320 ? 31.521 10.060 -10.391 1.00 96.62 320 ASN A O 1
ATOM 2495 N N . ILE A 1 321 ? 30.061 8.966 -9.073 1.00 94.69 321 ILE A N 1
ATOM 2496 C CA . ILE A 1 321 ? 28.816 9.574 -9.575 1.00 94.69 321 ILE A CA 1
ATOM 2497 C C . ILE A 1 321 ? 28.017 10.192 -8.420 1.00 94.69 321 ILE A C 1
ATOM 2499 O O . ILE A 1 321 ? 28.386 10.039 -7.248 1.00 94.69 321 ILE A O 1
ATOM 2503 N N . SER A 1 322 ? 26.937 10.911 -8.734 1.00 94.94 322 SER A N 1
ATOM 2504 C CA . SER A 1 322 ? 26.115 11.550 -7.705 1.00 94.94 322 SER A CA 1
ATOM 2505 C C . SER A 1 322 ? 25.473 10.512 -6.772 1.00 94.94 322 SER A C 1
ATOM 2507 O O . SER A 1 322 ? 25.253 9.360 -7.147 1.00 94.94 322 SER A O 1
ATOM 2509 N N . LYS A 1 323 ? 25.165 10.906 -5.528 1.00 91.75 323 LYS A N 1
ATOM 2510 C CA . LYS A 1 323 ? 24.486 10.011 -4.572 1.00 91.75 323 LYS A CA 1
ATOM 2511 C C . LYS A 1 323 ? 23.116 9.553 -5.081 1.00 91.75 323 LYS A C 1
ATOM 2513 O O . LYS A 1 323 ? 22.746 8.414 -4.822 1.00 91.75 323 LYS A O 1
ATOM 2518 N N . THR A 1 324 ? 22.397 10.425 -5.787 1.00 82.12 324 THR A N 1
ATOM 2519 C CA . THR A 1 324 ? 21.098 10.107 -6.388 1.00 82.12 324 THR A CA 1
ATOM 2520 C C . THR A 1 324 ? 21.254 9.020 -7.449 1.00 82.12 324 THR A C 1
ATOM 2522 O O . THR A 1 324 ? 20.599 7.990 -7.345 1.00 82.12 324 THR A O 1
ATOM 2525 N N . ASP A 1 325 ? 22.216 9.165 -8.366 1.00 89.75 325 ASP A N 1
ATOM 2526 C CA . ASP A 1 325 ? 22.444 8.166 -9.419 1.00 89.75 325 ASP A CA 1
ATOM 2527 C C . ASP A 1 325 ? 22.864 6.807 -8.830 1.00 89.75 325 ASP A C 1
ATOM 2529 O O . ASP A 1 325 ? 22.377 5.763 -9.263 1.00 89.75 325 ASP A O 1
ATOM 2533 N N . LYS A 1 326 ? 23.721 6.794 -7.790 1.00 94.81 326 LYS A N 1
ATOM 2534 C CA . LYS A 1 326 ? 24.079 5.545 -7.085 1.00 94.81 326 LYS A CA 1
ATOM 2535 C C . LYS A 1 326 ? 22.855 4.834 -6.529 1.00 94.81 326 LYS A C 1
ATOM 2537 O O . LYS A 1 326 ? 22.779 3.612 -6.626 1.00 94.81 326 LYS A O 1
ATOM 2542 N N . GLN A 1 327 ? 21.935 5.587 -5.929 1.00 87.25 327 GLN A N 1
ATOM 2543 C CA . GLN A 1 327 ? 20.722 5.032 -5.343 1.00 87.25 327 GLN A CA 1
ATOM 2544 C C . GLN A 1 327 ? 19.827 4.420 -6.427 1.00 87.25 327 GLN A C 1
ATOM 2546 O O . GLN A 1 327 ? 19.400 3.281 -6.274 1.00 87.25 327 GLN A O 1
ATOM 2551 N N . GLU A 1 328 ? 19.620 5.105 -7.553 1.00 83.62 328 GLU A N 1
ATOM 2552 C CA . GLU A 1 328 ? 18.805 4.595 -8.668 1.00 83.62 328 GLU A CA 1
ATOM 2553 C C . GLU A 1 328 ? 19.395 3.320 -9.300 1.00 83.62 328 GLU A C 1
ATOM 2555 O O . GLU A 1 328 ? 18.679 2.348 -9.580 1.00 83.62 328 GLU A O 1
ATOM 2560 N N . ILE A 1 329 ? 20.721 3.284 -9.483 1.00 95.94 329 ILE A N 1
ATOM 2561 C CA . ILE A 1 329 ? 21.435 2.096 -9.973 1.00 95.94 329 ILE A CA 1
ATOM 2562 C C . ILE A 1 329 ? 21.292 0.947 -8.971 1.00 95.94 329 ILE A C 1
ATOM 2564 O O . ILE A 1 329 ? 20.984 -0.179 -9.370 1.00 95.94 329 ILE A O 1
ATOM 2568 N N . ARG A 1 330 ? 21.488 1.226 -7.677 1.00 95.75 330 ARG A N 1
ATOM 2569 C CA . ARG A 1 330 ? 21.373 0.240 -6.598 1.00 95.75 330 ARG A CA 1
ATOM 2570 C C . ARG A 1 330 ? 19.980 -0.375 -6.549 1.00 95.75 330 ARG A C 1
ATOM 2572 O O . ARG A 1 330 ? 19.866 -1.595 -6.587 1.00 95.75 330 ARG A O 1
ATOM 2579 N N . GLU A 1 331 ? 18.941 0.452 -6.559 1.00 87.31 331 GLU A N 1
ATOM 2580 C CA . GLU A 1 331 ? 17.546 0.001 -6.560 1.00 87.31 331 GLU A CA 1
ATOM 2581 C C . GLU A 1 331 ? 17.225 -0.851 -7.796 1.00 87.31 331 GLU A C 1
ATOM 2583 O O . GLU A 1 331 ? 16.555 -1.879 -7.699 1.00 87.31 331 GLU A O 1
ATOM 2588 N N . THR A 1 332 ? 17.755 -0.486 -8.966 1.00 91.12 332 THR A N 1
ATOM 2589 C CA . THR A 1 332 ? 17.575 -1.293 -10.183 1.00 91.12 332 THR A CA 1
ATOM 2590 C C . THR A 1 332 ? 18.256 -2.656 -10.077 1.00 91.12 332 THR A C 1
ATOM 2592 O O . THR A 1 332 ? 17.683 -3.661 -10.500 1.00 91.12 332 THR A O 1
ATOM 2595 N N . VAL A 1 333 ? 19.460 -2.721 -9.502 1.00 96.00 333 VAL A N 1
ATOM 2596 C CA . VAL A 1 333 ? 20.168 -3.988 -9.269 1.00 96.00 333 VAL A CA 1
ATOM 2597 C C . VAL A 1 333 ? 19.444 -4.853 -8.234 1.00 96.00 333 VAL A C 1
ATOM 2599 O O . VAL A 1 333 ? 19.325 -6.058 -8.449 1.00 96.00 333 VAL A O 1
ATOM 2602 N N . GLU A 1 334 ? 18.884 -4.262 -7.177 1.00 91.44 334 GLU A N 1
ATOM 2603 C CA . GLU A 1 334 ? 18.040 -4.972 -6.204 1.00 91.44 334 GLU A CA 1
ATOM 2604 C C . GLU A 1 334 ? 16.793 -5.575 -6.873 1.00 91.44 334 GLU A C 1
ATOM 2606 O O . GLU A 1 334 ? 16.466 -6.740 -6.644 1.00 91.44 334 GLU A O 1
ATOM 2611 N N . LEU A 1 335 ? 16.129 -4.839 -7.772 1.00 88.12 335 LEU A N 1
ATOM 2612 C CA . LEU A 1 335 ? 14.994 -5.368 -8.538 1.00 88.12 335 LEU A CA 1
ATOM 2613 C C . LEU A 1 335 ? 15.391 -6.531 -9.459 1.00 88.12 335 LEU A C 1
ATOM 2615 O O . LEU A 1 335 ? 14.637 -7.498 -9.585 1.00 88.12 335 LEU A O 1
ATOM 2619 N N . ILE A 1 336 ? 16.576 -6.472 -10.076 1.00 92.75 336 ILE A N 1
ATOM 2620 C CA . ILE A 1 336 ? 17.121 -7.589 -10.863 1.00 92.75 336 ILE A CA 1
ATOM 2621 C C . ILE A 1 336 ? 17.375 -8.793 -9.956 1.00 92.75 336 ILE A C 1
ATOM 2623 O O . ILE A 1 336 ? 16.969 -9.897 -10.303 1.00 92.75 336 ILE A O 1
ATOM 2627 N N . GLN A 1 337 ? 17.997 -8.596 -8.793 1.00 92.38 337 GLN A N 1
ATOM 2628 C CA . GLN A 1 337 ? 18.264 -9.661 -7.828 1.00 92.38 337 GLN A CA 1
ATOM 2629 C C . GLN A 1 337 ? 16.971 -10.350 -7.366 1.00 92.38 337 GLN A C 1
ATOM 2631 O O . GLN A 1 337 ? 16.910 -11.579 -7.346 1.00 92.38 337 GLN A O 1
ATOM 2636 N N . VAL A 1 338 ? 15.929 -9.575 -7.038 1.00 86.44 338 VAL A N 1
ATOM 2637 C CA . VAL A 1 338 ? 14.607 -10.095 -6.644 1.00 86.44 338 VAL A CA 1
ATOM 2638 C C . VAL A 1 338 ? 13.947 -10.878 -7.776 1.00 86.44 338 VAL A C 1
ATOM 2640 O O . VAL A 1 338 ? 13.303 -11.891 -7.532 1.00 86.44 338 VAL A O 1
ATOM 2643 N N . GLU A 1 339 ? 14.082 -10.432 -9.021 1.00 88.25 339 GLU A N 1
ATOM 2644 C CA . GLU A 1 339 ? 13.487 -11.146 -10.150 1.00 88.25 339 GLU A CA 1
ATOM 2645 C C . GLU A 1 339 ? 14.279 -12.416 -10.503 1.00 88.25 339 GLU A C 1
ATOM 2647 O O . GLU A 1 339 ? 13.684 -13.451 -10.786 1.00 88.25 339 GLU A O 1
ATOM 2652 N N . VAL A 1 340 ? 15.613 -12.376 -10.420 1.00 89.94 340 VAL A N 1
ATOM 2653 C CA . VAL A 1 340 ? 16.501 -13.538 -10.609 1.00 89.94 340 VAL A CA 1
ATOM 2654 C C . VAL A 1 340 ? 16.299 -14.582 -9.506 1.00 89.94 340 VAL A C 1
ATOM 2656 O O . VAL A 1 340 ? 16.379 -15.780 -9.776 1.00 89.94 340 VAL A O 1
ATOM 2659 N N . SER A 1 341 ? 15.995 -14.172 -8.272 1.00 86.00 341 SER A N 1
ATOM 2660 C CA . SER A 1 341 ? 15.780 -15.115 -7.166 1.00 86.00 341 SER A CA 1
ATOM 2661 C C . SER A 1 341 ? 14.525 -15.979 -7.319 1.00 86.00 341 SER A C 1
ATOM 2663 O O . SER A 1 341 ? 14.434 -17.026 -6.681 1.00 86.00 341 SER A O 1
ATOM 2665 N N . LYS A 1 342 ? 13.606 -15.614 -8.224 1.00 85.94 342 LYS A N 1
ATOM 2666 C CA . LYS A 1 342 ? 12.426 -16.419 -8.586 1.00 85.94 342 LYS A CA 1
ATOM 2667 C C . LYS A 1 342 ? 12.753 -17.658 -9.426 1.00 85.94 342 LYS A C 1
ATOM 2669 O O . LYS A 1 342 ? 11.879 -18.489 -9.655 1.00 85.94 342 LYS A O 1
ATOM 2674 N N . GLY A 1 343 ? 13.990 -17.813 -9.901 1.00 88.31 343 GLY A N 1
ATOM 2675 C CA . GLY A 1 343 ? 14.389 -19.015 -10.633 1.00 88.31 343 GLY A CA 1
ATOM 2676 C C . GLY A 1 343 ? 13.678 -19.144 -11.985 1.00 88.31 343 GLY A C 1
ATOM 2677 O O . GLY A 1 343 ? 13.701 -18.229 -12.807 1.00 88.31 343 GLY A O 1
ATOM 2678 N N . GLU A 1 344 ? 13.043 -20.293 -12.214 1.00 86.06 344 GLU A N 1
ATOM 2679 C CA . GLU A 1 344 ? 12.262 -20.566 -13.430 1.00 86.06 344 GLU A CA 1
ATOM 2680 C C . GLU A 1 344 ? 10.981 -19.720 -13.528 1.00 86.06 344 GLU A C 1
ATOM 2682 O O . GLU A 1 344 ? 10.454 -19.533 -14.623 1.00 86.06 344 GLU A O 1
ATOM 2687 N N . GLU A 1 345 ? 10.503 -19.159 -12.412 1.00 83.75 345 GLU A N 1
ATOM 2688 C CA . GLU A 1 345 ? 9.324 -18.283 -12.374 1.00 83.75 345 GLU A CA 1
ATOM 2689 C C . GLU A 1 345 ? 9.651 -16.817 -12.715 1.00 83.75 345 GLU A C 1
ATOM 2691 O O . GLU A 1 345 ? 8.768 -15.955 -12.700 1.00 83.75 345 GLU A O 1
ATOM 2696 N N . ALA A 1 346 ? 10.914 -16.504 -13.023 1.00 87.62 346 ALA A N 1
ATOM 2697 C CA . ALA A 1 346 ? 11.333 -15.153 -13.374 1.00 87.62 346 ALA A CA 1
ATOM 2698 C C . ALA A 1 346 ? 10.669 -14.659 -14.673 1.00 87.62 346 ALA A C 1
ATOM 2700 O O . ALA A 1 346 ? 10.612 -15.350 -15.693 1.00 87.62 346 ALA A O 1
ATOM 2701 N N . ASN A 1 347 ? 10.210 -13.408 -14.680 1.00 88.00 347 ASN A N 1
ATOM 2702 C CA . ASN A 1 347 ? 9.569 -12.795 -15.836 1.00 88.00 347 ASN A CA 1
ATOM 2703 C C . ASN A 1 347 ? 10.611 -12.208 -16.807 1.00 88.00 347 ASN A C 1
ATOM 2705 O O . ASN A 1 347 ? 11.225 -11.168 -16.550 1.00 88.00 347 ASN A O 1
ATOM 2709 N N . GLU A 1 348 ? 10.759 -12.842 -17.977 1.00 91.25 348 GLU A N 1
ATOM 2710 C CA . GLU A 1 348 ? 11.695 -12.436 -19.043 1.00 91.25 348 GLU A CA 1
ATOM 2711 C C . GLU A 1 348 ? 11.537 -10.957 -19.447 1.00 91.25 348 GLU A C 1
ATOM 2713 O O . GLU A 1 348 ? 12.528 -10.252 -19.665 1.00 91.25 348 GLU A O 1
ATOM 2718 N N . LYS A 1 349 ? 10.295 -10.460 -19.542 1.00 84.62 349 LYS A N 1
ATOM 2719 C CA . LYS A 1 349 ? 10.023 -9.074 -19.957 1.00 84.62 349 LYS A CA 1
ATOM 2720 C C . LYS A 1 349 ? 10.458 -8.085 -18.882 1.00 84.62 349 LYS A C 1
ATOM 2722 O O . LYS A 1 349 ? 11.072 -7.072 -19.214 1.00 84.62 349 LYS A O 1
ATOM 2727 N N . THR A 1 350 ? 10.176 -8.394 -17.620 1.00 82.56 350 THR A N 1
ATOM 2728 C CA . THR A 1 350 ? 10.573 -7.581 -16.466 1.00 82.56 350 THR A CA 1
ATOM 2729 C C . THR A 1 350 ? 12.093 -7.489 -16.359 1.00 82.56 350 THR A C 1
ATOM 2731 O O . THR A 1 350 ? 12.630 -6.382 -16.338 1.00 82.56 350 THR A O 1
ATOM 2734 N N . LEU A 1 351 ? 12.801 -8.625 -16.424 1.00 91.38 351 LEU A N 1
ATOM 2735 C CA . LEU A 1 351 ? 14.270 -8.650 -16.452 1.00 91.38 351 LEU A CA 1
ATOM 2736 C C . LEU A 1 351 ? 14.835 -7.838 -17.620 1.00 91.38 351 LEU A C 1
ATOM 2738 O O . LEU A 1 351 ? 15.746 -7.035 -17.430 1.00 91.38 351 LEU A O 1
ATOM 2742 N N . THR A 1 352 ? 14.270 -7.996 -18.822 1.00 90.50 352 THR A N 1
ATOM 2743 C CA . THR A 1 352 ? 14.691 -7.220 -20.002 1.00 90.50 352 THR A CA 1
ATOM 2744 C C . THR A 1 352 ? 14.558 -5.720 -19.752 1.00 90.50 352 THR A C 1
ATOM 2746 O O . THR A 1 352 ? 15.452 -4.950 -20.102 1.00 90.50 352 THR A O 1
ATOM 2749 N N . ALA A 1 353 ? 13.452 -5.295 -19.142 1.00 84.44 353 ALA A N 1
ATOM 2750 C CA . ALA A 1 353 ? 13.209 -3.893 -18.845 1.00 84.44 353 ALA A CA 1
ATOM 2751 C C . ALA A 1 353 ? 14.203 -3.354 -17.801 1.00 84.44 353 ALA A C 1
ATOM 2753 O O . ALA A 1 353 ? 14.736 -2.261 -17.989 1.00 84.44 353 ALA A O 1
ATOM 2754 N N . PHE A 1 354 ? 14.508 -4.118 -16.748 1.00 92.38 354 PHE A N 1
ATOM 2755 C CA . PHE A 1 354 ? 15.483 -3.708 -15.733 1.00 92.38 354 PHE A CA 1
ATOM 2756 C C . PHE A 1 354 ? 16.907 -3.635 -16.277 1.00 92.38 354 PHE A C 1
ATOM 2758 O O . PHE A 1 354 ? 17.573 -2.621 -16.088 1.00 92.38 354 PHE A O 1
ATOM 2765 N N . PHE A 1 355 ? 17.361 -4.642 -17.027 1.00 94.44 355 PHE A N 1
ATOM 2766 C CA . PHE A 1 355 ? 18.692 -4.606 -17.632 1.00 94.44 355 PHE A CA 1
ATOM 2767 C C . PHE A 1 355 ? 18.840 -3.477 -18.656 1.00 94.44 355 PHE A C 1
ATOM 2769 O O . PHE A 1 355 ? 19.888 -2.841 -18.699 1.00 94.44 355 PHE A O 1
ATOM 2776 N N . ARG A 1 356 ? 17.800 -3.164 -19.442 1.00 90.19 356 ARG A N 1
ATOM 2777 C CA . ARG A 1 356 ? 17.813 -1.985 -20.328 1.00 90.19 356 ARG A CA 1
ATOM 2778 C C . ARG A 1 356 ? 17.850 -0.675 -19.548 1.00 90.19 356 ARG A C 1
ATOM 2780 O O . ARG A 1 356 ? 18.474 0.284 -19.996 1.00 90.19 356 ARG A O 1
ATOM 2787 N N . SER A 1 357 ? 17.189 -0.610 -18.393 1.00 88.19 357 SER A N 1
ATOM 2788 C CA . SER A 1 357 ? 17.307 0.551 -17.511 1.00 88.19 357 SER A CA 1
ATOM 2789 C C . SER A 1 357 ? 18.741 0.697 -17.000 1.00 88.19 357 SER A C 1
ATOM 2791 O O . SER A 1 357 ? 19.356 1.744 -17.192 1.00 88.19 357 SER A O 1
ATOM 2793 N N . LEU A 1 358 ? 19.315 -0.389 -16.477 1.00 94.44 358 LEU A N 1
ATOM 2794 C CA . LEU A 1 358 ? 20.684 -0.427 -15.971 1.00 94.44 358 LEU A CA 1
ATOM 2795 C C . LEU A 1 358 ? 21.720 -0.093 -17.054 1.00 94.44 358 LEU A C 1
ATOM 2797 O O . LEU A 1 358 ? 22.632 0.679 -16.796 1.00 94.44 358 LEU A O 1
ATOM 2801 N N . GLN A 1 359 ? 21.544 -0.589 -18.284 1.00 94.56 359 GLN A N 1
ATOM 2802 C CA . GLN A 1 359 ? 22.409 -0.276 -19.427 1.00 94.56 359 GLN A CA 1
ATOM 2803 C C . GLN A 1 359 ? 22.492 1.227 -19.714 1.00 94.56 359 GLN A C 1
ATOM 2805 O O . GLN A 1 359 ? 23.551 1.721 -20.094 1.00 94.56 359 GLN A O 1
ATOM 2810 N N . ARG A 1 360 ? 21.376 1.950 -19.558 1.00 90.56 360 ARG A N 1
ATOM 2811 C CA . ARG A 1 360 ? 21.323 3.399 -19.795 1.00 90.56 360 ARG A CA 1
ATOM 2812 C C . ARG A 1 360 ? 21.987 4.192 -18.672 1.00 90.56 360 ARG A C 1
ATOM 2814 O O . ARG A 1 360 ? 22.591 5.217 -18.962 1.00 90.56 360 ARG A O 1
ATOM 2821 N N . MET A 1 361 ? 21.854 3.737 -17.425 1.00 92.88 361 MET A N 1
ATOM 2822 C CA . MET A 1 361 ? 22.359 4.451 -16.244 1.00 92.88 361 MET A CA 1
ATOM 2823 C C . MET A 1 361 ? 23.829 4.140 -15.943 1.00 92.88 361 MET A C 1
ATOM 2825 O O . MET A 1 361 ? 24.596 5.043 -15.629 1.00 92.88 361 MET A O 1
ATOM 2829 N N . ALA A 1 362 ? 24.223 2.869 -16.046 1.00 95.56 362 ALA A N 1
ATOM 2830 C CA . ALA A 1 362 ? 25.539 2.375 -15.655 1.00 95.56 362 ALA A CA 1
ATOM 2831 C C . ALA A 1 362 ? 25.956 1.164 -16.515 1.00 95.56 362 ALA A C 1
ATOM 2833 O O . ALA A 1 362 ? 25.851 0.011 -16.077 1.00 95.56 362 ALA A O 1
ATOM 2834 N N . PRO A 1 363 ? 26.421 1.394 -17.758 1.00 94.50 363 PRO A N 1
ATOM 2835 C CA . PRO A 1 363 ? 26.779 0.315 -18.679 1.00 94.50 363 PRO A CA 1
ATOM 2836 C C . PRO A 1 363 ? 27.929 -0.569 -18.170 1.00 94.50 363 PRO A C 1
ATOM 2838 O O . PRO A 1 363 ? 28.000 -1.735 -18.536 1.00 94.50 363 PRO A O 1
ATOM 2841 N N . ASP A 1 364 ? 28.805 -0.061 -17.304 1.00 94.31 364 ASP A N 1
ATOM 2842 C CA . ASP A 1 364 ? 29.886 -0.832 -16.682 1.00 94.31 364 ASP A CA 1
ATOM 2843 C C . ASP A 1 364 ? 29.397 -1.726 -15.525 1.00 94.31 364 ASP A C 1
ATOM 2845 O O . ASP A 1 364 ? 29.908 -2.831 -15.327 1.00 94.31 364 ASP A O 1
ATOM 2849 N N . ILE A 1 365 ? 28.369 -1.291 -14.788 1.00 96.88 365 ILE A N 1
ATOM 2850 C CA . ILE A 1 365 ? 27.696 -2.102 -13.759 1.00 96.88 365 ILE A CA 1
ATOM 2851 C C . ILE A 1 365 ? 26.849 -3.203 -14.397 1.00 96.88 365 ILE A C 1
ATOM 2853 O O . ILE A 1 365 ? 26.724 -4.294 -13.827 1.00 96.88 365 ILE A O 1
ATOM 2857 N N . LEU A 1 366 ? 26.307 -2.956 -15.594 1.00 94.88 366 LEU A N 1
ATOM 2858 C CA . LEU A 1 366 ? 25.541 -3.945 -16.345 1.00 94.88 366 LEU A CA 1
ATOM 2859 C C . LEU A 1 366 ? 26.327 -5.249 -16.508 1.00 94.88 366 LEU A C 1
ATOM 2861 O O . LEU A 1 366 ? 25.801 -6.299 -16.161 1.00 94.88 366 LEU A O 1
ATOM 2865 N N . ASP A 1 367 ? 27.580 -5.206 -16.962 1.00 92.44 367 ASP A N 1
ATOM 2866 C CA . ASP A 1 367 ? 28.368 -6.421 -17.221 1.00 92.44 367 ASP A CA 1
ATOM 2867 C C . ASP A 1 367 ? 28.543 -7.298 -15.974 1.00 92.44 367 ASP A C 1
ATOM 2869 O O . ASP A 1 367 ? 28.425 -8.524 -16.037 1.00 92.44 367 ASP A O 1
ATOM 2873 N N . VAL A 1 368 ? 28.771 -6.668 -14.823 1.00 94.12 368 VAL A N 1
ATOM 2874 C CA . VAL A 1 368 ? 28.949 -7.362 -13.538 1.00 94.12 368 VAL A CA 1
ATOM 2875 C C . VAL A 1 368 ? 27.624 -7.942 -13.058 1.00 94.12 368 VAL A C 1
ATOM 2877 O O . VAL A 1 368 ? 27.575 -9.075 -12.587 1.00 94.12 368 VAL A O 1
ATOM 2880 N N . THR A 1 369 ? 26.535 -7.199 -13.250 1.00 93.44 369 THR A N 1
ATOM 2881 C CA . THR A 1 369 ? 25.180 -7.651 -12.915 1.00 93.44 369 THR A CA 1
ATOM 2882 C C . THR A 1 369 ? 24.754 -8.820 -13.802 1.00 93.44 369 THR A C 1
ATOM 2884 O O . THR A 1 369 ? 24.167 -9.783 -13.316 1.00 93.44 369 THR A O 1
ATOM 2887 N N . LEU A 1 370 ? 25.088 -8.789 -15.097 1.00 93.75 370 LEU A N 1
ATOM 2888 C CA . LEU A 1 370 ? 24.843 -9.899 -16.020 1.00 93.75 370 LEU A CA 1
ATOM 2889 C C . LEU A 1 370 ? 25.652 -11.134 -15.608 1.00 93.75 370 LEU A C 1
ATOM 2891 O O . LEU A 1 370 ? 25.119 -12.242 -15.648 1.00 93.75 370 LEU A O 1
ATOM 2895 N N . ALA A 1 371 ? 26.910 -10.967 -15.190 1.00 92.88 371 ALA A N 1
ATOM 2896 C CA . ALA A 1 371 ? 27.733 -12.071 -14.695 1.00 92.88 371 ALA A CA 1
ATOM 2897 C C . ALA A 1 371 ? 27.139 -12.703 -13.424 1.00 92.88 371 ALA A C 1
ATOM 2899 O O . ALA A 1 371 ? 27.052 -13.928 -13.340 1.00 92.88 371 ALA A O 1
ATOM 2900 N N . ALA A 1 372 ? 26.661 -11.882 -12.483 1.00 92.88 372 ALA A N 1
ATOM 2901 C CA . ALA A 1 372 ? 25.966 -12.355 -11.287 1.00 92.88 372 ALA A CA 1
ATOM 2902 C C . ALA A 1 372 ? 24.667 -13.100 -11.645 1.00 92.88 372 ALA A C 1
ATOM 2904 O O . ALA A 1 372 ? 24.467 -14.233 -11.217 1.00 92.88 372 ALA A O 1
ATOM 2905 N N . ALA A 1 373 ? 23.825 -12.513 -12.501 1.00 90.88 373 ALA A N 1
ATOM 2906 C CA . ALA A 1 373 ? 22.529 -13.072 -12.893 1.00 90.88 373 ALA A CA 1
ATOM 2907 C C . ALA A 1 373 ? 22.622 -14.339 -13.767 1.00 90.88 373 ALA A C 1
ATOM 2909 O O . ALA A 1 373 ? 21.691 -15.142 -13.791 1.00 90.88 373 ALA A O 1
ATOM 2910 N N . THR A 1 374 ? 23.726 -14.527 -14.498 1.00 90.69 374 THR A N 1
ATOM 2911 C CA . THR A 1 374 ? 23.963 -15.706 -15.355 1.00 90.69 374 THR A CA 1
ATOM 2912 C C . THR A 1 374 ? 24.855 -16.757 -14.709 1.00 90.69 374 THR A C 1
ATOM 2914 O O . THR A 1 374 ? 25.285 -17.693 -15.389 1.00 90.69 374 THR A O 1
ATOM 2917 N N . ASN A 1 375 ? 25.121 -16.639 -13.404 1.00 88.62 375 ASN A N 1
ATOM 2918 C CA . ASN A 1 375 ? 25.882 -17.646 -12.687 1.00 88.62 375 ASN A CA 1
ATOM 2919 C C . ASN A 1 375 ? 25.209 -19.024 -12.871 1.00 88.62 375 ASN A C 1
ATOM 2921 O O . ASN A 1 375 ? 24.016 -19.155 -12.590 1.00 88.62 375 ASN A O 1
ATOM 2925 N N . PRO A 1 376 ? 25.937 -20.052 -13.348 1.00 80.94 376 PRO A N 1
ATOM 2926 C CA . PRO A 1 376 ? 25.366 -21.362 -13.662 1.00 80.94 376 PRO A CA 1
ATOM 2927 C C . PRO A 1 376 ? 24.742 -22.067 -12.452 1.00 80.94 376 PRO A C 1
ATOM 2929 O O . PRO A 1 376 ? 23.961 -22.996 -12.632 1.00 80.94 376 PRO A O 1
ATOM 2932 N N . MET A 1 377 ? 25.063 -21.635 -11.229 1.00 79.12 377 MET A N 1
ATOM 2933 C CA . MET A 1 377 ? 24.448 -22.157 -10.010 1.00 79.12 377 MET A CA 1
ATOM 2934 C C . MET A 1 377 ? 23.021 -21.625 -9.777 1.00 79.12 377 MET A C 1
ATOM 2936 O O . MET A 1 377 ? 22.292 -22.175 -8.955 1.00 79.12 377 MET A O 1
ATOM 2940 N N . LEU A 1 378 ? 22.593 -20.581 -10.495 1.00 76.12 378 LEU A N 1
ATOM 2941 C CA . LEU A 1 378 ? 21.244 -20.026 -10.401 1.00 76.12 378 LEU A CA 1
ATOM 2942 C C . LEU A 1 378 ? 20.268 -20.789 -11.301 1.00 76.12 378 LEU A C 1
ATOM 2944 O O . LEU A 1 378 ? 20.482 -20.912 -12.509 1.00 76.12 378 LEU A O 1
ATOM 2948 N N . ALA A 1 379 ? 19.129 -21.206 -10.743 1.00 66.19 379 ALA A N 1
ATOM 2949 C CA . ALA A 1 379 ? 18.027 -21.783 -11.518 1.00 66.19 379 ALA A CA 1
ATOM 2950 C C . ALA A 1 379 ? 17.472 -20.795 -12.571 1.00 66.19 379 ALA A C 1
ATOM 2952 O O . ALA A 1 379 ? 17.093 -21.196 -13.666 1.00 66.19 379 ALA A O 1
ATOM 2953 N N . ALA A 1 380 ? 17.526 -19.485 -12.296 1.00 68.31 380 ALA A N 1
ATOM 2954 C CA . ALA A 1 380 ? 17.138 -18.430 -13.241 1.00 68.31 380 ALA A CA 1
ATOM 2955 C C . ALA A 1 380 ? 18.135 -18.209 -14.393 1.00 68.31 380 ALA A C 1
ATOM 2957 O O . ALA A 1 380 ? 17.875 -17.387 -15.277 1.00 68.31 380 ALA A O 1
ATOM 2958 N N . SER A 1 381 ? 19.272 -18.917 -14.414 1.00 76.88 381 SER A N 1
ATOM 2959 C CA . SER A 1 381 ? 20.351 -18.676 -15.378 1.00 76.88 381 SER A CA 1
ATOM 2960 C C . SER A 1 381 ? 19.896 -18.805 -16.830 1.00 76.88 381 SER A C 1
ATOM 2962 O O . SER A 1 381 ? 20.396 -18.070 -17.672 1.00 76.88 381 SER A O 1
ATOM 2964 N N . VAL A 1 382 ? 18.914 -19.658 -17.145 1.00 85.06 382 VAL A N 1
ATOM 2965 C CA . VAL A 1 382 ? 18.414 -19.826 -18.521 1.00 85.06 382 VAL A CA 1
ATOM 2966 C C . VAL A 1 382 ? 17.652 -18.587 -19.000 1.00 85.06 382 VAL A C 1
ATOM 2968 O O . VAL A 1 382 ? 17.946 -18.067 -20.079 1.00 85.06 382 VAL A O 1
ATOM 2971 N N . ILE A 1 383 ? 16.704 -18.086 -18.199 1.00 85.06 383 ILE A N 1
ATOM 2972 C CA . ILE A 1 383 ? 15.911 -16.895 -18.542 1.00 85.06 383 ILE A CA 1
ATOM 2973 C C . ILE A 1 383 ? 16.817 -15.666 -18.554 1.00 85.06 383 ILE A C 1
ATOM 2975 O O . ILE A 1 383 ? 16.820 -14.918 -19.532 1.00 85.06 383 ILE A O 1
ATOM 2979 N N . ALA A 1 384 ? 17.643 -15.495 -17.517 1.00 83.19 384 ALA A N 1
ATOM 2980 C CA . ALA A 1 384 ? 18.605 -14.405 -17.450 1.00 83.19 384 ALA A CA 1
ATOM 2981 C C . ALA A 1 384 ? 19.544 -14.429 -18.663 1.00 83.19 384 ALA A C 1
ATOM 2983 O O . ALA A 1 384 ? 19.666 -13.416 -19.346 1.00 83.19 384 ALA A O 1
ATOM 2984 N N . LYS A 1 385 ? 20.131 -15.584 -19.009 1.00 87.94 385 LYS A N 1
ATOM 2985 C CA . LYS A 1 385 ? 21.032 -15.735 -20.164 1.00 87.94 385 LYS A CA 1
ATOM 2986 C C . LYS A 1 385 ? 20.349 -15.392 -21.481 1.00 87.94 385 LYS A C 1
ATOM 2988 O O . LYS A 1 385 ? 20.934 -14.670 -22.282 1.00 87.94 385 LYS A O 1
ATOM 2993 N N . LYS A 1 386 ? 19.105 -15.830 -21.685 1.00 90.38 386 LYS A N 1
ATOM 2994 C CA . LYS A 1 386 ? 18.324 -15.474 -22.877 1.00 90.38 386 LYS A CA 1
ATOM 2995 C C . LYS A 1 386 ? 18.112 -13.960 -22.984 1.00 90.38 386 LYS A C 1
ATOM 2997 O O . LYS A 1 386 ? 18.288 -13.386 -24.058 1.00 90.38 386 LYS A O 1
ATOM 3002 N N . VAL A 1 387 ? 17.783 -13.300 -21.872 1.00 88.12 387 VAL A N 1
ATOM 3003 C CA . VAL A 1 387 ? 17.659 -11.834 -21.819 1.00 88.12 387 VAL A CA 1
ATOM 3004 C C . VAL A 1 387 ? 19.004 -11.160 -22.103 1.00 88.12 387 VAL A C 1
ATOM 3006 O O . VAL A 1 387 ? 19.061 -10.238 -22.914 1.00 88.12 387 VAL A O 1
ATOM 3009 N N . VAL A 1 388 ? 20.096 -11.646 -21.503 1.00 85.81 388 VAL A N 1
ATOM 3010 C CA . VAL A 1 388 ? 21.460 -11.134 -21.720 1.00 85.81 388 VAL A CA 1
ATOM 3011 C C . VAL A 1 388 ? 21.857 -11.220 -23.192 1.00 85.81 388 VAL A C 1
ATOM 3013 O O . VAL A 1 388 ? 22.357 -10.247 -23.753 1.00 85.81 388 VAL A O 1
ATOM 3016 N N . GLU A 1 389 ? 21.638 -12.371 -23.829 1.00 90.44 389 GLU A N 1
ATOM 3017 C CA . GLU A 1 389 ? 21.948 -12.589 -25.245 1.00 90.44 389 GLU A CA 1
ATOM 3018 C C . GLU A 1 389 ? 21.163 -11.627 -26.140 1.00 90.44 389 GLU A C 1
ATOM 3020 O O . GLU A 1 389 ? 21.738 -11.041 -27.058 1.00 90.44 389 GLU A O 1
ATOM 3025 N N . LYS A 1 390 ? 19.885 -11.384 -25.823 1.00 90.12 390 LYS A N 1
ATOM 3026 C CA . LYS A 1 390 ? 19.045 -10.420 -26.541 1.00 90.12 390 LYS A CA 1
ATOM 3027 C C . LYS A 1 390 ? 19.552 -8.984 -26.400 1.00 90.12 390 LYS A C 1
ATOM 3029 O O . LYS A 1 390 ? 19.654 -8.276 -27.393 1.00 90.12 390 LYS A O 1
ATOM 3034 N N . ILE A 1 391 ? 19.925 -8.566 -25.191 1.00 87.56 391 ILE A N 1
ATOM 3035 C CA . ILE A 1 391 ? 20.454 -7.214 -24.940 1.00 87.56 391 ILE A CA 1
ATOM 3036 C C . ILE A 1 391 ? 21.807 -7.011 -25.630 1.00 87.56 391 ILE A C 1
ATOM 3038 O O . ILE A 1 391 ? 22.051 -5.952 -26.204 1.00 87.56 391 ILE A O 1
ATOM 3042 N N . LYS A 1 392 ? 22.673 -8.033 -25.637 1.00 85.69 392 LYS A N 1
ATOM 3043 C CA . LYS A 1 392 ? 23.954 -7.996 -26.363 1.00 85.69 392 LYS A CA 1
ATOM 3044 C C . LYS A 1 392 ? 23.773 -7.962 -27.880 1.00 85.69 392 LYS A C 1
ATOM 3046 O O . LYS A 1 392 ? 24.607 -7.372 -28.561 1.00 85.69 392 LYS A O 1
ATOM 3051 N N . ALA A 1 393 ? 22.728 -8.603 -28.404 1.00 89.44 393 ALA A N 1
ATOM 3052 C CA . ALA A 1 393 ? 22.393 -8.550 -29.823 1.00 89.44 393 ALA A CA 1
ATOM 3053 C C . ALA A 1 393 ? 21.869 -7.165 -30.233 1.00 89.44 393 ALA A C 1
ATOM 3055 O O . ALA A 1 393 ? 22.288 -6.664 -31.266 1.00 89.44 393 ALA A O 1
ATOM 3056 N N . ASP A 1 394 ? 21.034 -6.534 -29.401 1.00 82.56 394 ASP A N 1
ATOM 3057 C CA . ASP A 1 394 ? 20.498 -5.184 -29.642 1.00 82.56 394 ASP A CA 1
ATOM 3058 C C . ASP A 1 394 ? 21.580 -4.078 -29.559 1.00 82.56 394 ASP A C 1
ATOM 3060 O O . ASP A 1 394 ? 21.369 -2.970 -30.047 1.00 82.56 394 ASP A O 1
ATOM 3064 N N . ALA A 1 395 ? 22.720 -4.350 -28.910 1.00 79.19 395 ALA A N 1
ATOM 3065 C CA . ALA A 1 395 ? 23.819 -3.397 -28.723 1.00 79.19 395 ALA A CA 1
ATOM 3066 C C . ALA A 1 395 ? 24.872 -3.400 -29.854 1.00 79.19 395 ALA A C 1
ATOM 3068 O O . ALA A 1 395 ? 25.775 -2.561 -29.833 1.00 79.19 395 ALA A O 1
ATOM 3069 N N . LYS A 1 396 ? 24.792 -4.349 -30.795 1.00 75.06 396 LYS A N 1
ATOM 3070 C CA . LYS A 1 396 ? 25.626 -4.408 -32.007 1.00 75.06 396 LYS A CA 1
ATOM 3071 C C . LYS A 1 396 ? 24.888 -3.789 -33.181 1.00 75.06 396 LYS A C 1
ATOM 3073 O O . LYS A 1 396 ? 25.572 -3.119 -33.984 1.00 75.06 396 LYS A O 1
#

pLDDT: mean 83.45, std 18.0, range [27.06, 98.0]

Sequence (396 aa):
MKKSQPCPACRSISEIENAKIDGTIAIVYLVNCPRCGKYQIDYVARDYLNVDLDTTKTAVLSHAIRVLHKKIEIPFLDQITVARLLQGPLPKPNEQMMNFVLWLGDKTGALGVNIQVDLSVVQSEIGAVNIDGVRSIIAHLVAKHLIEEHGIAGTLETASLRIFMLTLQGWDYYDKLKQVSDTSNTGKLLKFLIESPTSPYGDPDLIKKSFSWDDEQFRAVFAPLKKMGFIDAQYADNEPFDIWVTTQGHNAVADGIQPESSTAQNNNTYNQFGNNVSIQASGNNQNVIVGNNSSITNGLTGSDIAQLFDDVFRRIDQQNISKTDKQEIRETVELIQVEVSKGEEANEKTLTAFFRSLQRMAPDILDVTLAAATNPMLAASVIAKKVVEKIKADAK

Secondary structure (DSSP, 8-state):
-PEEEE-TTT-SEEEEEEEEETTEEEEEEEEEETTTEEEEEEHHHHHHHHH---HHHHHHHHHHHHHHHTT-SS-EE-HHHHHHHHTSPPPPHHHHHHHHHHHHHHHH-STT--EEEEHHHHHHHHT-SSHHHHHHHHHHHHHTTSEEEEEE-S-GGGTTEEEEEE-HHHHHHHHHHHHHHS--HHHHHHHHHHH-TTTT-B-HHHHHHHHT--HHHHHHHHHHHHHTTSEEEEEETTEEEEEEE-HHHHHHHHTT--------------------------STT-----STT-----PPPHHHHHHHHHHHHHHHHHS-S-HHHHHHHHHHHHHHHHHHTTGGG--HHHHHHHHHHHHHH-HHHHHHHHHHHT-TT-TTHHHHHHHHHHHHHHT-

Radius of gyration: 25.88 Å; chains: 1; bounding box: 63×66×74 Å

Foldseek 3Di:
DFDFFQDLQQGATWTKDFDDDDPDPFGKIFTDHLAQHTEIETPLLSVVSVPDDDLLLSLQRSQLSLVVCVPDVYYYHYNLNSLVSSVDHFADLLQLLLLLLLVQCVVQVDAPRKDKDFLSNSSNSSSPSDSVSSVVSVVVCVVVLQKDWPDAPDDPVSRRITIMGGDPVVVVQNVQLVVLVPPQVQVVLLVCQVPPPPPQWDALVVSCVVVVHDPVSSCVNVVQCVVFQQKDADDDPNDGGTIGGDPVVVVCVSSVGRDDDDDDDDDDDDDDDDDDDDDDDPDPDDDDDDDDDDDPPPADDLVSLVVLCVVLLVVLVVDPDDPVLSVVLVSLLVQLSVLQQVQPPRDLVSNLSSLVVNCVSPVPSSVSSLCSSLPVSGSSNVSSVVSVVVVVVVVD